Protein AF-0000000074753119 (afdb_homodimer)

Structure (mmCIF, N/CA/C/O backbone):
data_AF-0000000074753119-model_v1
#
loop_
_entity.id
_entity.type
_entity.pdbx_description
1 polymer 'Transmembrane protein 144'
#
loop_
_atom_site.group_PDB
_atom_site.id
_atom_site.type_symbol
_atom_site.label_atom_id
_atom_site.label_alt_id
_atom_site.label_comp_id
_atom_site.label_asym_id
_atom_site.label_entity_id
_atom_site.label_seq_id
_atom_site.pdbx_PDB_ins_code
_atom_site.Cartn_x
_atom_site.Cartn_y
_atom_site.Cartn_z
_atom_site.occupancy
_atom_site.B_iso_or_equiv
_atom_site.auth_seq_id
_atom_site.auth_comp_id
_atom_site.auth_asym_id
_atom_site.auth_atom_id
_atom_site.pdbx_PDB_model_num
ATOM 1 N N . MET A 1 1 ? -23.841 14.533 24.065 1 46.19 1 MET A N 1
ATOM 2 C CA . MET A 1 1 ? -23.022 13.324 24.035 1 46.19 1 MET A CA 1
ATOM 3 C C . MET A 1 1 ? -22.21 13.248 22.747 1 46.19 1 MET A C 1
ATOM 5 O O . MET A 1 1 ? -21.013 12.957 22.778 1 46.19 1 MET A O 1
ATOM 9 N N . VAL A 1 2 ? -22.883 13.63 21.496 1 58.19 2 VAL A N 1
ATOM 10 C CA . VAL A 1 2 ? -22.236 13.528 20.192 1 58.19 2 VAL A CA 1
ATOM 11 C C . VAL A 1 2 ? -21.105 14.55 20.095 1 58.19 2 VAL A C 1
ATOM 13 O O . VAL A 1 2 ? -20.005 14.226 19.641 1 58.19 2 VAL A O 1
ATOM 16 N N . ALA A 1 3 ? -21.206 15.591 20.883 1 72.63 3 ALA A N 1
ATOM 17 C CA . ALA A 1 3 ? -20.194 16.643 20.827 1 72.63 3 ALA A CA 1
ATOM 18 C C . ALA A 1 3 ? -18.969 16.271 21.659 1 72.63 3 ALA A C 1
ATOM 20 O O . ALA A 1 3 ? -17.835 16.545 21.261 1 72.63 3 ALA A O 1
ATOM 21 N N . PHE A 1 4 ? -19.176 15.454 22.647 1 81.57 4 PHE A N 1
ATOM 22 C CA . PHE A 1 4 ? -18.067 15.069 23.512 1 81.57 4 PHE A CA 1
ATOM 23 C C . PHE A 1 4 ? -17.121 14.118 22.789 1 81.57 4 PHE A C 1
ATOM 25 O O . PHE A 1 4 ? -15.901 14.284 22.847 1 81.57 4 PHE A O 1
ATOM 32 N N . ALA A 1 5 ? -17.674 13.211 22.081 1 86.81 5 ALA A N 1
ATOM 33 C CA . ALA A 1 5 ? -16.859 12.288 21.295 1 86.81 5 ALA A CA 1
ATOM 34 C C . ALA A 1 5 ? -16.059 13.033 20.23 1 86.81 5 ALA A C 1
ATOM 36 O O . ALA A 1 5 ? -14.91 12.683 19.95 1 86.81 5 ALA A O 1
ATOM 37 N N . GLY A 1 6 ? -16.62 14.04 19.709 1 91.47 6 GLY A N 1
ATOM 38 C CA . GLY A 1 6 ? -15.944 14.854 18.711 1 91.47 6 GLY A CA 1
ATOM 39 C C . GLY A 1 6 ? -14.741 15.596 19.262 1 91.47 6 GLY A C 1
ATOM 40 O O . GLY A 1 6 ? -13.671 15.594 18.649 1 91.47 6 GLY A O 1
ATOM 41 N N . PHE A 1 7 ? -14.904 16.086 20.479 1 91.01 7 PHE A N 1
ATOM 42 C CA . PHE A 1 7 ? -13.821 16.862 21.071 1 91.01 7 PHE A CA 1
ATOM 43 C C . PHE A 1 7 ? -12.704 15.948 21.561 1 91.01 7 PHE A C 1
ATOM 45 O O . PHE A 1 7 ? -11.525 16.295 21.469 1 91.01 7 PHE A O 1
ATOM 52 N N . ILE A 1 8 ? -13.062 14.825 22.063 1 94.34 8 ILE A N 1
ATOM 53 C CA . ILE A 1 8 ? -12.053 13.857 22.48 1 94.34 8 ILE A CA 1
ATOM 54 C C . ILE A 1 8 ? -11.252 13.391 21.266 1 94.34 8 ILE A C 1
ATOM 56 O O . ILE A 1 8 ? -10.027 13.267 21.333 1 94.34 8 ILE A O 1
ATOM 60 N N . SER A 1 9 ? -11.96 13.126 20.208 1 96.27 9 SER A N 1
ATOM 61 C CA . SER A 1 9 ? -11.298 12.723 18.972 1 96.27 9 SER A CA 1
ATOM 62 C C . SER A 1 9 ? -10.391 13.829 18.444 1 96.27 9 SER A C 1
ATOM 64 O O . SER A 1 9 ? -9.285 13.559 17.97 1 96.27 9 SER A O 1
ATOM 66 N N . ALA A 1 10 ? -10.885 15.03 18.576 1 95.72 10 ALA A N 1
ATOM 67 C CA . ALA A 1 10 ? -10.068 16.163 18.151 1 95.72 10 ALA A CA 1
ATOM 68 C C . ALA A 1 10 ? -8.789 16.259 18.978 1 95.72 10 ALA A C 1
ATOM 70 O O . ALA A 1 10 ? -7.714 16.537 18.441 1 95.72 10 ALA A O 1
ATOM 71 N N . ALA A 1 11 ? -8.895 16.033 20.258 1 95.91 11 ALA A N 1
ATOM 72 C CA . ALA A 1 11 ? -7.732 16.089 21.14 1 95.91 11 ALA A CA 1
ATOM 73 C C . ALA A 1 11 ? -6.695 15.041 20.748 1 95.91 11 ALA A C 1
ATOM 75 O O . ALA A 1 11 ? -5.498 15.333 20.691 1 95.91 11 ALA A O 1
ATOM 76 N N . PHE A 1 12 ? -7.131 13.861 20.444 1 97.25 12 PHE A N 1
ATOM 77 C CA . PHE A 1 12 ? -6.22 12.796 20.04 1 97.25 12 PHE A CA 1
ATOM 78 C C . PHE A 1 12 ? -5.598 13.102 18.682 1 97.25 12 PHE A C 1
ATOM 80 O O . PHE A 1 12 ? -4.408 12.86 18.47 1 97.25 12 PHE A O 1
ATOM 87 N N . ALA A 1 13 ? -6.444 13.589 17.784 1 98.02 13 ALA A N 1
ATOM 88 C CA . ALA A 1 13 ? -5.92 13.957 16.471 1 98.02 13 ALA A CA 1
ATOM 89 C C . ALA A 1 13 ? -4.823 15.011 16.594 1 98.02 13 ALA A C 1
ATOM 91 O O . ALA A 1 13 ? -3.752 14.872 16 1 98.02 13 ALA A O 1
ATOM 92 N N . VAL A 1 14 ? -5.063 16.024 17.415 1 96.8 14 VAL A N 1
ATOM 93 C CA . VAL A 1 14 ? -4.121 17.118 17.628 1 96.8 14 VAL A CA 1
ATOM 94 C C . VAL A 1 14 ? -2.825 16.575 18.226 1 96.8 14 VAL A C 1
ATOM 96 O O . VAL A 1 14 ? -1.732 16.939 17.788 1 96.8 14 VAL A O 1
ATOM 99 N N . LEU A 1 15 ? -2.936 15.728 19.152 1 97.11 15 LEU A N 1
ATOM 100 C CA . LEU A 1 15 ? -1.776 15.152 19.823 1 97.11 15 LEU A CA 1
ATOM 101 C C . LEU A 1 15 ? -0.916 14.363 18.842 1 97.11 15 LEU A C 1
ATOM 103 O O . LEU A 1 15 ? 0.304 14.54 18.798 1 97.11 15 LEU A O 1
ATOM 107 N N . PHE A 1 16 ? -1.515 13.542 18.048 1 97.81 16 PHE A N 1
ATOM 108 C CA . PHE A 1 16 ? -0.765 12.686 17.137 1 97.81 16 PHE A CA 1
ATOM 109 C C . PHE A 1 16 ? -0.246 13.485 15.947 1 97.81 16 PHE A C 1
ATOM 111 O O . PHE A 1 16 ? 0.862 13.241 15.464 1 97.81 16 PHE A O 1
ATOM 118 N N . PHE A 1 17 ? -1.037 14.426 15.435 1 96.71 17 PHE A N 1
ATOM 119 C CA . PHE A 1 17 ? -0.549 15.292 14.368 1 96.71 17 PHE A CA 1
ATOM 120 C C . PHE A 1 17 ? 0.646 16.111 14.838 1 96.71 17 PHE A C 1
ATOM 122 O O . PHE A 1 17 ? 1.617 16.283 14.099 1 96.71 17 PHE A O 1
ATOM 129 N N . GLY A 1 18 ? 0.592 16.623 16.005 1 94.72 18 GLY A N 1
ATOM 130 C CA . GLY A 1 18 ? 1.641 17.48 16.534 1 94.72 18 GLY A CA 1
ATOM 131 C C . GLY A 1 18 ? 2.901 16.721 16.907 1 94.72 18 GLY A C 1
ATOM 132 O O . GLY A 1 18 ? 3.972 17.316 17.047 1 94.72 18 GLY A O 1
ATOM 133 N N . SER A 1 19 ? 2.801 15.373 16.99 1 95.36 19 SER A N 1
ATOM 134 C CA . SER A 1 19 ? 3.925 14.578 17.476 1 95.36 19 SER A CA 1
ATOM 135 C C . SER A 1 19 ? 4.515 13.717 16.365 1 95.36 19 SER A C 1
ATOM 137 O O . SER A 1 19 ? 5.617 13.182 16.506 1 95.36 19 SER A O 1
ATOM 139 N N . ASN A 1 20 ? 3.81 13.543 15.236 1 93.23 20 ASN A N 1
ATOM 140 C CA . ASN A 1 20 ? 4.193 12.519 14.27 1 93.23 20 ASN A CA 1
ATOM 141 C C . ASN A 1 20 ? 5.552 12.82 13.643 1 93.23 20 ASN A C 1
ATOM 143 O O . ASN A 1 20 ? 6.285 11.903 13.27 1 93.23 20 ASN A O 1
ATOM 147 N N . TYR A 1 21 ? 5.992 14.102 13.571 1 89.17 21 TYR A N 1
ATOM 148 C CA . TYR A 1 21 ? 7.262 14.42 12.927 1 89.17 21 TYR A CA 1
ATOM 149 C C . TYR A 1 21 ? 8.403 14.412 13.937 1 89.17 21 TYR A C 1
ATOM 151 O O . TYR A 1 21 ? 9.575 14.472 13.558 1 89.17 21 TYR A O 1
ATOM 159 N N . THR A 1 22 ? 8.145 14.306 15.209 1 90.18 22 THR A N 1
ATOM 160 C CA . THR A 1 22 ? 9.182 14.263 16.233 1 90.18 22 THR A CA 1
ATOM 161 C C . THR A 1 22 ? 10.052 13.02 16.071 1 90.18 22 THR A C 1
ATOM 163 O O . THR A 1 22 ? 11.242 13.042 16.393 1 90.18 22 THR A O 1
ATOM 166 N N . VAL A 1 23 ? 9.506 12 15.472 1 90.9 23 VAL A N 1
ATOM 167 C CA . VAL A 1 23 ? 10.233 10.739 15.377 1 90.9 23 VAL A CA 1
ATOM 168 C C . VAL A 1 23 ? 11.182 10.778 14.181 1 90.9 23 VAL A C 1
ATOM 170 O O . VAL A 1 23 ? 12.093 9.953 14.076 1 90.9 23 VAL A O 1
ATOM 173 N N . VAL A 1 24 ? 10.915 11.691 13.334 1 91.61 24 VAL A N 1
ATOM 174 C CA . VAL A 1 24 ? 11.742 11.767 12.134 1 91.61 24 VAL A CA 1
ATOM 175 C C . VAL A 1 24 ? 12.686 12.963 12.231 1 91.61 24 VAL A C 1
ATOM 177 O O . VAL A 1 24 ? 13.569 13.135 11.387 1 91.61 24 VAL A O 1
ATOM 180 N N . ALA A 1 25 ? 12.662 13.769 13.219 1 86.31 25 ALA A N 1
ATOM 181 C CA . ALA A 1 25 ? 13.328 15.064 13.333 1 86.31 25 ALA A CA 1
ATOM 182 C C . ALA A 1 25 ? 14.845 14.907 13.281 1 86.31 25 ALA A C 1
ATOM 184 O O . ALA A 1 25 ? 15.55 15.792 12.79 1 86.31 25 ALA A O 1
ATOM 185 N N . LYS A 1 26 ? 15.4 13.862 13.655 1 86.83 26 LYS A N 1
ATOM 186 C CA . LYS A 1 26 ? 16.848 13.705 13.749 1 86.83 26 LYS A CA 1
ATOM 187 C C . LYS A 1 26 ? 17.416 13.07 12.483 1 86.83 26 LYS A C 1
ATOM 189 O O . LYS A 1 26 ? 18.633 12.932 12.344 1 86.83 26 LYS A O 1
ATOM 194 N N . TYR A 1 27 ? 16.587 12.719 11.567 1 89.91 27 TYR A N 1
ATOM 195 C CA . TYR A 1 27 ? 17.047 12.024 10.37 1 89.91 27 TYR A CA 1
ATOM 196 C C . TYR A 1 27 ? 16.98 12.935 9.151 1 89.91 27 TYR A C 1
ATOM 198 O O . TYR A 1 27 ? 16.115 13.81 9.068 1 89.91 27 TYR A O 1
ATOM 206 N N . ASP A 1 28 ? 17.89 12.707 8.262 1 86.88 28 ASP A N 1
ATOM 207 C CA . ASP A 1 28 ? 17.905 13.456 7.009 1 86.88 28 ASP A CA 1
ATOM 208 C C . ASP A 1 28 ? 16.952 12.838 5.989 1 86.88 28 ASP A C 1
ATOM 210 O O . ASP A 1 28 ? 17.159 11.707 5.542 1 86.88 28 ASP A O 1
ATOM 214 N N . ALA A 1 29 ? 15.963 13.605 5.637 1 85.89 29 ALA A N 1
ATOM 215 C CA . ALA A 1 29 ? 14.954 13.104 4.707 1 85.89 29 ALA A CA 1
ATOM 216 C C . ALA A 1 29 ? 15.343 13.404 3.262 1 85.89 29 ALA A C 1
ATOM 218 O O . ALA A 1 29 ? 14.636 13.016 2.329 1 85.89 29 ALA A O 1
ATOM 219 N N . GLY A 1 30 ? 16.452 13.982 3.064 1 85.67 30 GLY A N 1
ATOM 220 C CA . GLY A 1 30 ? 16.87 14.324 1.714 1 85.67 30 GLY A CA 1
ATOM 221 C C . GLY A 1 30 ? 15.907 15.262 1.011 1 85.67 30 GLY A C 1
ATOM 222 O O . GLY A 1 30 ? 15.577 16.328 1.535 1 85.67 30 GLY A O 1
ATOM 223 N N . ASP A 1 31 ? 15.432 14.933 -0.132 1 89.72 31 ASP A N 1
ATOM 224 C CA . ASP A 1 31 ? 14.475 15.768 -0.851 1 89.72 31 ASP A CA 1
ATOM 225 C C . ASP A 1 31 ? 13.043 15.455 -0.423 1 89.72 31 ASP A C 1
ATOM 227 O O . ASP A 1 31 ? 12.097 16.096 -0.887 1 89.72 31 ASP A O 1
ATOM 231 N N . GLY A 1 32 ? 12.85 14.492 0.36 1 92.49 32 GLY A N 1
ATOM 232 C CA . GLY A 1 32 ? 11.572 14.234 1.005 1 92.49 32 GLY A CA 1
ATOM 233 C C . GLY A 1 32 ? 10.719 13.227 0.257 1 92.49 32 GLY A C 1
ATOM 234 O O . GLY A 1 32 ? 9.672 12.803 0.752 1 92.49 32 GLY A O 1
ATOM 235 N N . MET A 1 33 ? 11.125 12.764 -0.934 1 95.49 33 MET A N 1
ATOM 236 C CA . MET A 1 33 ? 10.287 11.903 -1.764 1 95.49 33 MET A CA 1
ATOM 237 C C . MET A 1 33 ? 10.207 10.496 -1.18 1 95.49 33 MET A C 1
ATOM 239 O O . MET A 1 33 ? 9.129 9.902 -1.128 1 95.49 33 MET A O 1
ATOM 243 N N . LEU A 1 34 ? 11.403 9.968 -0.78 1 95.84 34 LEU A N 1
ATOM 244 C CA . LEU A 1 34 ? 11.375 8.655 -0.145 1 95.84 34 LEU A CA 1
ATOM 245 C C . LEU A 1 34 ? 10.623 8.708 1.181 1 95.84 34 LEU A C 1
ATOM 247 O O . LEU A 1 34 ? 9.863 7.793 1.506 1 95.84 34 LEU A O 1
ATOM 251 N N . PHE A 1 35 ? 10.882 9.759 1.951 1 95.44 35 PHE A N 1
ATOM 252 C CA . PHE A 1 35 ? 10.172 9.932 3.212 1 95.44 35 PHE A CA 1
ATOM 253 C C . PHE A 1 35 ? 8.664 9.886 2.995 1 95.44 35 PHE A C 1
ATOM 255 O O . PHE A 1 35 ? 7.945 9.211 3.736 1 95.44 35 PHE A O 1
ATOM 262 N N . GLN A 1 36 ? 8.17 10.613 2.013 1 96.89 36 GLN A N 1
ATOM 263 C CA . GLN A 1 36 ? 6.746 10.641 1.696 1 96.89 36 GLN A CA 1
ATOM 264 C C . GLN A 1 36 ? 6.219 9.239 1.406 1 96.89 36 GLN A C 1
ATOM 266 O O . GLN A 1 36 ? 5.137 8.869 1.866 1 96.89 36 GLN A O 1
ATOM 271 N N . LEU A 1 37 ? 6.923 8.476 0.647 1 97.86 37 LEU A N 1
ATOM 272 C CA . LEU A 1 37 ? 6.505 7.12 0.306 1 97.86 37 LEU A CA 1
ATOM 273 C C . LEU A 1 37 ? 6.404 6.252 1.556 1 97.86 37 LEU A C 1
ATOM 275 O O . LEU A 1 37 ? 5.398 5.57 1.764 1 97.86 37 LEU A O 1
ATOM 279 N N . VAL A 1 38 ? 7.475 6.28 2.384 1 97.69 38 VAL A N 1
ATOM 280 C CA . VAL A 1 38 ? 7.533 5.44 3.575 1 97.69 38 VAL A CA 1
ATOM 281 C C . VAL A 1 38 ? 6.445 5.864 4.56 1 97.69 38 VAL A C 1
ATOM 283 O O . VAL A 1 38 ? 5.775 5.018 5.157 1 97.69 38 VAL A O 1
ATOM 286 N N . LEU A 1 39 ? 6.269 7.175 4.685 1 97.95 39 LEU A N 1
ATOM 287 C CA . LEU A 1 39 ? 5.204 7.715 5.522 1 97.95 39 LEU A CA 1
ATOM 288 C C . LEU A 1 39 ? 3.843 7.186 5.08 1 97.95 39 LEU A C 1
ATOM 290 O O . LEU A 1 39 ? 3.033 6.772 5.912 1 97.95 39 LEU A O 1
ATOM 294 N N . CYS A 1 40 ? 3.594 7.19 3.775 1 98.62 40 CYS A N 1
ATOM 295 C CA . CYS A 1 40 ? 2.3 6.801 3.225 1 98.62 40 CYS A CA 1
ATOM 296 C C . CYS A 1 40 ? 2.077 5.299 3.365 1 98.62 40 CYS A C 1
ATOM 298 O O . CYS A 1 40 ? 0.935 4.839 3.414 1 98.62 40 CYS A O 1
ATOM 300 N N . LEU A 1 41 ? 3.184 4.503 3.463 1 98.74 41 LEU A N 1
ATOM 301 C CA . LEU A 1 41 ? 3.032 3.084 3.764 1 98.74 41 LEU A CA 1
ATOM 302 C C . LEU A 1 41 ? 2.494 2.882 5.176 1 98.74 41 LEU A C 1
ATOM 304 O O . LEU A 1 41 ? 1.658 2.005 5.408 1 98.74 41 LEU A O 1
ATOM 308 N N . GLY A 1 42 ? 3.031 3.677 6.102 1 98.77 42 GLY A N 1
ATOM 309 C CA . GLY A 1 42 ? 2.489 3.631 7.451 1 98.77 42 GLY A CA 1
ATOM 310 C C . GLY A 1 42 ? 1.025 4.022 7.519 1 98.77 42 GLY A C 1
ATOM 311 O O . GLY A 1 42 ? 0.246 3.407 8.25 1 98.77 42 GLY A O 1
ATOM 312 N N . ILE A 1 43 ? 0.709 5.047 6.749 1 98.81 43 ILE A N 1
ATOM 313 C CA . ILE A 1 43 ? -0.674 5.505 6.667 1 98.81 43 ILE A CA 1
ATOM 314 C C . ILE A 1 43 ? -1.562 4.376 6.149 1 98.81 43 ILE A C 1
ATOM 316 O O . ILE A 1 43 ? -2.634 4.118 6.7 1 98.81 43 ILE A O 1
ATOM 320 N N . TRP A 1 44 ? -1.121 3.672 5.148 1 98.82 44 TRP A N 1
ATOM 321 C CA . TRP A 1 44 ? -1.909 2.607 4.536 1 98.82 44 TRP A CA 1
ATOM 322 C C . TRP A 1 44 ? -2.137 1.464 5.52 1 98.82 44 TRP A C 1
ATOM 324 O O . TRP A 1 44 ? -3.243 0.927 5.611 1 98.82 44 TRP A O 1
ATOM 334 N N . VAL A 1 45 ? -1.111 1.054 6.296 1 98.78 45 VAL A N 1
ATOM 335 C CA . VAL A 1 45 ? -1.245 -0.022 7.273 1 98.78 45 VAL A CA 1
ATOM 336 C C . VAL A 1 45 ? -2.279 0.365 8.328 1 98.78 45 VAL A C 1
ATOM 338 O O . VAL A 1 45 ? -3.103 -0.46 8.73 1 98.78 45 VAL A O 1
ATOM 341 N N . THR A 1 46 ? -2.241 1.595 8.743 1 98.73 46 THR A N 1
ATOM 342 C CA . THR A 1 46 ? -3.224 2.079 9.706 1 98.73 46 THR A CA 1
ATOM 343 C C . THR A 1 46 ? -4.634 1.996 9.128 1 98.73 46 THR A C 1
ATOM 345 O O . THR A 1 46 ? -5.574 1.604 9.823 1 98.73 46 THR A O 1
ATOM 348 N N . GLY A 1 47 ? -4.741 2.418 7.853 1 98.58 47 GLY A N 1
ATOM 349 C CA . GLY A 1 47 ? -6.031 2.319 7.19 1 98.58 47 GLY A CA 1
ATOM 350 C C . GLY A 1 47 ? -6.562 0.9 7.126 1 98.58 47 GLY A C 1
ATOM 351 O O . GLY A 1 47 ? -7.763 0.673 7.284 1 98.58 47 GLY A O 1
ATOM 352 N N . LEU A 1 48 ? -5.693 -0.039 6.856 1 98.32 48 LEU A N 1
ATOM 353 C CA . LEU A 1 48 ? -6.086 -1.443 6.805 1 98.32 48 LEU A CA 1
ATOM 354 C C . LEU A 1 48 ? -6.603 -1.912 8.161 1 98.32 48 LEU A C 1
ATOM 356 O O . LEU A 1 48 ? -7.591 -2.647 8.232 1 98.32 48 LEU A O 1
ATOM 360 N N . VAL A 1 49 ? -5.927 -1.538 9.244 1 98.03 49 VAL A N 1
ATOM 361 C CA . VAL A 1 49 ? -6.354 -1.89 10.594 1 98.03 49 VAL A CA 1
ATOM 362 C C . VAL A 1 49 ? -7.744 -1.319 10.861 1 98.03 49 VAL A C 1
ATOM 364 O O . VAL A 1 49 ? -8.616 -2.013 11.389 1 98.03 49 VAL A O 1
ATOM 367 N N . VAL A 1 50 ? -7.966 -0.082 10.45 1 98.26 50 VAL A N 1
ATOM 368 C CA . VAL A 1 50 ? -9.262 0.559 10.644 1 98.26 50 VAL A CA 1
ATOM 369 C C . VAL A 1 50 ? -10.331 -0.182 9.844 1 98.26 50 VAL A C 1
ATOM 371 O O . VAL A 1 50 ? -11.448 -0.383 10.326 1 98.26 50 VAL A O 1
ATOM 374 N N . LEU A 1 51 ? -9.978 -0.592 8.6 1 97.98 51 LEU A N 1
ATOM 375 C CA . LEU A 1 51 ? -10.905 -1.325 7.746 1 97.98 51 LEU A CA 1
ATOM 376 C C . LEU A 1 51 ? -11.386 -2.599 8.434 1 97.98 51 LEU A C 1
ATOM 378 O O . LEU A 1 51 ? -12.585 -2.883 8.455 1 97.98 51 LEU A O 1
ATOM 382 N N . VAL A 1 52 ? -10.493 -3.371 8.997 1 96.49 52 VAL A N 1
ATOM 383 C CA . VAL A 1 52 ? -10.814 -4.647 9.628 1 96.49 52 VAL A CA 1
ATOM 384 C C . VAL A 1 52 ? -11.611 -4.405 10.907 1 96.49 52 VAL A C 1
ATOM 386 O O . VAL A 1 52 ? -12.589 -5.104 11.178 1 96.49 52 VAL A O 1
ATOM 389 N N . MET A 1 53 ? -11.28 -3.385 11.697 1 96.8 53 MET A N 1
ATOM 390 C CA . MET A 1 53 ? -11.968 -3.069 12.945 1 96.8 53 MET A CA 1
ATOM 391 C C . MET A 1 53 ? -13.406 -2.635 12.679 1 96.8 53 MET A C 1
ATOM 393 O O . MET A 1 53 ? -14.296 -2.892 13.491 1 96.8 53 MET A O 1
ATOM 397 N N . ARG A 1 54 ? -13.701 -2.035 11.513 1 96.84 54 ARG A N 1
ATOM 398 C CA . ARG A 1 54 ? -15.017 -1.494 11.19 1 96.84 54 ARG A CA 1
ATOM 399 C C . ARG A 1 54 ? -15.864 -2.52 10.445 1 96.84 54 ARG A C 1
ATOM 401 O O . ARG A 1 54 ? -16.99 -2.227 10.04 1 96.84 54 ARG A O 1
ATOM 408 N N . GLY A 1 55 ? -15.352 -3.732 10.197 1 95.34 55 GLY A N 1
ATOM 409 C CA . GLY A 1 55 ? -16.102 -4.8 9.556 1 95.34 55 GLY A CA 1
ATOM 410 C C . GLY A 1 55 ? -16.121 -4.691 8.043 1 95.34 55 GLY A C 1
ATOM 411 O O . GLY A 1 55 ? -17.115 -5.039 7.403 1 95.34 55 GLY A O 1
ATOM 412 N N . SER A 1 56 ? -15.13 -4.039 7.459 1 94.64 56 SER A N 1
ATOM 413 C CA . SER A 1 56 ? -14.912 -3.964 6.018 1 94.64 56 SER A CA 1
ATOM 414 C C . SER A 1 56 ? -16.097 -3.313 5.313 1 94.64 56 SER A C 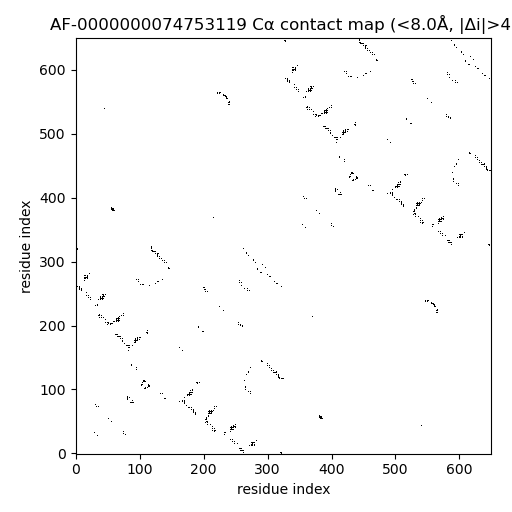1
ATOM 416 O O . SER A 1 56 ? -16.722 -3.925 4.444 1 94.64 56 SER A O 1
ATOM 418 N N . PRO A 1 57 ? -16.319 -2.084 5.622 1 95.01 57 PRO A N 1
ATOM 419 C CA . PRO A 1 57 ? -17.407 -1.367 4.954 1 95.01 57 PRO A CA 1
ATOM 420 C C . PRO A 1 57 ? -17.181 -1.217 3.451 1 95.01 57 PRO A C 1
ATOM 422 O O . PRO A 1 57 ? -16.111 -1.567 2.947 1 95.01 57 PRO A O 1
ATOM 425 N N . ALA A 1 58 ? -18.225 -0.74 2.766 1 94.13 58 ALA A N 1
ATOM 426 C CA . ALA A 1 58 ? -18.191 -0.576 1.315 1 94.13 58 ALA A CA 1
ATOM 427 C C . ALA A 1 58 ? -17.057 0.353 0.894 1 94.13 58 ALA A C 1
ATOM 429 O O . ALA A 1 58 ? -16.783 1.352 1.563 1 94.13 58 ALA A O 1
ATOM 430 N N . PHE A 1 59 ? -16.408 0.004 -0.204 1 95.87 59 PHE A N 1
ATOM 431 C CA . PHE A 1 59 ? -15.317 0.789 -0.77 1 95.87 59 PHE A CA 1
ATOM 432 C C . PHE A 1 59 ? -15.834 1.735 -1.848 1 95.87 59 PHE A C 1
ATOM 434 O O . PHE A 1 59 ? -16.467 1.3 -2.812 1 95.87 59 PHE A O 1
ATOM 441 N N . TYR A 1 60 ? -15.623 3.052 -1.694 1 95.56 60 TYR A N 1
ATOM 442 C CA . TYR A 1 60 ? -15.998 4.065 -2.674 1 95.56 60 TYR A CA 1
ATOM 443 C C . TYR A 1 60 ? -14.765 4.671 -3.332 1 95.56 60 TYR A C 1
ATOM 445 O O . TYR A 1 60 ? -14.056 5.473 -2.718 1 95.56 60 TYR A O 1
ATOM 453 N N . PRO A 1 61 ? -14.48 4.409 -4.576 1 94.82 61 PRO A N 1
ATOM 454 C CA . PRO A 1 61 ? -13.295 4.948 -5.248 1 94.82 61 PRO A CA 1
ATOM 455 C C . PRO A 1 61 ? -13.247 6.474 -5.225 1 94.82 61 PRO A C 1
ATOM 457 O O . PRO A 1 61 ? -12.163 7.061 -5.189 1 94.82 61 PRO A O 1
ATOM 460 N N . VAL A 1 62 ? -14.409 7.121 -5.165 1 95.32 62 VAL A N 1
ATOM 461 C CA . VAL A 1 62 ? -14.471 8.579 -5.147 1 95.32 62 VAL A CA 1
ATOM 462 C C . VAL A 1 62 ? -13.809 9.108 -3.876 1 95.32 62 VAL A C 1
ATOM 464 O O . VAL A 1 62 ? -13.172 10.164 -3.894 1 95.32 62 VAL A O 1
ATOM 467 N N . ALA A 1 63 ? -13.965 8.386 -2.798 1 96.71 63 ALA A N 1
ATOM 468 C CA . ALA A 1 63 ? -13.359 8.798 -1.535 1 96.71 63 ALA A CA 1
ATOM 469 C C . ALA A 1 63 ? -11.836 8.77 -1.621 1 96.71 63 ALA A C 1
ATOM 471 O O . ALA A 1 63 ? -11.152 9.462 -0.864 1 96.71 63 ALA A O 1
ATOM 472 N N . MET A 1 64 ? -11.266 7.975 -2.555 1 97.73 64 MET A N 1
ATOM 473 C CA . MET A 1 64 ? -9.821 7.927 -2.763 1 97.73 64 MET A CA 1
ATOM 474 C C . MET A 1 64 ? -9.301 9.266 -3.274 1 97.73 64 MET A C 1
ATOM 476 O O . MET A 1 64 ? -8.134 9.605 -3.064 1 97.73 64 MET A O 1
ATOM 480 N N . CYS A 1 65 ? -10.181 10.035 -3.946 1 97.81 65 CYS A N 1
ATOM 481 C CA . CYS A 1 65 ? -9.771 11.323 -4.493 1 97.81 65 CYS A CA 1
ATOM 482 C C . CYS A 1 65 ? -9.341 12.275 -3.384 1 97.81 65 CYS A C 1
ATOM 484 O O . CYS A 1 65 ? -8.436 13.089 -3.575 1 97.81 65 CYS A O 1
ATOM 486 N N . GLY A 1 66 ? -10.016 12.184 -2.258 1 98.26 66 GLY A N 1
ATOM 487 C CA . GLY A 1 66 ? -9.571 12.966 -1.116 1 98.26 66 GLY A CA 1
ATOM 488 C C . GLY A 1 66 ? -8.147 12.652 -0.696 1 98.26 66 GLY A C 1
ATOM 489 O O . GLY A 1 66 ? -7.38 13.557 -0.359 1 98.26 66 GLY A O 1
ATOM 490 N N . GLY A 1 67 ? -7.8 11.391 -0.731 1 98.57 67 GLY A N 1
ATOM 491 C CA . GLY A 1 67 ? -6.439 10.98 -0.423 1 98.57 67 GLY A CA 1
ATOM 492 C C . GLY A 1 67 ? -5.427 11.451 -1.45 1 98.57 67 GLY A C 1
ATOM 493 O O . GLY A 1 67 ? -4.324 11.873 -1.094 1 98.57 67 GLY A O 1
ATOM 494 N N . VAL A 1 68 ? -5.819 11.366 -2.724 1 98.54 68 VAL A N 1
ATOM 495 C CA . VAL A 1 68 ? -4.938 11.83 -3.791 1 98.54 68 VAL A CA 1
ATOM 496 C C . VAL A 1 68 ? -4.653 13.32 -3.614 1 98.54 68 VAL A C 1
ATOM 498 O O . VAL A 1 68 ? -3.523 13.77 -3.816 1 98.54 68 VAL A O 1
ATOM 501 N N . LEU A 1 69 ? -5.666 14.066 -3.218 1 98.39 69 LEU A N 1
ATOM 502 C CA . LEU A 1 69 ? -5.484 15.489 -2.952 1 98.39 69 LEU A CA 1
ATOM 503 C C . LEU A 1 69 ? -4.497 15.707 -1.81 1 98.39 69 LEU A C 1
ATOM 505 O O . LEU A 1 69 ? -3.553 16.489 -1.941 1 98.39 69 LEU A O 1
ATOM 509 N N . TRP A 1 70 ? -4.69 15.013 -0.761 1 98.27 70 TRP A N 1
ATOM 510 C CA . TRP A 1 70 ? -3.772 15.145 0.365 1 98.27 70 TRP A CA 1
ATOM 511 C C . TRP A 1 70 ? -2.349 14.782 -0.047 1 98.27 70 TRP A C 1
ATOM 513 O O . TRP A 1 70 ? -1.402 15.509 0.263 1 98.27 70 TRP A O 1
ATOM 523 N N . GLY A 1 71 ? -2.225 13.612 -0.739 1 97.97 71 GLY A N 1
ATOM 524 C CA . GLY A 1 71 ? -0.912 13.176 -1.187 1 97.97 71 GLY A CA 1
ATOM 525 C C . GLY A 1 71 ? -0.23 14.177 -2.1 1 97.97 71 GLY A C 1
ATOM 526 O O . GLY A 1 71 ? 0.987 14.36 -2.031 1 97.97 71 GLY A O 1
ATOM 527 N N . THR A 1 72 ? -0.987 14.819 -2.951 1 97.8 72 THR A N 1
ATOM 528 C CA . THR A 1 72 ? -0.456 15.823 -3.866 1 97.8 72 THR A CA 1
ATOM 529 C C . THR A 1 72 ? 0.05 17.041 -3.099 1 97.8 72 THR A C 1
ATOM 531 O O . THR A 1 72 ? 1.123 17.568 -3.398 1 97.8 72 THR A O 1
ATOM 534 N N . GLY A 1 73 ? -0.703 17.498 -2.144 1 97.34 73 GLY A N 1
ATOM 535 C CA . GLY A 1 73 ? -0.236 18.586 -1.301 1 97.34 73 GLY A CA 1
ATOM 536 C C . GLY A 1 73 ? 1.021 18.243 -0.525 1 97.34 73 GLY A C 1
ATOM 537 O O . GLY A 1 73 ? 1.963 19.037 -0.477 1 97.34 73 GLY A O 1
ATOM 538 N N . ASN A 1 74 ? 1.074 17.085 0.019 1 95.88 74 ASN A N 1
ATOM 539 C CA . ASN A 1 74 ? 2.196 16.675 0.857 1 95.88 74 ASN A CA 1
ATOM 540 C C . ASN A 1 74 ? 3.476 16.515 0.041 1 95.88 74 ASN A C 1
ATOM 542 O O . ASN A 1 74 ? 4.573 16.763 0.545 1 95.88 74 ASN A O 1
ATOM 546 N N . CYS A 1 75 ? 3.302 16.043 -1.183 1 94.6 75 CYS A N 1
ATOM 547 C CA . CYS A 1 75 ? 4.462 15.846 -2.045 1 94.6 75 CYS A CA 1
ATOM 548 C C . CYS A 1 75 ? 5.168 17.167 -2.322 1 94.6 75 CYS A C 1
ATOM 550 O O . CYS A 1 75 ? 6.368 17.189 -2.6 1 94.6 75 CYS A O 1
ATOM 552 N N . MET A 1 76 ? 4.478 18.309 -2.172 1 94.25 76 MET A N 1
ATOM 553 C CA . MET A 1 76 ? 5.044 19.626 -2.45 1 94.25 76 MET A CA 1
ATOM 554 C C . MET A 1 76 ? 5.655 20.233 -1.192 1 94.25 76 MET A C 1
ATOM 556 O O . MET A 1 76 ? 6.28 21.293 -1.249 1 94.25 76 MET A O 1
ATOM 560 N N . SER A 1 77 ? 5.503 19.591 -0.123 1 90.95 77 SER A N 1
ATOM 561 C CA . SER A 1 77 ? 5.876 20.182 1.158 1 90.95 77 SER A CA 1
ATOM 562 C C . SER A 1 77 ? 7.367 20.497 1.207 1 90.95 77 SER A C 1
ATOM 564 O O . SER A 1 77 ? 7.763 21.588 1.623 1 90.95 77 SER A O 1
ATOM 566 N N . ALA A 1 78 ? 8.226 19.577 0.798 1 87.07 78 ALA A N 1
ATOM 567 C CA . ALA A 1 78 ? 9.668 19.811 0.815 1 87.07 78 ALA A CA 1
ATOM 568 C C . ALA A 1 78 ? 10.046 20.968 -0.104 1 87.07 78 ALA A C 1
ATOM 570 O O . ALA A 1 78 ? 10.875 21.808 0.254 1 87.07 78 ALA A O 1
ATOM 571 N N . TYR A 1 79 ? 9.436 20.955 -1.253 1 89.36 79 TYR A N 1
ATOM 572 C CA . TYR A 1 79 ? 9.67 22.026 -2.216 1 89.36 79 TYR A CA 1
ATOM 573 C C . TYR A 1 79 ? 9.267 23.377 -1.637 1 89.36 79 TYR A C 1
ATOM 575 O O . TYR A 1 79 ? 9.993 24.363 -1.784 1 89.36 79 TYR A O 1
ATOM 583 N N . ILE A 1 80 ? 8.17 23.496 -0.996 1 92.63 80 ILE A N 1
ATOM 584 C CA . ILE A 1 80 ? 7.635 24.717 -0.403 1 92.63 80 ILE A CA 1
ATOM 585 C C . ILE A 1 80 ? 8.566 25.203 0.706 1 92.63 80 ILE A C 1
ATOM 587 O O . ILE A 1 80 ? 8.955 26.374 0.73 1 92.63 80 ILE A O 1
ATOM 591 N N . ILE A 1 81 ? 8.946 24.29 1.547 1 86.9 81 ILE A N 1
ATOM 592 C CA . ILE A 1 81 ? 9.769 24.645 2.698 1 86.9 81 ILE A CA 1
ATOM 593 C C . ILE A 1 81 ? 11.129 25.151 2.223 1 86.9 81 ILE A C 1
ATOM 595 O O . ILE A 1 81 ? 11.667 26.114 2.774 1 86.9 81 ILE A O 1
ATOM 599 N N . ARG A 1 82 ? 11.656 24.557 1.201 1 86.67 82 ARG A N 1
ATOM 600 C CA . ARG A 1 82 ? 12.956 24.953 0.669 1 86.67 82 ARG A CA 1
ATOM 601 C C . ARG A 1 82 ? 12.892 26.343 0.046 1 86.67 82 ARG A C 1
ATOM 603 O O . ARG A 1 82 ? 13.867 27.096 0.095 1 86.67 82 ARG A O 1
ATOM 610 N N . ARG A 1 83 ? 11.741 26.731 -0.442 1 90.06 83 ARG A N 1
ATOM 611 C CA . ARG A 1 83 ? 11.651 27.977 -1.197 1 90.06 83 ARG A CA 1
ATOM 612 C C . ARG A 1 83 ? 11.132 29.112 -0.32 1 90.06 83 ARG A C 1
ATOM 614 O O . ARG A 1 83 ? 11.471 30.277 -0.539 1 90.06 83 ARG A O 1
ATOM 621 N N . THR A 1 84 ? 10.33 28.828 0.576 1 90.02 84 THR A N 1
ATOM 622 C CA . THR A 1 84 ? 9.695 29.888 1.351 1 90.02 84 THR A CA 1
ATOM 623 C C . THR A 1 84 ? 10.149 29.839 2.807 1 90.02 84 THR A C 1
ATOM 625 O O . THR A 1 84 ? 9.932 30.789 3.563 1 90.02 84 THR A O 1
ATOM 628 N N . GLY A 1 85 ? 10.823 28.747 3.163 1 81.26 85 GLY A N 1
ATOM 629 C CA . GLY A 1 85 ? 11.079 28.498 4.573 1 81.26 85 GLY A CA 1
ATOM 630 C C . GLY A 1 85 ? 9.958 27.739 5.258 1 81.26 85 GLY A C 1
ATOM 631 O O . GLY A 1 85 ? 8.836 27.687 4.75 1 81.26 85 GLY A O 1
ATOM 632 N N . LEU A 1 86 ? 10.211 27.173 6.358 1 78.32 86 LEU A N 1
ATOM 633 C CA . LEU A 1 86 ? 9.282 26.32 7.092 1 78.32 86 LEU A CA 1
ATOM 634 C C . LEU A 1 86 ? 8.103 27.131 7.622 1 78.32 86 LEU A C 1
ATOM 636 O O . LEU A 1 86 ? 6.947 26.74 7.446 1 78.32 86 LEU A O 1
ATOM 640 N N . GLY A 1 87 ? 8.372 28.266 8.239 1 79.22 87 GLY A N 1
ATOM 641 C CA . GLY A 1 87 ? 7.339 29.077 8.864 1 79.22 87 GLY A CA 1
ATOM 642 C C . GLY A 1 87 ? 6.294 29.572 7.883 1 79.22 87 GLY A C 1
ATOM 643 O O . GLY A 1 87 ? 5.109 29.26 8.02 1 79.22 87 GLY A O 1
ATOM 644 N N . LEU A 1 88 ? 6.734 30.25 6.871 1 84.13 88 LEU A N 1
ATOM 645 C CA . LEU A 1 88 ? 5.818 30.822 5.89 1 84.13 88 LEU A CA 1
ATOM 646 C C . LEU A 1 88 ? 5.077 29.725 5.133 1 84.13 88 LEU A C 1
ATOM 648 O O . LEU A 1 88 ? 3.881 29.852 4.86 1 84.13 88 LEU A O 1
ATOM 652 N N . GLY A 1 89 ? 5.752 28.665 4.8 1 88.01 89 GLY A N 1
ATOM 653 C CA . GLY A 1 89 ? 5.121 27.559 4.096 1 88.01 89 GLY A CA 1
ATOM 654 C C . GLY A 1 89 ? 3.99 26.921 4.88 1 88.01 89 GLY A C 1
ATOM 655 O O . GLY A 1 89 ? 2.886 26.749 4.359 1 88.01 89 GLY A O 1
ATOM 656 N N . LEU A 1 90 ? 4.22 26.656 6.109 1 85.92 90 LEU A N 1
ATOM 657 C CA . LEU A 1 90 ? 3.245 25.994 6.969 1 85.92 90 LEU A CA 1
ATOM 658 C C . LEU A 1 90 ? 2.035 26.89 7.209 1 85.92 90 LEU A C 1
ATOM 660 O O . LEU A 1 90 ? 0.895 26.421 7.183 1 85.92 90 LEU A O 1
ATOM 664 N N . VAL A 1 91 ? 2.314 28.109 7.42 1 88.52 91 VAL A N 1
ATOM 665 C CA . VAL A 1 91 ? 1.221 29.03 7.716 1 88.52 91 VAL A CA 1
ATOM 666 C C . VAL A 1 91 ? 0.365 29.234 6.468 1 88.52 91 VAL A C 1
ATOM 668 O O . VAL A 1 91 ? -0.863 29.303 6.554 1 88.52 91 VAL A O 1
ATOM 671 N N . THR A 1 92 ? 1.046 29.357 5.288 1 93.32 92 THR A N 1
ATOM 672 C CA . THR A 1 92 ? 0.311 29.586 4.049 1 93.32 92 THR A CA 1
ATOM 673 C C . THR A 1 92 ? -0.589 28.396 3.727 1 93.32 92 THR A C 1
ATOM 675 O O . THR A 1 92 ? -1.785 28.565 3.48 1 93.32 92 THR A O 1
ATOM 678 N N . TRP A 1 93 ? -0.081 27.224 3.709 1 94.5 93 TRP A N 1
ATOM 679 C CA . TRP A 1 93 ? -0.946 26.1 3.366 1 94.5 93 TRP A CA 1
ATOM 680 C C . TRP A 1 93 ? -1.924 25.8 4.497 1 94.5 93 TRP A C 1
ATOM 682 O O . TRP A 1 93 ? -3.059 25.386 4.252 1 94.5 93 TRP A O 1
ATOM 692 N N . GLY A 1 94 ? -1.52 26.046 5.77 1 93.85 94 GLY A N 1
ATOM 693 C CA . GLY A 1 94 ? -2.43 25.851 6.887 1 93.85 94 GLY A CA 1
ATOM 694 C C . GLY A 1 94 ? -3.625 26.786 6.853 1 93.85 94 GLY A C 1
ATOM 695 O O . GLY A 1 94 ? -4.76 26.359 7.072 1 93.85 94 GLY A O 1
ATOM 696 N N . SER A 1 95 ? -3.324 28.039 6.623 1 95.49 95 SER A N 1
ATOM 697 C CA . SER A 1 95 ? -4.4 29.022 6.555 1 95.49 95 SER A CA 1
ATOM 698 C C . SER A 1 95 ? -5.321 28.753 5.37 1 95.49 95 SER A C 1
ATOM 700 O O . SER A 1 95 ? -6.541 28.891 5.482 1 95.49 95 SER A O 1
ATOM 702 N N . THR A 1 96 ? -4.709 28.409 4.251 1 97.35 96 THR A N 1
ATOM 703 C CA . THR A 1 96 ? -5.51 28.107 3.07 1 97.35 96 THR A CA 1
ATOM 704 C C . THR A 1 96 ? -6.433 26.92 3.331 1 97.35 96 THR A C 1
ATOM 706 O O . THR A 1 96 ? -7.62 26.966 3.002 1 97.35 96 THR A O 1
ATOM 709 N N . ALA A 1 97 ? -5.919 25.894 3.9 1 97.31 97 ALA A N 1
ATOM 710 C CA . ALA A 1 97 ? -6.72 24.721 4.241 1 97.31 97 ALA A CA 1
ATOM 711 C C . ALA A 1 97 ? -7.836 25.084 5.216 1 97.31 97 ALA A C 1
ATOM 713 O O . ALA A 1 97 ? -8.973 24.629 5.065 1 97.31 97 ALA A O 1
ATOM 714 N N . LEU A 1 98 ? -7.507 25.893 6.22 1 97.05 98 LEU A N 1
ATOM 715 C CA . LEU A 1 98 ? -8.46 26.335 7.232 1 97.05 98 LEU A CA 1
ATOM 716 C C . LEU A 1 98 ? -9.602 27.122 6.596 1 97.05 98 LEU A C 1
ATOM 718 O O . LEU A 1 98 ? -10.773 26.871 6.891 1 97.05 98 LEU A O 1
ATOM 722 N N . ILE A 1 99 ? -9.252 28.023 5.744 1 97.66 99 ILE A N 1
ATOM 723 C CA . ILE A 1 99 ? -10.243 28.882 5.104 1 97.66 99 ILE A CA 1
ATOM 724 C C . ILE A 1 99 ? -11.178 28.036 4.242 1 97.66 99 ILE A C 1
ATOM 726 O O . ILE A 1 99 ? -12.402 28.15 4.346 1 97.66 99 ILE A O 1
ATOM 730 N N . ILE A 1 100 ? -10.625 27.153 3.468 1 97.67 100 ILE A N 1
ATOM 731 C CA . ILE A 1 100 ? -11.418 26.325 2.566 1 97.67 100 ILE A CA 1
ATOM 732 C C . ILE A 1 100 ? -12.31 25.387 3.377 1 97.67 100 ILE A C 1
ATOM 734 O O . ILE A 1 100 ? -13.508 25.274 3.109 1 97.67 100 ILE A O 1
ATOM 738 N N . GLY A 1 101 ? -11.739 24.759 4.365 1 96.92 101 GLY A N 1
ATOM 739 C CA . GLY A 1 101 ? -12.516 23.86 5.202 1 96.92 101 GLY A CA 1
ATOM 740 C C . GLY A 1 101 ? -13.644 24.557 5.94 1 96.92 101 GLY A C 1
ATOM 741 O O . GLY A 1 101 ? -14.783 24.086 5.931 1 96.92 101 GLY A O 1
ATOM 742 N N . TRP A 1 102 ? -13.305 25.669 6.546 1 96.87 102 TRP A N 1
ATOM 743 C CA . TRP A 1 102 ? -14.29 26.411 7.326 1 96.87 102 TRP A CA 1
ATOM 744 C C . TRP A 1 102 ? -15.406 26.939 6.432 1 96.87 102 TRP A C 1
ATOM 746 O O . TRP A 1 102 ? -16.588 26.803 6.757 1 96.87 102 TRP A O 1
ATOM 756 N N . LEU A 1 103 ? -15.08 27.556 5.262 1 96.88 103 LEU A N 1
ATOM 757 C CA . LEU A 1 103 ? -16.085 28.091 4.35 1 96.88 103 LEU A CA 1
ATOM 758 C C . LEU A 1 103 ? -16.998 26.983 3.836 1 96.88 103 LEU A C 1
ATOM 760 O O . LEU A 1 103 ? -18.206 27.184 3.692 1 96.88 103 LEU A O 1
ATOM 764 N N . THR A 1 104 ? -16.41 25.853 3.559 1 96.2 104 THR A N 1
ATOM 765 C CA . THR A 1 104 ? -17.18 24.719 3.06 1 96.2 104 THR A CA 1
ATOM 766 C C . THR A 1 104 ? -18.199 24.258 4.098 1 96.2 104 THR A C 1
ATOM 768 O O . THR A 1 104 ? -19.364 24.023 3.77 1 96.2 104 THR A O 1
ATOM 771 N N . GLY A 1 105 ? -17.778 24.192 5.329 1 94.05 105 GLY A N 1
ATOM 772 C CA . GLY A 1 105 ? -18.671 23.76 6.393 1 94.05 105 GLY A CA 1
ATOM 773 C C . GLY A 1 105 ? -19.679 24.821 6.793 1 94.05 105 GLY A C 1
ATOM 774 O O . GLY A 1 105 ? -20.878 24.545 6.876 1 94.05 105 GLY A O 1
ATOM 775 N N . PHE A 1 106 ? -19.196 26.019 7.013 1 94.72 106 PHE A N 1
ATOM 776 C CA . PHE A 1 106 ? -20.018 27.104 7.535 1 94.72 106 PHE A CA 1
ATOM 777 C C . PHE A 1 106 ? -21.119 27.473 6.548 1 94.72 106 PHE A C 1
ATOM 779 O O . PHE A 1 106 ? -22.278 27.633 6.934 1 94.72 106 PHE A O 1
ATOM 786 N N . PHE A 1 107 ? -20.884 27.552 5.223 1 95.35 107 PHE A N 1
ATOM 787 C CA . PHE A 1 107 ? -21.854 27.991 4.227 1 95.35 107 PHE A CA 1
ATOM 788 C C . PHE A 1 107 ? -22.473 26.797 3.51 1 95.35 107 PHE A C 1
ATOM 790 O O . PHE A 1 107 ? -23.44 26.949 2.761 1 95.35 107 PHE A O 1
ATOM 797 N N . GLY A 1 108 ? -21.93 25.638 3.725 1 93.26 108 GLY A N 1
ATOM 798 C CA . GLY A 1 108 ? -22.425 24.476 3.003 1 93.26 108 GLY A CA 1
ATOM 799 C C . GLY A 1 108 ? -22.125 24.525 1.517 1 93.26 108 GLY A C 1
ATOM 800 O O . GLY A 1 108 ? -23.036 24.439 0.691 1 93.26 108 GLY A O 1
ATOM 801 N N . LEU A 1 109 ? -20.892 24.536 1.196 1 93.55 109 LEU A N 1
ATOM 802 C CA . LEU A 1 109 ? -20.47 24.623 -0.198 1 93.55 109 LEU A CA 1
ATOM 803 C C . LEU A 1 109 ? -20.369 23.236 -0.823 1 93.55 109 LEU A C 1
ATOM 805 O O . LEU A 1 109 ? -20.267 22.235 -0.11 1 93.55 109 LEU A O 1
ATOM 809 N N . PHE A 1 110 ? -20.498 23.06 -2.184 1 94.08 110 PHE A N 1
ATOM 810 C CA . PHE A 1 110 ? -20.288 21.851 -2.971 1 94.08 110 PHE A CA 1
ATOM 811 C C . PHE A 1 110 ? -21.345 20.803 -2.646 1 94.08 110 PHE A C 1
ATOM 813 O O . PHE A 1 110 ? -21.043 19.61 -2.577 1 94.08 110 PHE A O 1
ATOM 820 N N . GLY A 1 111 ? -22.552 21.288 -2.268 1 89.8 111 GLY A N 1
ATOM 821 C CA . GLY A 1 111 ? -23.684 20.4 -2.059 1 89.8 111 GLY A CA 1
ATOM 822 C C . GLY A 1 111 ? -23.795 19.902 -0.63 1 89.8 111 GLY A C 1
ATOM 823 O O . GLY A 1 111 ? -24.613 19.028 -0.334 1 89.8 111 GLY A O 1
ATOM 824 N N . LEU A 1 112 ? -22.984 20.386 0.262 1 91.98 112 LEU A N 1
ATOM 825 C CA . LEU A 1 112 ? -23.073 20.018 1.67 1 91.98 112 LEU A CA 1
ATOM 826 C C . LEU A 1 112 ? -24.066 20.913 2.404 1 91.98 112 LEU A C 1
ATOM 828 O O . LEU A 1 112 ? -24.301 22.052 1.996 1 91.98 112 LEU A O 1
ATOM 832 N N . PRO A 1 113 ? -24.703 20.399 3.401 1 90.57 113 PRO A N 1
ATOM 833 C CA . PRO A 1 113 ? -25.585 21.256 4.196 1 90.57 113 PRO A CA 1
ATOM 834 C C . PRO A 1 113 ? -24.82 22.298 5.009 1 90.57 113 PRO A C 1
ATOM 836 O O . PRO A 1 113 ? -23.739 22.009 5.528 1 90.57 113 PRO A O 1
ATOM 839 N N . SER A 1 114 ? -25.35 23.494 5.107 1 92.63 114 SER A N 1
ATOM 840 C CA . SER A 1 114 ? -24.749 24.555 5.909 1 92.63 114 SER A CA 1
ATOM 841 C C . SER A 1 114 ? -24.778 24.209 7.394 1 92.63 114 SER A C 1
ATOM 843 O O . SER A 1 114 ? -25.803 23.76 7.912 1 92.63 114 SER A O 1
ATOM 845 N N . GLU A 1 115 ? -23.673 24.499 8.018 1 91.52 115 GLU A N 1
ATOM 846 C CA . GLU A 1 115 ? -23.556 24.178 9.437 1 91.52 115 GLU A CA 1
ATOM 847 C C . GLU A 1 115 ? -24.067 25.323 10.306 1 91.52 115 GLU A C 1
ATOM 849 O O . GLU A 1 115 ? -24.144 25.194 11.53 1 91.52 115 GLU A O 1
ATOM 854 N N . GLN A 1 116 ? -24.416 26.362 9.751 1 89.59 116 GLN A N 1
ATOM 855 C CA . GLN A 1 116 ? -24.957 27.493 10.497 1 89.59 116 GLN A CA 1
ATOM 856 C C . GLN A 1 116 ? -26.185 27.082 11.305 1 89.59 116 GLN A C 1
ATOM 858 O O . GLN A 1 116 ? -26.42 27.606 12.396 1 89.59 116 GLN A O 1
ATOM 863 N N . ARG A 1 117 ? -26.92 26.133 10.791 1 82.58 117 ARG A N 1
ATOM 864 C CA . ARG A 1 117 ? -28.143 25.683 11.45 1 82.58 117 ARG A CA 1
ATOM 865 C C . ARG A 1 117 ? -27.825 24.914 12.727 1 82.58 117 ARG A C 1
ATOM 867 O O . ARG A 1 117 ? -28.672 24.799 13.616 1 82.58 117 ARG A O 1
ATOM 874 N N . CYS A 1 118 ? -26.611 24.457 12.735 1 83.57 118 CYS A N 1
ATOM 875 C CA . CYS A 1 118 ? -26.202 23.654 13.882 1 83.57 118 CYS A CA 1
ATOM 876 C C . CYS A 1 118 ? -25.559 24.525 14.956 1 83.57 118 CYS A C 1
ATOM 878 O O . CYS A 1 118 ? -25.175 24.028 16.016 1 83.57 118 CYS A O 1
ATOM 880 N N . LEU A 1 119 ? -25.476 25.81 14.724 1 88.12 119 LEU A N 1
ATOM 881 C CA . LEU A 1 119 ? -24.818 26.735 15.64 1 88.12 119 LEU A CA 1
ATOM 882 C C . LEU A 1 119 ? -25.84 27.615 16.351 1 88.12 119 LEU A C 1
ATOM 884 O O . LEU A 1 119 ? -26.778 28.114 15.725 1 88.12 119 LEU A O 1
ATOM 888 N N . ASP A 1 120 ? -25.776 27.76 17.677 1 87.83 120 ASP A N 1
ATOM 889 C CA . ASP A 1 120 ? -26.606 28.684 18.443 1 87.83 120 ASP A CA 1
ATOM 890 C C . ASP A 1 120 ? -26.176 30.131 18.209 1 87.83 120 ASP A C 1
ATOM 892 O O . ASP A 1 120 ? -27.018 31.025 18.104 1 87.83 120 ASP A O 1
ATOM 896 N N . GLN A 1 121 ? -24.861 30.307 18.141 1 92.07 121 GLN A N 1
ATOM 897 C CA . GLN A 1 121 ? -24.284 31.63 17.928 1 92.07 121 GLN A CA 1
ATOM 898 C C . GLN A 1 121 ? -23.274 31.613 16.784 1 92.07 121 GLN A C 1
ATOM 900 O O . GLN A 1 121 ? -22.064 31.577 17.017 1 92.07 121 GLN A O 1
ATOM 905 N N . PRO A 1 122 ? -23.747 31.757 15.581 1 91.81 122 PRO A N 1
ATOM 906 C CA . PRO A 1 122 ? -22.851 31.685 14.425 1 91.81 122 PRO A CA 1
ATOM 907 C C . PRO A 1 122 ? -21.762 32.755 14.454 1 91.81 122 PRO A C 1
ATOM 909 O O . PRO A 1 122 ? -20.657 32.53 13.956 1 91.81 122 PRO A O 1
ATOM 912 N N . TRP A 1 123 ? -22.12 33.913 15.052 1 93.97 123 TRP A N 1
ATOM 913 C CA . TRP A 1 123 ? -21.138 34.992 15.089 1 93.97 123 TRP A CA 1
ATOM 914 C C . TRP A 1 123 ? -19.943 34.612 15.957 1 93.97 123 TRP A C 1
ATOM 916 O O . TRP A 1 123 ? -18.812 35.019 15.681 1 93.97 123 TRP A O 1
ATOM 926 N N . LEU A 1 124 ? -20.102 33.884 16.985 1 94.67 124 LEU A N 1
ATOM 927 C CA . LEU A 1 124 ? -19.013 33.428 17.84 1 94.67 124 LEU A CA 1
ATOM 928 C C . LEU A 1 124 ? -18.102 32.46 17.092 1 94.67 124 LEU A 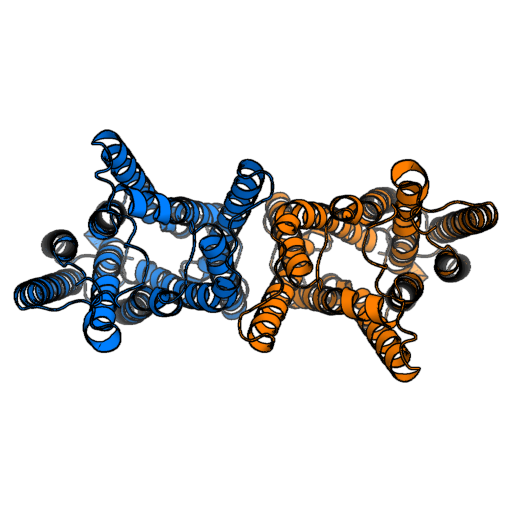C 1
ATOM 930 O O . LEU A 1 124 ? -16.892 32.434 17.324 1 94.67 124 LEU A O 1
ATOM 934 N N . ASN A 1 125 ? -18.731 31.668 16.247 1 95.45 125 ASN A N 1
ATOM 935 C CA . ASN A 1 125 ? -17.945 30.77 15.409 1 95.45 125 ASN A CA 1
ATOM 936 C C . ASN A 1 125 ? -17.054 31.543 14.44 1 95.45 125 ASN A C 1
ATOM 938 O O . ASN A 1 125 ? -15.904 31.164 14.21 1 95.45 125 ASN A O 1
ATOM 942 N N . VAL A 1 126 ? -17.525 32.64 13.912 1 96.7 126 VAL A N 1
ATOM 943 C CA . VAL A 1 126 ? -16.76 33.492 13.008 1 96.7 126 VAL A CA 1
ATOM 944 C C . VAL A 1 126 ? -15.587 34.119 13.757 1 96.7 126 VAL A C 1
ATOM 946 O O . VAL A 1 126 ? -14.476 34.201 13.227 1 96.7 126 VAL A O 1
ATOM 949 N N . VAL A 1 127 ? -15.828 34.536 14.941 1 97.34 127 VAL A N 1
ATOM 950 C CA . VAL A 1 127 ? -14.764 35.093 15.77 1 97.34 127 VAL A CA 1
ATOM 951 C C . VAL A 1 127 ? -13.708 34.024 16.043 1 97.34 127 VAL A C 1
ATOM 953 O O . VAL A 1 127 ? -12.507 34.298 15.979 1 97.34 127 VAL A O 1
ATOM 956 N N . GLY A 1 128 ? -14.208 32.826 16.404 1 96.65 128 GLY A N 1
ATOM 957 C CA . GLY A 1 128 ? -13.278 31.726 16.604 1 96.65 128 GLY A CA 1
ATOM 958 C C . GLY A 1 128 ? -12.402 31.458 15.395 1 96.65 128 GLY A C 1
ATOM 959 O O . GLY A 1 128 ? -11.198 31.234 15.531 1 96.65 128 GLY A O 1
ATOM 960 N N . PHE A 1 129 ? -13.012 31.432 14.211 1 96.87 129 PHE A N 1
ATOM 961 C CA . PHE A 1 129 ? -12.302 31.28 12.947 1 96.87 129 PHE A CA 1
ATOM 962 C C . PHE A 1 129 ? -11.242 32.363 12.788 1 96.87 129 PHE A C 1
ATOM 964 O O . PHE A 1 129 ? -10.095 32.072 12.442 1 96.87 129 PHE A O 1
ATOM 971 N N . GLY A 1 130 ? -11.575 33.609 13.02 1 97.55 130 GLY A N 1
ATOM 972 C CA . GLY A 1 130 ? -10.631 34.712 12.942 1 97.55 130 GLY A CA 1
ATOM 973 C C . GLY A 1 130 ? -9.466 34.569 13.904 1 97.55 130 GLY A C 1
ATOM 974 O O . GLY A 1 130 ? -8.32 34.846 13.545 1 97.55 130 GLY A O 1
ATOM 975 N N . LEU A 1 131 ? -9.709 34.178 15.146 1 97.71 131 LEU A N 1
ATOM 976 C CA . LEU A 1 131 ? -8.668 33.974 16.147 1 97.71 131 LEU A CA 1
ATOM 977 C C . LEU A 1 131 ? -7.726 32.85 15.731 1 97.71 131 LEU A C 1
ATOM 979 O O . LEU A 1 131 ? -6.528 32.9 16.02 1 97.71 131 LEU A O 1
ATOM 983 N N . ALA A 1 132 ? -8.312 31.843 15.077 1 96.68 132 ALA A N 1
ATOM 984 C CA . ALA A 1 132 ? -7.475 30.752 14.583 1 96.68 132 ALA A CA 1
ATOM 985 C C . ALA A 1 132 ? -6.49 31.251 13.53 1 96.68 132 ALA A C 1
ATOM 987 O O . ALA A 1 132 ? -5.312 30.888 13.552 1 96.68 132 ALA A O 1
ATOM 988 N N . ILE A 1 133 ? -6.92 32.051 12.598 1 96.3 133 ILE A N 1
ATOM 989 C CA . ILE A 1 133 ? -6.055 32.619 11.569 1 96.3 133 ILE A CA 1
ATOM 990 C C . ILE A 1 133 ? -4.972 33.475 12.221 1 96.3 133 ILE A C 1
ATOM 992 O O . ILE A 1 133 ? -3.805 33.418 11.826 1 96.3 133 ILE A O 1
ATOM 996 N N . ALA A 1 134 ? -5.333 34.232 13.181 1 95.98 134 ALA A N 1
ATOM 997 C CA . ALA A 1 134 ? -4.378 35.07 13.901 1 95.98 134 ALA A CA 1
ATOM 998 C C . ALA A 1 134 ? -3.337 34.219 14.623 1 95.98 134 ALA A C 1
ATOM 1000 O O . ALA A 1 134 ? -2.157 34.576 14.668 1 95.98 134 ALA A O 1
ATOM 1001 N N . ALA A 1 135 ? -3.815 33.167 15.231 1 95.53 135 ALA A N 1
ATOM 1002 C CA . ALA A 1 135 ? -2.899 32.249 15.904 1 95.53 135 ALA A CA 1
ATOM 1003 C C . ALA A 1 135 ? -1.881 31.673 14.925 1 95.53 135 ALA A C 1
ATOM 1005 O O . ALA A 1 135 ? -0.685 31.623 15.221 1 95.53 135 ALA A O 1
ATOM 1006 N N . LEU A 1 136 ? -2.344 31.261 13.763 1 92.97 136 LEU A N 1
ATOM 1007 C CA . LEU A 1 136 ? -1.443 30.745 12.738 1 92.97 136 LEU A CA 1
ATOM 1008 C C . LEU A 1 136 ? -0.429 31.805 12.323 1 92.97 136 LEU A C 1
ATOM 1010 O O . LEU A 1 136 ? 0.76 31.511 12.18 1 92.97 136 LEU A O 1
ATOM 1014 N N . GLY A 1 137 ? -0.888 32.981 12.129 1 91.41 137 GLY A N 1
ATOM 1015 C CA . GLY A 1 137 ? 0.004 34.081 11.796 1 91.41 137 GLY A CA 1
ATOM 1016 C C . GLY A 1 137 ? 1.073 34.321 12.845 1 91.41 137 GLY A C 1
ATOM 1017 O O . GLY A 1 137 ? 2.241 34.531 12.511 1 91.41 137 GLY A O 1
ATOM 1018 N N . THR A 1 138 ? 0.683 34.289 14.089 1 91.48 138 THR A N 1
ATOM 1019 C CA . THR A 1 138 ? 1.618 34.506 15.187 1 91.48 138 THR A CA 1
ATOM 1020 C C . THR A 1 138 ? 2.662 33.394 15.235 1 91.48 138 THR A C 1
ATOM 1022 O O . THR A 1 138 ? 3.82 33.637 15.582 1 91.48 138 THR A O 1
ATOM 1025 N N . SER A 1 139 ? 2.294 32.22 14.893 1 87.75 139 SER A N 1
ATOM 1026 C CA . SER A 1 139 ? 3.199 31.076 14.946 1 87.75 139 SER A CA 1
ATOM 1027 C C . SER A 1 139 ? 4.371 31.254 13.988 1 87.75 139 SER A C 1
ATOM 1029 O O . SER A 1 139 ? 5.458 30.721 14.222 1 87.75 139 SER A O 1
ATOM 1031 N N . THR A 1 140 ? 4.225 32.003 12.9 1 83.43 140 THR A N 1
ATOM 1032 C CA . THR A 1 140 ? 5.281 32.195 11.912 1 83.43 140 THR A CA 1
ATOM 1033 C C . THR A 1 140 ? 6.378 33.102 12.463 1 83.43 140 THR A C 1
ATOM 1035 O O . THR A 1 140 ? 7.488 33.137 11.927 1 83.43 140 THR A O 1
ATOM 1038 N N . LEU A 1 141 ? 6.033 33.869 13.426 1 85.21 141 LEU A N 1
ATOM 1039 C CA . LEU A 1 141 ? 6.98 34.826 13.987 1 85.21 141 LEU A CA 1
ATOM 1040 C C . LEU A 1 141 ? 7.906 34.149 14.992 1 85.21 141 LEU A C 1
ATOM 1042 O O . LEU A 1 141 ? 8.906 34.734 15.414 1 85.21 141 LEU A O 1
ATOM 1046 N N . ILE A 1 142 ? 7.507 32.951 15.355 1 83.6 142 ILE A N 1
ATOM 1047 C CA . ILE A 1 142 ? 8.34 32.187 16.278 1 83.6 142 ILE A CA 1
ATOM 1048 C C . ILE A 1 142 ? 9.534 31.6 15.529 1 83.6 142 ILE A C 1
ATOM 1050 O O . ILE A 1 142 ? 9.364 30.914 14.517 1 83.6 142 ILE A O 1
ATOM 1054 N N . ARG A 1 143 ? 10.764 31.856 15.897 1 77.68 143 ARG A N 1
ATOM 1055 C CA . ARG A 1 143 ? 11.979 31.44 15.205 1 77.68 143 ARG A CA 1
ATOM 1056 C C . ARG A 1 143 ? 12.694 30.333 15.972 1 77.68 143 ARG A C 1
ATOM 1058 O O . ARG A 1 143 ? 12.693 30.323 17.204 1 77.68 143 ARG A O 1
ATOM 1065 N N . LYS A 1 144 ? 13.197 29.295 15.258 1 72.14 144 LYS A N 1
ATOM 1066 C CA . LYS A 1 144 ? 14.052 28.283 15.871 1 72.14 144 LYS A CA 1
ATOM 1067 C C . LYS A 1 144 ? 15.465 28.817 16.092 1 72.14 144 LYS A C 1
ATOM 1069 O O . LYS A 1 144 ? 16 29.538 15.248 1 72.14 144 LYS A O 1
ATOM 1074 N N . THR A 1 145 ? 15.885 28.812 17.347 1 63.11 145 THR A N 1
ATOM 1075 C CA . THR A 1 145 ? 17.247 29.216 17.677 1 63.11 145 THR A CA 1
ATOM 1076 C C . THR A 1 145 ? 18.259 28.244 17.079 1 63.11 145 THR A C 1
ATOM 1078 O O . THR A 1 145 ? 18.112 27.027 17.209 1 63.11 145 THR A O 1
ATOM 1081 N N . PRO A 1 146 ? 19.118 28.708 16.038 1 54.96 146 PRO A N 1
ATOM 1082 C CA . PRO A 1 146 ? 20.133 27.801 15.496 1 54.96 146 PRO A CA 1
ATOM 1083 C C . PRO A 1 146 ? 20.864 27.016 16.583 1 54.96 146 PRO A C 1
ATOM 1085 O O . PRO A 1 146 ? 21.085 27.535 17.681 1 54.96 146 PRO A O 1
ATOM 1088 N N . ALA A 1 147 ? 20.772 25.731 16.637 1 47.76 147 ALA A N 1
ATOM 1089 C CA . ALA A 1 147 ? 21.682 24.946 17.468 1 47.76 147 ALA A CA 1
ATOM 1090 C C . ALA A 1 147 ? 23.076 25.567 17.493 1 47.76 147 ALA A C 1
ATOM 1092 O O . ALA A 1 147 ? 23.533 26.121 16.491 1 47.76 147 ALA A O 1
ATOM 1093 N N . GLN A 1 148 ? 23.788 25.938 18.709 1 35.11 148 GLN A N 1
ATOM 1094 C CA . GLN A 1 148 ? 25.224 26.194 18.717 1 35.11 148 GLN A CA 1
ATOM 1095 C C . GLN A 1 148 ? 25.942 25.334 17.681 1 35.11 148 GLN A C 1
ATOM 1097 O O . GLN A 1 148 ? 25.819 24.107 17.692 1 35.11 148 GLN A O 1
ATOM 1102 N N . LYS A 1 149 ? 26.36 25.831 16.549 1 38.97 149 LYS A N 1
ATOM 1103 C CA . LYS A 1 149 ? 27.311 25.183 15.65 1 38.97 149 LYS A CA 1
ATOM 1104 C C . LYS A 1 149 ? 28.312 24.334 16.428 1 38.97 149 LYS A C 1
ATOM 1106 O O . LYS A 1 149 ? 29.032 24.846 17.289 1 38.97 149 LYS A O 1
ATOM 1111 N N . LEU A 1 150 ? 28.179 23.03 16.706 1 34.33 150 LEU A N 1
ATOM 1112 C CA . LEU A 1 150 ? 29.523 22.489 16.873 1 34.33 150 LEU A CA 1
ATOM 1113 C C . LEU A 1 150 ? 30.484 23.098 15.858 1 34.33 150 LEU A C 1
ATOM 1115 O O . LEU A 1 150 ? 30.076 23.469 14.755 1 34.33 150 LEU A O 1
ATOM 1119 N N . PRO A 1 151 ? 31.863 23.362 16.106 1 36.45 151 PRO A N 1
ATOM 1120 C CA . PRO A 1 151 ? 32.798 23.938 15.137 1 36.45 151 PRO A CA 1
ATOM 1121 C C . PRO A 1 151 ? 32.543 23.455 13.711 1 36.45 151 PRO A C 1
ATOM 1123 O O . PRO A 1 151 ? 32.691 24.226 12.759 1 36.45 151 PRO A O 1
ATOM 1126 N N . GLY A 1 152 ? 32.819 22.145 13.384 1 35.73 152 GLY A N 1
ATOM 1127 C CA . GLY A 1 152 ? 33.066 21.574 12.07 1 35.73 152 GLY A CA 1
ATOM 1128 C C . GLY A 1 152 ? 31.809 21.443 11.23 1 35.73 152 GLY A C 1
ATOM 1129 O O . GLY A 1 152 ? 31.826 20.808 10.174 1 35.73 152 GLY A O 1
ATOM 1130 N N . GLY A 1 153 ? 30.697 21.303 11.879 1 33.65 153 GLY A N 1
ATOM 1131 C CA . GLY A 1 153 ? 29.64 20.821 11.004 1 33.65 153 GLY A CA 1
ATOM 1132 C C . GLY A 1 153 ? 29.233 21.83 9.947 1 33.65 153 GLY A C 1
ATOM 1133 O O . GLY A 1 153 ? 29.391 23.037 10.141 1 33.65 153 GLY A O 1
ATOM 1134 N N . LYS A 1 154 ? 29.132 21.386 8.693 1 36.32 154 LYS A N 1
ATOM 1135 C CA . LYS A 1 154 ? 28.83 22.057 7.432 1 36.32 154 LYS A CA 1
ATOM 1136 C C . LYS A 1 154 ? 27.666 23.032 7.593 1 36.32 154 LYS A C 1
ATOM 1138 O O . LYS A 1 154 ? 26.739 22.778 8.364 1 36.32 154 LYS A O 1
ATOM 1143 N N . GLU A 1 155 ? 27.871 24.285 7.27 1 36.06 155 GLU A N 1
ATOM 1144 C CA . GLU A 1 155 ? 27.029 25.472 7.155 1 36.06 155 GLU A CA 1
ATOM 1145 C C . GLU A 1 155 ? 25.591 25.097 6.806 1 36.06 155 GLU A C 1
ATOM 1147 O O . GLU A 1 155 ? 25.358 24.182 6.013 1 36.06 155 GLU A O 1
ATOM 1152 N N . GLU A 1 156 ? 24.649 25.106 7.736 1 39.06 156 GLU A N 1
ATOM 1153 C CA . GLU A 1 156 ? 23.245 25.062 7.337 1 39.06 156 GLU A CA 1
ATOM 1154 C C . GLU A 1 156 ? 23.045 25.676 5.955 1 39.06 156 GLU A C 1
ATOM 1156 O O . GLU A 1 156 ? 23.666 26.688 5.623 1 39.06 156 GLU A O 1
ATOM 1161 N N . PRO A 1 157 ? 22.711 24.884 4.923 1 41.05 157 PRO A N 1
ATOM 1162 C CA . PRO A 1 157 ? 22.532 25.557 3.634 1 41.05 157 PRO A CA 1
ATOM 1163 C C . PRO A 1 157 ? 22.043 26.996 3.783 1 41.05 157 PRO A C 1
ATOM 1165 O O . PRO A 1 157 ? 21.12 27.261 4.557 1 41.05 157 PRO A O 1
ATOM 1168 N N . LYS A 1 158 ? 22.893 27.961 3.718 1 37.68 158 LYS A N 1
ATOM 1169 C CA . LYS A 1 158 ? 22.568 29.376 3.564 1 37.68 158 LYS A CA 1
ATOM 1170 C C . LYS A 1 158 ? 21.135 29.56 3.073 1 37.68 158 LYS A C 1
ATOM 1172 O O . LYS A 1 158 ? 20.72 28.927 2.1 1 37.68 158 LYS A O 1
ATOM 1177 N N . GLU A 1 159 ? 20.095 29.74 3.869 1 43.72 159 GLU A N 1
ATOM 1178 C CA . GLU A 1 159 ? 18.863 30.326 3.349 1 43.72 159 GLU A CA 1
ATOM 1179 C C . GLU A 1 159 ? 19.115 31.075 2.044 1 43.72 159 GLU A C 1
ATOM 1181 O O . GLU A 1 159 ? 19.724 32.148 2.046 1 43.72 159 GLU A O 1
ATOM 1186 N N . LEU A 1 160 ? 19.649 30.455 1.057 1 43.92 160 LEU A N 1
ATOM 1187 C CA . LEU A 1 160 ? 19.847 31.131 -0.221 1 43.92 160 LEU A CA 1
ATOM 1188 C C . LEU A 1 160 ? 18.793 32.213 -0.433 1 43.92 160 LEU A C 1
ATOM 1190 O O . LEU A 1 160 ? 17.606 31.984 -0.193 1 43.92 160 LEU A O 1
ATOM 1194 N N . GLU A 1 161 ? 19.01 33.456 -0.246 1 50.64 161 GLU A N 1
ATOM 1195 C CA . GLU A 1 161 ? 18.263 34.588 -0.787 1 50.64 161 GLU A CA 1
ATOM 1196 C C . GLU A 1 161 ? 17.516 34.198 -2.059 1 50.64 161 GLU A C 1
ATOM 1198 O O . GLU A 1 161 ? 18.07 34.268 -3.157 1 50.64 161 GLU A O 1
ATOM 1203 N N . ALA A 1 162 ? 16.589 33.112 -1.948 1 58.48 162 ALA A N 1
ATOM 1204 C CA . ALA A 1 162 ? 15.776 32.824 -3.127 1 58.48 162 ALA A CA 1
ATOM 1205 C C . ALA A 1 162 ? 15.344 34.112 -3.823 1 58.48 162 ALA A C 1
ATOM 1207 O O . ALA A 1 162 ? 14.997 35.095 -3.164 1 58.48 162 ALA A O 1
ATOM 1208 N N . SER A 1 163 ? 15.677 34.277 -5.042 1 77.96 163 SER A N 1
ATOM 1209 C CA . SER A 1 163 ? 15.166 35.366 -5.868 1 77.96 163 SER A CA 1
ATOM 1210 C C . SER A 1 163 ? 13.669 35.566 -5.654 1 77.96 163 SER A C 1
ATOM 1212 O O . SER A 1 163 ? 12.981 34.668 -5.164 1 77.96 163 SER A O 1
ATOM 1214 N N . SER A 1 164 ? 13.256 36.692 -5.668 1 79.36 164 SER A N 1
ATOM 1215 C CA . SER A 1 164 ? 11.846 37.05 -5.552 1 79.36 164 SER A CA 1
ATOM 1216 C C . SER A 1 164 ? 10.963 36.082 -6.332 1 79.36 164 SER A C 1
ATOM 1218 O O . SER A 1 164 ? 9.891 35.695 -5.863 1 79.36 164 SER A O 1
ATOM 1220 N N . TRP A 1 165 ? 11.479 35.59 -7.351 1 86.31 165 TRP A N 1
ATOM 1221 C CA . TRP A 1 165 ? 10.71 34.685 -8.199 1 86.31 165 TRP A CA 1
ATOM 1222 C C . TRP A 1 165 ? 10.603 33.303 -7.563 1 86.31 165 TRP A C 1
ATOM 1224 O O . TRP A 1 165 ? 9.549 32.666 -7.622 1 86.31 165 TRP A O 1
ATOM 1234 N N . GLU A 1 166 ? 11.603 32.839 -6.927 1 87.23 166 GLU A N 1
ATOM 1235 C CA . GLU A 1 166 ? 11.605 31.538 -6.264 1 87.23 166 GLU A CA 1
ATOM 1236 C C . GLU A 1 166 ? 10.678 31.536 -5.052 1 87.23 166 GLU A C 1
ATOM 1238 O O . GLU A 1 166 ? 10.008 30.538 -4.778 1 87.23 166 GLU A O 1
ATOM 1243 N N . ARG A 1 167 ? 10.588 32.63 -4.471 1 89.05 167 ARG A N 1
ATOM 1244 C CA . ARG A 1 167 ? 9.698 32.765 -3.323 1 89.05 167 ARG A CA 1
ATOM 1245 C C . ARG A 1 167 ? 8.237 32.763 -3.759 1 89.05 167 ARG A C 1
ATOM 1247 O O . ARG A 1 167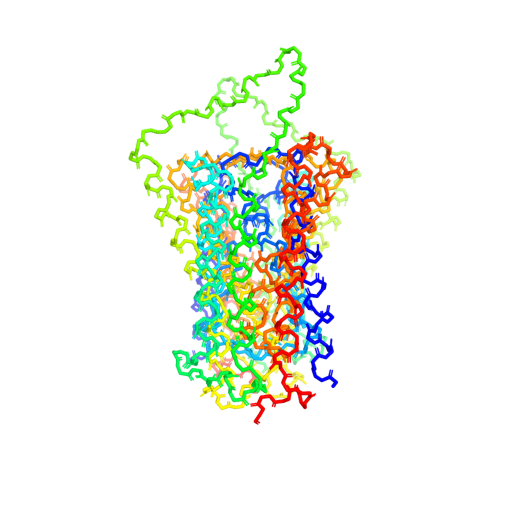 ? 7.388 32.156 -3.103 1 89.05 167 ARG A O 1
ATOM 1254 N N . THR A 1 168 ? 7.989 33.446 -4.846 1 92.87 168 THR A N 1
ATOM 1255 C CA . THR A 1 168 ? 6.629 33.486 -5.372 1 92.87 168 THR A CA 1
ATOM 1256 C C . THR A 1 168 ? 6.167 32.091 -5.783 1 92.87 168 THR A C 1
ATOM 1258 O O . THR A 1 168 ? 5.021 31.713 -5.534 1 92.87 168 THR A O 1
ATOM 1261 N N . LYS A 1 169 ? 7.038 31.33 -6.347 1 94.4 169 LYS A N 1
ATOM 1262 C CA . LYS A 1 169 ? 6.702 29.959 -6.721 1 94.4 169 LYS A CA 1
ATOM 1263 C C . LYS A 1 169 ? 6.397 29.112 -5.489 1 94.4 169 LYS A C 1
ATOM 1265 O O . LYS A 1 169 ? 5.489 28.279 -5.511 1 94.4 169 LYS A O 1
ATOM 1270 N N . GLY A 1 170 ? 7.141 29.34 -4.499 1 94.56 170 GLY A N 1
ATOM 1271 C CA . GLY A 1 170 ? 6.906 28.632 -3.251 1 94.56 170 GLY A CA 1
ATOM 1272 C C . GLY A 1 170 ? 5.567 28.963 -2.62 1 94.56 170 GLY A C 1
ATOM 1273 O O . GLY A 1 170 ? 4.875 28.075 -2.119 1 94.56 170 GLY A O 1
ATOM 1274 N N . ILE A 1 171 ? 5.237 30.172 -2.656 1 94.66 171 ILE A N 1
ATOM 1275 C CA . ILE A 1 171 ? 3.972 30.619 -2.084 1 94.66 171 ILE A CA 1
ATOM 1276 C C . ILE A 1 171 ? 2.809 30.039 -2.886 1 94.66 171 ILE A C 1
ATOM 1278 O O . ILE A 1 171 ? 1.831 29.555 -2.312 1 94.66 171 ILE A O 1
ATOM 1282 N N . LEU A 1 172 ? 2.928 30.075 -4.179 1 96.72 172 LEU A N 1
ATOM 1283 C CA . LEU A 1 172 ? 1.881 29.517 -5.026 1 96.72 172 LEU A CA 1
ATOM 1284 C C . LEU A 1 172 ? 1.726 28.02 -4.784 1 96.72 172 LEU A C 1
ATOM 1286 O O . LEU A 1 172 ? 0.606 27.502 -4.766 1 96.72 172 LEU A O 1
ATOM 1290 N N . ALA A 1 173 ? 2.836 27.371 -4.633 1 96.77 173 ALA A N 1
ATOM 1291 C CA . ALA A 1 173 ? 2.804 25.945 -4.318 1 96.77 173 ALA A CA 1
ATOM 1292 C C . ALA A 1 173 ? 2.147 25.697 -2.963 1 96.77 173 ALA A C 1
ATOM 1294 O O . ALA A 1 173 ? 1.407 24.726 -2.793 1 96.77 173 ALA A O 1
ATOM 1295 N N . SER A 1 174 ? 2.465 26.587 -2.087 1 96.36 174 SER A N 1
ATOM 1296 C CA . SER A 1 174 ? 1.889 26.456 -0.753 1 96.36 174 SER A CA 1
ATOM 1297 C C . SER A 1 174 ? 0.379 26.669 -0.779 1 96.36 174 SER A C 1
ATOM 1299 O O . SER A 1 174 ? -0.365 25.962 -0.096 1 96.36 174 SER A O 1
ATOM 1301 N N . LEU A 1 175 ? -0.073 27.613 -1.506 1 97.63 175 LEU A N 1
ATOM 1302 C CA . LEU A 1 175 ? -1.505 27.842 -1.671 1 97.63 175 LEU A CA 1
ATOM 1303 C C . LEU A 1 175 ? -2.178 26.632 -2.309 1 97.63 175 LEU A C 1
ATOM 1305 O O . LEU A 1 175 ? -3.273 26.238 -1.9 1 97.63 175 LEU A O 1
ATOM 1309 N N . SER A 1 176 ? -1.515 26.059 -3.287 1 98.1 176 SER A N 1
ATOM 1310 C CA . SER A 1 176 ? -2.034 24.87 -3.955 1 98.1 176 SER A CA 1
ATOM 1311 C C . SER A 1 176 ? -2.119 23.689 -2.995 1 98.1 176 SER A C 1
ATOM 1313 O O . SER A 1 176 ? -3.113 22.96 -2.986 1 98.1 176 SER A O 1
ATOM 1315 N N . ALA A 1 177 ? -1.072 23.543 -2.228 1 97.67 177 ALA A N 1
ATOM 1316 C CA . ALA A 1 177 ? -1.075 22.476 -1.231 1 97.67 177 ALA A CA 1
ATOM 1317 C C . ALA A 1 177 ? -2.195 22.678 -0.215 1 97.67 177 ALA A C 1
ATOM 1319 O O . ALA A 1 177 ? -2.907 21.732 0.13 1 97.67 177 ALA A O 1
ATOM 1320 N N . GLY A 1 178 ? -2.36 23.889 0.236 1 97.78 178 GLY A N 1
ATOM 1321 C CA . GLY A 1 178 ? -3.432 24.204 1.166 1 97.78 178 GLY A CA 1
ATOM 1322 C C . GLY A 1 178 ? -4.812 23.91 0.609 1 97.78 178 GLY A C 1
ATOM 1323 O O . GLY A 1 178 ? -5.692 23.438 1.332 1 97.78 178 GLY A O 1
ATOM 1324 N N . THR A 1 179 ? -4.967 24.196 -0.634 1 98.18 179 THR A N 1
ATOM 1325 C CA . THR A 1 179 ? -6.23 23.895 -1.301 1 98.18 179 THR A CA 1
ATOM 1326 C C . THR A 1 179 ? -6.487 22.391 -1.318 1 98.18 179 THR A C 1
ATOM 1328 O O . THR A 1 179 ? -7.603 21.944 -1.044 1 98.18 179 THR A O 1
ATOM 1331 N N . CYS A 1 180 ? -5.477 21.622 -1.585 1 98.35 180 CYS A N 1
ATOM 1332 C CA . CYS A 1 180 ? -5.588 20.168 -1.57 1 98.35 180 CYS A CA 1
ATOM 1333 C C . CYS A 1 180 ? -5.958 19.664 -0.18 1 98.35 180 CYS A C 1
ATOM 1335 O O . CYS A 1 180 ? -6.841 18.816 -0.037 1 98.35 180 CYS A O 1
ATOM 1337 N N . TYR A 1 181 ? -5.335 20.252 0.83 1 97.59 181 TYR A N 1
ATOM 1338 C CA . TYR A 1 181 ? -5.615 19.851 2.204 1 97.59 181 TYR A CA 1
ATOM 1339 C C . TYR A 1 181 ? -7.033 20.236 2.606 1 97.59 181 TYR A C 1
ATOM 1341 O O . TYR A 1 181 ? -7.705 19.491 3.324 1 97.59 181 TYR A O 1
ATOM 1349 N N . GLY A 1 182 ? -7.491 21.306 2.13 1 97.5 182 GLY A N 1
ATOM 1350 C CA . GLY A 1 182 ? -8.821 21.783 2.471 1 97.5 182 GLY A CA 1
ATOM 1351 C C . GLY A 1 182 ? -9.93 20.933 1.88 1 97.5 182 GLY A C 1
ATOM 1352 O O . GLY A 1 182 ? -10.993 20.782 2.486 1 97.5 182 GLY A O 1
ATOM 1353 N N . PHE A 1 183 ? -9.647 20.357 0.731 1 97.77 183 PHE A N 1
ATOM 1354 C CA . PHE A 1 183 ? -10.686 19.622 0.019 1 97.77 183 PHE A CA 1
ATOM 1355 C C . PHE A 1 183 ? -10.553 18.124 0.262 1 97.77 183 PHE A C 1
ATOM 1357 O O . PHE A 1 183 ? -11.367 17.336 -0.224 1 97.77 183 PHE A O 1
ATOM 1364 N N . ASN A 1 184 ? -9.617 17.689 1.022 1 97.35 184 ASN A N 1
ATOM 1365 C CA . ASN A 1 184 ? -9.304 16.265 1.075 1 97.35 184 ASN A CA 1
ATOM 1366 C C . ASN A 1 184 ? -10.43 15.467 1.726 1 97.35 184 ASN A C 1
ATOM 1368 O O . ASN A 1 184 ? -10.564 14.266 1.486 1 97.35 184 ASN A O 1
ATOM 1372 N N . PHE A 1 185 ? -11.343 16.085 2.521 1 97.46 185 PHE A N 1
ATOM 1373 C CA . PHE A 1 185 ? -12.437 15.377 3.176 1 97.46 185 PHE A CA 1
ATOM 1374 C C . PHE A 1 185 ? -13.712 15.466 2.346 1 97.46 185 PHE A C 1
ATOM 1376 O O . PHE A 1 185 ? -14.676 14.74 2.599 1 97.46 185 PHE A O 1
ATOM 1383 N N . LEU A 1 186 ? -13.708 16.333 1.397 1 96.84 186 LEU A N 1
ATOM 1384 C CA . LEU A 1 186 ? -14.922 16.666 0.66 1 96.84 186 LEU A CA 1
ATOM 1385 C C . LEU A 1 186 ? -15.499 15.431 -0.023 1 96.84 186 LEU A C 1
ATOM 1387 O O . LEU A 1 186 ? -16.701 15.17 0.069 1 96.84 186 LEU A O 1
ATOM 1391 N N . PRO A 1 187 ? -14.67 14.551 -0.673 1 97.02 187 PRO A N 1
ATOM 1392 C CA . PRO A 1 187 ? -15.257 13.398 -1.358 1 97.02 187 PRO A CA 1
ATOM 1393 C C . PRO A 1 187 ? -15.966 12.441 -0.402 1 97.02 187 PRO A C 1
ATOM 1395 O O . PRO A 1 187 ? -17.072 11.977 -0.694 1 97.02 187 PRO A O 1
ATOM 1398 N N . SER A 1 188 ? -15.405 12.137 0.714 1 96.56 188 SER A N 1
ATOM 1399 C CA . SER A 1 188 ? -16.019 11.237 1.685 1 96.56 188 SER A CA 1
ATOM 1400 C C . SER A 1 188 ? -17.294 11.839 2.267 1 96.56 188 SER A C 1
ATOM 1402 O O . SER A 1 188 ? -18.3 11.144 2.422 1 96.56 188 SER A O 1
ATOM 1404 N N . THR A 1 189 ? -17.247 13.132 2.56 1 95.34 189 THR A N 1
ATOM 1405 C CA . THR A 1 189 ? -18.413 13.8 3.126 1 95.34 189 THR A CA 1
ATOM 1406 C C . THR A 1 189 ? -19.53 13.908 2.092 1 95.34 189 THR A C 1
ATOM 1408 O O . THR A 1 189 ? -20.711 13.811 2.433 1 95.34 189 THR A O 1
ATOM 1411 N N . TRP A 1 190 ? -19.125 14.166 0.873 1 94.88 190 TRP A N 1
ATOM 1412 C CA . TRP A 1 190 ? -20.104 14.23 -0.207 1 94.88 190 TRP A CA 1
ATOM 1413 C C . TRP A 1 190 ? -20.845 12.904 -0.35 1 94.88 190 TRP A C 1
ATOM 1415 O O . TRP A 1 190 ? -22.065 12.884 -0.525 1 94.88 190 TRP A O 1
ATOM 1425 N N . ILE A 1 191 ? -20.207 11.76 -0.247 1 95.7 191 ILE A N 1
ATOM 1426 C CA . ILE A 1 191 ? -20.809 10.433 -0.322 1 95.7 191 ILE A CA 1
ATOM 1427 C C . ILE A 1 191 ? -21.802 10.252 0.825 1 95.7 191 ILE A C 1
ATOM 1429 O O . ILE A 1 191 ? -22.906 9.741 0.623 1 95.7 191 ILE A O 1
ATOM 1433 N N . GLN A 1 192 ? -21.436 10.663 1.968 1 94 192 GLN A N 1
ATOM 1434 C CA . GLN A 1 192 ? -22.275 10.527 3.154 1 94 192 GLN A CA 1
ATOM 1435 C C . GLN A 1 192 ? -23.616 11.231 2.963 1 94 192 GLN A C 1
ATOM 1437 O O . GLN A 1 192 ? -24.633 10.797 3.506 1 94 192 GLN A O 1
ATOM 1442 N N . HIS A 1 193 ? -23.654 12.241 2.107 1 92.11 193 HIS A N 1
ATOM 1443 C CA . HIS A 1 193 ? -24.855 13.061 2.006 1 92.11 193 HIS A CA 1
ATOM 1444 C C . HIS A 1 193 ? -25.607 12.781 0.709 1 92.11 193 HIS A C 1
ATOM 1446 O O . HIS A 1 193 ? -26.793 13.099 0.593 1 92.11 193 HIS A O 1
ATOM 1452 N N . HIS A 1 194 ? -24.969 12.171 -0.267 1 93.53 194 HIS A N 1
ATOM 1453 C CA . HIS A 1 194 ? -25.613 12.105 -1.574 1 93.53 194 HIS A CA 1
ATOM 1454 C C . HIS A 1 194 ? -25.836 10.66 -2.006 1 93.53 194 HIS A C 1
ATOM 1456 O O . HIS A 1 194 ? -26.591 10.398 -2.945 1 93.53 194 HIS A O 1
ATOM 1462 N N . VAL A 1 195 ? -25.132 9.747 -1.472 1 92.85 195 VAL A N 1
ATOM 1463 C CA . VAL A 1 195 ? -25.294 8.348 -1.852 1 92.85 195 VAL A CA 1
ATOM 1464 C C . VAL A 1 195 ? -26.229 7.65 -0.867 1 92.85 195 VAL A C 1
ATOM 1466 O O . VAL A 1 195 ? -25.998 7.677 0.344 1 92.85 195 VAL A O 1
ATOM 1469 N N . THR A 1 196 ? -27.208 6.989 -1.444 1 91.06 196 THR A N 1
ATOM 1470 C CA . THR A 1 196 ? -28.219 6.317 -0.635 1 91.06 196 THR A CA 1
ATOM 1471 C C . THR A 1 196 ? -27.622 5.11 0.084 1 91.06 196 THR A C 1
ATOM 1473 O O . THR A 1 196 ? -26.844 4.355 -0.502 1 91.06 196 THR A O 1
ATOM 1476 N N . ASP A 1 197 ? -27.797 4.943 1.339 1 90.41 197 ASP A N 1
ATOM 1477 C CA . ASP A 1 197 ? -27.42 3.788 2.148 1 90.41 197 ASP A CA 1
ATOM 1478 C C . ASP A 1 197 ? -25.933 3.822 2.493 1 90.41 197 ASP A C 1
ATOM 1480 O O . ASP A 1 197 ? -25.376 2.825 2.959 1 90.41 197 ASP A O 1
ATOM 1484 N N . SER A 1 198 ? -25.371 4.987 2.156 1 93.59 198 SER A N 1
ATOM 1485 C CA . SER A 1 198 ? -23.971 5.109 2.547 1 93.59 198 SER A CA 1
ATOM 1486 C C . SER A 1 198 ? -23.832 5.312 4.052 1 93.59 198 SER A C 1
ATOM 1488 O O . SER A 1 198 ? -24.748 5.82 4.702 1 93.59 198 SER A O 1
ATOM 1490 N N . SER A 1 199 ? -22.779 4.836 4.512 1 95.07 199 SER A N 1
ATOM 1491 C CA . SER A 1 199 ? -22.518 4.972 5.941 1 95.07 199 SER A CA 1
ATOM 1492 C C . SER A 1 199 ? -22.309 6.432 6.329 1 95.07 199 SER A C 1
ATOM 1494 O O . SER A 1 199 ? -21.69 7.195 5.584 1 95.07 199 SER A O 1
ATOM 1496 N N . LYS A 1 200 ? -22.787 6.801 7.496 1 93.26 200 LYS A N 1
ATOM 1497 C CA . LYS A 1 200 ? -22.595 8.156 8.004 1 93.26 200 LYS A CA 1
ATOM 1498 C C . LYS A 1 200 ? -21.42 8.217 8.976 1 93.26 200 LYS A C 1
ATOM 1500 O O . LYS A 1 200 ? -21.066 9.293 9.463 1 93.26 200 LYS A O 1
ATOM 1505 N N . GLU A 1 201 ? -20.758 7.095 9.2 1 94.3 201 GLU A N 1
ATOM 1506 C CA . GLU A 1 201 ? -19.602 7.027 10.089 1 94.3 201 GLU A CA 1
ATOM 1507 C C . GLU A 1 201 ? -18.318 7.398 9.353 1 94.3 201 GLU A C 1
ATOM 1509 O O . GLU A 1 201 ? -17.978 6.785 8.339 1 94.3 201 GLU A O 1
ATOM 1514 N N . GLY A 1 202 ? -17.623 8.345 9.893 1 94.5 202 GLY A N 1
ATOM 1515 C CA . GLY A 1 202 ? -16.416 8.841 9.253 1 94.5 202 GLY A CA 1
ATOM 1516 C C . GLY A 1 202 ? -15.353 7.773 9.075 1 94.5 202 GLY A C 1
ATOM 1517 O O . GLY A 1 202 ? -14.66 7.742 8.056 1 94.5 202 GLY A O 1
ATOM 1518 N N . LEU A 1 203 ? -15.249 6.87 10 1 96.92 203 LEU A N 1
ATOM 1519 C CA . LEU A 1 203 ? -14.192 5.864 10.003 1 96.92 203 LEU A CA 1
ATOM 1520 C C . LEU A 1 203 ? -14.349 4.908 8.826 1 96.92 203 LEU A C 1
ATOM 1522 O O . LEU A 1 203 ? -13.391 4.239 8.431 1 96.92 203 LEU A O 1
ATOM 1526 N N . ASP A 1 204 ? -15.556 4.802 8.227 1 97.66 204 ASP A N 1
ATOM 1527 C CA . ASP A 1 204 ? -15.83 3.868 7.14 1 97.66 204 ASP A CA 1
ATOM 1528 C C . ASP A 1 204 ? -15.171 4.328 5.841 1 97.66 204 ASP A C 1
ATOM 1530 O O . ASP A 1 204 ? -15.077 3.56 4.881 1 97.66 204 ASP A O 1
ATOM 1534 N N . TYR A 1 205 ? -14.635 5.545 5.839 1 97.69 205 TYR A N 1
ATOM 1535 C CA . TYR A 1 205 ? -14.07 6.104 4.615 1 97.69 205 TYR A CA 1
ATOM 1536 C C . TYR A 1 205 ? -12.561 6.273 4.74 1 97.69 205 TYR A C 1
ATOM 1538 O O . TYR A 1 205 ? -11.892 6.659 3.778 1 97.69 205 TYR A O 1
ATOM 1546 N N . VAL A 1 206 ? -11.998 5.956 5.889 1 98.38 206 VAL A N 1
ATOM 1547 C CA . VAL A 1 206 ? -10.583 6.167 6.18 1 98.38 206 VAL A CA 1
ATOM 1548 C C . VAL A 1 206 ? -9.73 5.324 5.235 1 98.38 206 VAL A C 1
ATOM 1550 O O . VAL A 1 206 ? -8.794 5.834 4.614 1 98.38 206 VAL A O 1
ATOM 1553 N N . PHE A 1 207 ? -10.071 4.033 5.129 1 98.6 207 PHE A N 1
ATOM 1554 C CA . PHE A 1 207 ? -9.267 3.148 4.295 1 98.6 207 PHE A CA 1
ATOM 1555 C C . PHE A 1 207 ? -9.314 3.588 2.836 1 98.6 207 PHE A C 1
ATOM 1557 O O . PHE A 1 207 ? -8.315 3.493 2.121 1 98.6 207 PHE A O 1
ATOM 1564 N N . ASN A 1 208 ? -10.485 4.06 2.327 1 98.26 208 ASN A N 1
ATOM 1565 C CA . ASN A 1 208 ? -10.596 4.571 0.965 1 98.26 208 ASN A CA 1
ATOM 1566 C C . ASN A 1 208 ? -9.634 5.731 0.721 1 98.26 208 ASN A C 1
ATOM 1568 O O . ASN A 1 208 ? -8.887 5.728 -0.259 1 98.26 208 ASN A O 1
ATOM 1572 N N . GLN A 1 209 ? -9.681 6.659 1.64 1 98.5 209 GLN A N 1
ATOM 1573 C CA . GLN A 1 209 ? -8.817 7.827 1.506 1 98.5 209 GLN A CA 1
ATOM 1574 C C . GLN A 1 209 ? -7.345 7.435 1.587 1 98.5 209 GLN A C 1
ATOM 1576 O O . GLN A 1 209 ? -6.513 7.968 0.85 1 98.5 209 GLN A O 1
ATOM 1581 N N . PHE A 1 210 ? -6.984 6.537 2.512 1 98.84 210 PHE A N 1
ATOM 1582 C CA . PHE A 1 210 ? -5.6 6.118 2.703 1 98.84 210 PHE A CA 1
ATOM 1583 C C . PHE A 1 210 ? -5.086 5.373 1.477 1 98.84 210 PHE A C 1
ATOM 1585 O O . PHE A 1 210 ? -3.9 5.454 1.148 1 98.84 210 PHE A O 1
ATOM 1592 N N . CYS A 1 211 ? -5.962 4.674 0.768 1 98.68 211 CYS A N 1
ATOM 1593 C CA . CYS A 1 211 ? -5.573 4.065 -0.499 1 98.68 211 CYS A CA 1
ATOM 1594 C C . CYS A 1 211 ? -5.22 5.129 -1.531 1 98.68 211 CYS A C 1
ATOM 1596 O O . CYS A 1 211 ? -4.276 4.96 -2.305 1 98.68 211 CYS A O 1
ATOM 1598 N N . GLY A 1 212 ? -6.021 6.197 -1.524 1 98.72 212 GLY A N 1
ATOM 1599 C CA . GLY A 1 212 ? -5.7 7.306 -2.408 1 98.72 212 GLY A CA 1
ATOM 1600 C C . GLY A 1 212 ? -4.361 7.948 -2.099 1 98.72 212 GLY A C 1
ATOM 1601 O O . GLY A 1 212 ? -3.596 8.272 -3.01 1 98.72 212 GLY A O 1
ATOM 1602 N N . ILE A 1 213 ? -4.093 8.127 -0.832 1 98.79 213 ILE A N 1
ATOM 1603 C CA . ILE A 1 213 ? -2.836 8.712 -0.377 1 98.79 213 ILE A CA 1
ATOM 1604 C C . ILE A 1 213 ? -1.667 7.843 -0.833 1 98.79 213 ILE A C 1
ATOM 1606 O O . ILE A 1 213 ? -0.699 8.346 -1.409 1 98.79 213 ILE A O 1
ATOM 1610 N N . THR A 1 214 ? -1.767 6.578 -0.59 1 98.71 214 THR A N 1
ATOM 1611 C CA . THR A 1 214 ? -0.687 5.647 -0.897 1 98.71 214 THR A CA 1
ATOM 1612 C C . THR A 1 214 ? -0.501 5.513 -2.406 1 98.71 214 THR A C 1
ATOM 1614 O O . THR A 1 214 ? 0.629 5.473 -2.897 1 98.71 214 THR A O 1
ATOM 1617 N N . PHE A 1 215 ? -1.618 5.453 -3.138 1 98.75 215 PHE A N 1
ATOM 1618 C CA . PHE A 1 215 ? -1.548 5.385 -4.593 1 98.75 215 PHE A CA 1
ATOM 1619 C C . PHE A 1 215 ? -0.819 6.598 -5.157 1 98.75 215 PHE A C 1
ATOM 1621 O O . PHE A 1 215 ? 0.093 6.456 -5.975 1 98.75 215 PHE A O 1
ATOM 1628 N N . ALA A 1 216 ? -1.196 7.795 -4.755 1 98.46 216 ALA A N 1
ATOM 1629 C CA . ALA A 1 216 ? -0.554 9.024 -5.214 1 98.46 216 ALA A CA 1
ATOM 1630 C C . ALA A 1 216 ? 0.935 9.023 -4.879 1 98.46 216 ALA A C 1
ATOM 1632 O O . ALA A 1 216 ? 1.767 9.377 -5.718 1 98.46 216 ALA A O 1
ATOM 1633 N N . SER A 1 217 ? 1.224 8.614 -3.673 1 98.39 217 SER A N 1
ATOM 1634 C CA . SER A 1 217 ? 2.616 8.614 -3.236 1 98.39 217 SER A CA 1
ATOM 1635 C C . SER A 1 217 ? 3.461 7.667 -4.081 1 98.39 217 SER A C 1
ATOM 1637 O O . SER A 1 217 ? 4.602 7.984 -4.424 1 98.39 217 SER A O 1
ATOM 1639 N N . ILE A 1 218 ? 2.962 6.468 -4.402 1 98.61 218 ILE A N 1
ATOM 1640 C CA . ILE A 1 218 ? 3.682 5.506 -5.229 1 98.61 218 ILE A CA 1
ATOM 1641 C C . ILE A 1 218 ? 3.897 6.084 -6.625 1 98.61 218 ILE A C 1
ATOM 1643 O O . ILE A 1 218 ? 5.011 6.047 -7.154 1 98.61 218 ILE A O 1
ATOM 1647 N N . VAL A 1 219 ? 2.876 6.646 -7.188 1 98.16 219 VAL A N 1
ATOM 1648 C CA . VAL A 1 219 ? 2.955 7.201 -8.536 1 98.16 219 VAL A CA 1
ATOM 1649 C C . VAL A 1 219 ? 3.967 8.344 -8.566 1 98.16 219 VAL A C 1
ATOM 1651 O O . VAL A 1 219 ? 4.829 8.396 -9.446 1 98.16 219 VAL A O 1
ATOM 1654 N N . TYR A 1 220 ? 3.883 9.257 -7.608 1 97.84 220 TYR A N 1
ATOM 1655 C CA . TYR A 1 220 ? 4.805 10.386 -7.565 1 97.84 220 TYR A CA 1
ATOM 1656 C C . TYR A 1 220 ? 6.243 9.91 -7.393 1 97.84 220 TYR A C 1
ATOM 1658 O O . TYR A 1 220 ? 7.162 10.457 -8.006 1 97.84 220 TYR A O 1
ATOM 1666 N N . PHE A 1 221 ? 6.439 8.913 -6.564 1 97.87 221 PHE A N 1
ATOM 1667 C CA . PHE A 1 221 ? 7.789 8.406 -6.349 1 97.87 221 PHE A CA 1
ATOM 1668 C C . PHE A 1 221 ? 8.326 7.741 -7.611 1 97.87 221 PHE A C 1
ATOM 1670 O O . PHE A 1 221 ? 9.504 7.885 -7.941 1 97.87 221 PHE A O 1
ATOM 1677 N N . MET A 1 222 ? 7.46 6.979 -8.305 1 97.96 222 MET A N 1
ATOM 1678 C CA . MET A 1 222 ? 7.9 6.331 -9.537 1 97.96 222 MET A CA 1
ATOM 1679 C C . MET A 1 222 ? 8.222 7.365 -10.611 1 97.96 222 MET A C 1
ATOM 1681 O O . MET A 1 222 ? 9.197 7.215 -11.35 1 97.96 222 MET A O 1
ATOM 1685 N N . VAL A 1 223 ? 7.425 8.4 -10.754 1 97.21 223 VAL A N 1
ATOM 1686 C CA . VAL A 1 223 ? 7.701 9.487 -11.688 1 97.21 223 VAL A CA 1
ATOM 1687 C C . VAL A 1 223 ? 9.014 10.17 -11.313 1 97.21 223 VAL A C 1
ATOM 1689 O O . VAL A 1 223 ? 9.816 10.509 -12.187 1 97.21 223 VAL A O 1
ATOM 1692 N N . TYR A 1 224 ? 9.229 10.383 -9.999 1 96.45 224 TYR A N 1
ATOM 1693 C CA . TYR A 1 224 ? 10.475 10.945 -9.491 1 96.45 224 TYR A CA 1
ATOM 1694 C C . TYR A 1 224 ? 11.665 10.078 -9.885 1 96.45 224 TYR A C 1
ATOM 1696 O O . TYR A 1 224 ? 12.696 10.591 -10.328 1 96.45 224 TYR A O 1
ATOM 1704 N N . CYS A 1 225 ? 11.536 8.755 -9.755 1 96.65 225 CYS A N 1
ATOM 1705 C CA . CYS A 1 225 ? 12.598 7.834 -10.142 1 96.65 225 CYS A CA 1
ATOM 1706 C C . CYS A 1 225 ? 12.904 7.949 -11.631 1 96.65 225 CYS A C 1
ATOM 1708 O O . CYS A 1 225 ? 14.068 7.935 -12.033 1 96.65 225 CYS A O 1
ATOM 1710 N N . LEU A 1 226 ? 11.868 8.037 -12.473 1 96.27 226 LEU A N 1
ATOM 1711 C CA . LEU A 1 226 ? 12.052 8.201 -13.911 1 96.27 226 LEU A CA 1
ATOM 1712 C C . LEU A 1 226 ? 12.78 9.504 -14.221 1 96.27 226 LEU A C 1
ATOM 1714 O O . LEU A 1 226 ? 13.689 9.53 -15.054 1 96.27 226 LEU A O 1
ATOM 1718 N N . TRP A 1 227 ? 12.385 10.548 -13.517 1 95.09 227 TRP A N 1
ATOM 1719 C CA . TRP A 1 227 ? 12.955 11.875 -13.729 1 95.09 227 TRP A CA 1
ATOM 1720 C C . TRP A 1 227 ? 14.425 11.907 -13.322 1 95.09 227 TRP A C 1
ATOM 1722 O O . TRP A 1 227 ? 15.233 12.597 -13.947 1 95.09 227 TRP A O 1
ATOM 1732 N N . LYS A 1 228 ? 14.829 11.157 -12.297 1 95.3 228 LYS A N 1
ATOM 1733 C CA . LYS A 1 228 ? 16.198 11.133 -11.789 1 95.3 228 LYS A CA 1
ATOM 1734 C C . LYS A 1 228 ? 17.018 10.041 -12.47 1 95.3 228 LYS A C 1
ATOM 1736 O O . LYS A 1 228 ? 18.128 9.728 -12.034 1 95.3 228 LYS A O 1
ATOM 1741 N N . GLY A 1 229 ? 16.484 9.376 -13.502 1 94.35 229 GLY A N 1
ATOM 1742 C CA . GLY A 1 229 ? 17.207 8.334 -14.213 1 94.35 229 GLY A CA 1
ATOM 1743 C C . GLY A 1 229 ? 17.426 7.085 -13.381 1 94.35 229 GLY A C 1
ATOM 1744 O O . GLY A 1 229 ? 18.511 6.501 -13.402 1 94.35 229 GLY A O 1
ATOM 1745 N N . ASN A 1 230 ? 16.403 6.794 -12.521 1 92.38 230 ASN A N 1
ATOM 1746 C CA . ASN A 1 230 ? 16.401 5.61 -11.668 1 92.38 230 ASN A CA 1
ATOM 1747 C C . ASN A 1 230 ? 17.495 5.683 -10.606 1 92.38 230 ASN A C 1
ATOM 1749 O O . ASN A 1 230 ? 18.027 4.654 -10.186 1 92.38 230 ASN A O 1
ATOM 1753 N N . LYS A 1 231 ? 17.882 6.857 -10.224 1 92.64 231 LYS A N 1
ATOM 1754 C CA . LYS A 1 231 ? 18.816 7.101 -9.129 1 92.64 231 LYS A CA 1
ATOM 1755 C C . LYS A 1 231 ? 18.225 8.069 -8.108 1 92.64 231 LYS A C 1
ATOM 1757 O O . LYS A 1 231 ? 18.759 9.159 -7.896 1 92.64 231 LYS A O 1
ATOM 1762 N N . PRO A 1 232 ? 17.224 7.58 -7.464 1 93.07 232 PRO A N 1
ATOM 1763 C CA . PRO A 1 232 ? 16.619 8.446 -6.45 1 93.07 232 PRO A CA 1
ATOM 1764 C C . PRO A 1 232 ? 17.517 8.645 -5.231 1 93.07 232 PRO A C 1
ATOM 1766 O O . PRO A 1 232 ? 18.395 7.82 -4.965 1 93.07 232 PRO A O 1
ATOM 1769 N N . GLN A 1 233 ? 17.361 9.822 -4.582 1 91.88 233 GLN A N 1
ATOM 1770 C CA . GLN A 1 233 ? 18.054 10.045 -3.317 1 91.88 233 GLN A CA 1
ATOM 1771 C C . GLN A 1 233 ? 17.441 9.207 -2.199 1 91.88 233 GLN A C 1
ATOM 1773 O O . GLN A 1 233 ? 16.255 9.344 -1.891 1 91.88 233 GLN A O 1
ATOM 1778 N N . VAL A 1 234 ? 18.238 8.31 -1.722 1 91.85 234 VAL A N 1
ATOM 1779 C CA . VAL A 1 234 ? 17.711 7.374 -0.733 1 91.85 234 VAL A CA 1
ATOM 1780 C C . VAL A 1 234 ? 18.584 7.4 0.52 1 91.85 234 VAL A C 1
ATOM 1782 O O . VAL A 1 234 ? 19.804 7.242 0.437 1 91.85 234 VAL A O 1
ATOM 1785 N N . ASN A 1 235 ? 17.998 7.793 1.617 1 92.5 235 ASN A N 1
ATOM 1786 C CA . ASN A 1 235 ? 18.584 7.598 2.939 1 92.5 235 ASN A CA 1
ATOM 1787 C C . ASN A 1 235 ? 17.938 6.425 3.671 1 92.5 235 ASN A C 1
ATOM 1789 O O . ASN A 1 235 ? 16.801 6.528 4.135 1 92.5 235 ASN A O 1
ATOM 1793 N N . PRO A 1 236 ? 18.628 5.342 3.79 1 92.79 236 PRO A N 1
ATOM 1794 C CA . PRO A 1 236 ? 18.044 4.124 4.357 1 92.79 236 PRO A CA 1
ATOM 1795 C C . PRO A 1 236 ? 17.573 4.311 5.798 1 92.79 236 PRO A C 1
ATOM 1797 O O . PRO A 1 236 ? 16.709 3.567 6.27 1 92.79 236 PRO A O 1
ATOM 1800 N N . GLU A 1 237 ? 18.013 5.292 6.474 1 94.74 237 GLU A N 1
ATOM 1801 C CA . GLU A 1 237 ? 17.686 5.473 7.885 1 94.74 237 GLU A CA 1
ATOM 1802 C C . GLU A 1 237 ? 16.29 6.066 8.056 1 94.74 237 GLU A C 1
ATOM 1804 O O . GLU A 1 237 ? 15.774 6.139 9.174 1 94.74 237 GLU A O 1
ATOM 1809 N N . ILE A 1 238 ? 15.665 6.422 7.001 1 95.38 238 ILE A N 1
ATOM 1810 C CA . ILE A 1 238 ? 14.382 7.111 7.081 1 95.38 238 ILE A CA 1
ATOM 1811 C C . ILE A 1 238 ? 13.249 6.088 7.138 1 95.38 238 ILE A C 1
ATOM 1813 O O . ILE A 1 238 ? 12.114 6.428 7.478 1 95.38 238 ILE A O 1
ATOM 1817 N N . PHE A 1 239 ? 13.47 4.791 6.877 1 96.76 239 PHE A N 1
ATOM 1818 C CA . PHE A 1 239 ? 12.417 3.795 6.712 1 96.76 239 PHE A CA 1
ATOM 1819 C C . PHE A 1 239 ? 11.646 3.601 8.012 1 96.76 239 PHE A C 1
ATOM 1821 O O . PHE A 1 239 ? 10.424 3.759 8.044 1 96.76 239 PHE A O 1
ATOM 1828 N N . LEU A 1 240 ? 12.35 3.375 9.054 1 97 240 LEU A N 1
ATOM 1829 C CA . LEU A 1 240 ? 11.667 3.045 10.3 1 97 240 LEU A CA 1
ATOM 1830 C C . LEU A 1 240 ? 10.986 4.276 10.889 1 97 240 LEU A C 1
ATOM 1832 O O . LEU A 1 240 ? 9.78 4.259 11.147 1 97 240 LEU A O 1
ATOM 1836 N N . PRO A 1 241 ? 11.689 5.399 11.066 1 96.47 241 PRO A N 1
ATOM 1837 C CA . PRO A 1 241 ? 11.021 6.575 11.628 1 96.47 241 PRO A CA 1
ATOM 1838 C C . PRO A 1 241 ? 9.925 7.123 10.717 1 96.47 241 PRO A C 1
ATOM 1840 O O . PRO A 1 241 ? 8.91 7.629 11.201 1 96.47 241 PRO A O 1
ATOM 1843 N N . GLY A 1 242 ? 10.197 7.099 9.42 1 97.23 242 GLY A N 1
ATOM 1844 C CA . GLY A 1 242 ? 9.164 7.533 8.493 1 97.23 242 GLY A CA 1
ATOM 1845 C C . GLY A 1 242 ? 7.894 6.71 8.586 1 97.23 242 GLY A C 1
ATOM 1846 O O . GLY A 1 242 ? 6.789 7.254 8.533 1 97.23 242 GLY A O 1
ATOM 1847 N N . PHE A 1 243 ? 8.062 5.417 8.729 1 98.29 243 PHE A N 1
ATOM 1848 C CA . PHE A 1 243 ? 6.921 4.519 8.856 1 98.29 243 PHE A CA 1
ATOM 1849 C C . PHE A 1 243 ? 6.147 4.805 10.137 1 98.29 243 PHE A C 1
ATOM 1851 O O . PHE A 1 243 ? 4.916 4.87 10.124 1 98.29 243 PHE A O 1
ATOM 1858 N N . VAL A 1 244 ? 6.846 4.947 11.255 1 97.96 244 VAL A N 1
ATOM 1859 C CA . VAL A 1 244 ? 6.218 5.233 12.541 1 97.96 244 VAL A CA 1
ATOM 1860 C C . VAL A 1 244 ? 5.478 6.566 12.47 1 97.96 244 VAL A C 1
ATOM 1862 O O . VAL A 1 244 ? 4.361 6.691 12.977 1 97.96 244 VAL A O 1
ATOM 1865 N N . SER A 1 245 ? 6.108 7.552 11.861 1 97.74 245 SER A N 1
ATOM 1866 C CA . SER A 1 245 ? 5.458 8.84 11.647 1 97.74 245 SER A CA 1
ATOM 1867 C C . SER A 1 245 ? 4.157 8.68 10.867 1 97.74 245 SER A C 1
ATOM 1869 O O . SER A 1 245 ? 3.15 9.311 11.194 1 97.74 245 SER A O 1
ATOM 1871 N N . GLY A 1 246 ? 4.17 7.854 9.845 1 98.5 246 GLY A N 1
ATOM 1872 C CA . GLY A 1 246 ? 2.977 7.586 9.057 1 98.5 246 GLY A CA 1
ATOM 1873 C C . GLY A 1 246 ? 1.867 6.935 9.86 1 98.5 246 GLY A C 1
ATOM 1874 O O . GLY A 1 246 ? 0.695 7.285 9.706 1 98.5 246 GLY A O 1
ATOM 1875 N N . VAL A 1 247 ? 2.239 6.005 10.665 1 98.67 247 VAL A N 1
ATOM 1876 C CA . VAL A 1 247 ? 1.256 5.337 11.512 1 98.67 247 VAL A CA 1
ATOM 1877 C C . VAL A 1 247 ? 0.608 6.352 12.451 1 98.67 247 VAL A C 1
ATOM 1879 O O . VAL A 1 247 ? -0.616 6.372 12.604 1 98.67 247 VAL A O 1
ATOM 1882 N N . MET A 1 248 ? 1.405 7.206 13.028 1 98.44 248 MET A N 1
ATOM 1883 C CA . MET A 1 248 ? 0.889 8.244 13.917 1 98.44 248 MET A CA 1
ATOM 1884 C C . MET A 1 248 ? -0.035 9.195 13.163 1 98.44 248 MET A C 1
ATOM 1886 O O . MET A 1 248 ? -1.107 9.549 13.659 1 98.44 248 MET A O 1
ATOM 1890 N N . TRP A 1 249 ? 0.381 9.579 12.025 1 98.21 249 TRP A N 1
ATOM 1891 C CA . TRP A 1 249 ? -0.45 10.441 11.192 1 98.21 249 TRP A CA 1
ATOM 1892 C C . TRP A 1 249 ? -1.778 9.766 10.865 1 98.21 249 TRP A C 1
ATOM 1894 O O . TRP A 1 249 ? -2.834 10.402 10.914 1 98.21 249 TRP A O 1
ATOM 1904 N N . GLY A 1 250 ? -1.705 8.472 10.478 1 98.74 250 GLY A N 1
ATOM 1905 C CA . GLY A 1 250 ? -2.918 7.738 10.156 1 98.74 250 GLY A CA 1
ATOM 1906 C C . GLY A 1 250 ? -3.902 7.676 11.309 1 98.74 250 GLY A C 1
ATOM 1907 O O . GLY A 1 250 ? -5.113 7.789 11.105 1 98.74 250 GLY A O 1
ATOM 1908 N N . ILE A 1 251 ? -3.384 7.463 12.476 1 98.61 251 ILE A N 1
ATOM 1909 C CA . ILE A 1 251 ? -4.228 7.456 13.666 1 98.61 251 ILE A CA 1
ATOM 1910 C C . ILE A 1 251 ? -4.87 8.829 13.853 1 98.61 251 ILE A C 1
ATOM 1912 O O . ILE A 1 251 ? -6.077 8.931 14.082 1 98.61 251 ILE A O 1
ATOM 1916 N N . ALA A 1 252 ? -4.064 9.869 13.749 1 98.51 252 ALA A N 1
ATOM 1917 C CA . ALA A 1 252 ? -4.567 11.232 13.889 1 98.51 252 ALA A CA 1
ATOM 1918 C C . ALA A 1 252 ? -5.672 11.517 12.875 1 98.51 252 ALA A C 1
ATOM 1920 O O . ALA A 1 252 ? -6.726 12.05 13.229 1 98.51 252 ALA A O 1
ATOM 1921 N N . GLN A 1 253 ? -5.412 11.152 11.645 1 98.52 253 GLN A N 1
ATOM 1922 C CA . GLN A 1 253 ? -6.363 11.404 10.567 1 98.52 253 GLN A CA 1
ATOM 1923 C C . GLN A 1 253 ? -7.665 10.64 10.792 1 98.52 253 GLN A C 1
ATOM 1925 O O . GLN A 1 253 ? -8.742 11.119 10.431 1 98.52 253 GLN A O 1
ATOM 1930 N N . SER A 1 254 ? -7.576 9.44 11.311 1 98.5 254 SER A N 1
ATOM 1931 C CA . SER A 1 254 ? -8.77 8.664 11.628 1 98.5 254 SER A CA 1
ATOM 1932 C C . SER A 1 254 ? -9.636 9.379 12.66 1 98.5 254 SER A C 1
ATOM 1934 O O . SER A 1 254 ? -10.858 9.449 12.511 1 98.5 254 SER A O 1
ATOM 1936 N N . PHE A 1 255 ? -9.003 9.937 13.668 1 98.02 255 PHE A N 1
ATOM 1937 C CA . PHE A 1 255 ? -9.736 10.699 14.672 1 98.02 255 PHE A CA 1
ATOM 1938 C C . PHE A 1 255 ? -10.269 11.999 14.082 1 98.02 255 PHE A C 1
ATOM 1940 O O . PHE A 1 255 ? -11.334 12.477 14.479 1 98.02 255 PHE A O 1
ATOM 1947 N N . TYR A 1 256 ? -9.518 12.562 13.142 1 97.63 256 TYR A N 1
ATOM 1948 C CA . TYR A 1 256 ? -9.981 13.759 12.448 1 97.63 256 TYR A CA 1
ATOM 1949 C C . TYR A 1 256 ? -11.274 13.483 11.69 1 97.63 256 TYR A C 1
ATOM 1951 O O . TYR A 1 256 ? -12.165 14.334 11.641 1 97.63 256 TYR A O 1
ATOM 1959 N N . PHE A 1 257 ? -11.428 12.299 11.119 1 97.69 257 PHE A N 1
ATOM 1960 C CA . PHE A 1 257 ? -12.66 11.903 10.447 1 97.69 257 PHE A CA 1
ATOM 1961 C C . PHE A 1 257 ? -13.831 11.898 11.423 1 97.69 257 PHE A C 1
ATOM 1963 O O . PHE A 1 257 ? -14.923 12.366 11.092 1 97.69 257 PHE A O 1
ATOM 1970 N N . ILE A 1 258 ? -13.591 11.359 12.577 1 96.12 258 ILE A N 1
ATOM 1971 C CA . ILE A 1 258 ? -14.636 11.334 13.595 1 96.12 258 ILE A CA 1
ATOM 1972 C C . ILE A 1 258 ? -15.013 12.762 13.984 1 96.12 258 ILE A C 1
ATOM 1974 O O . ILE A 1 258 ? -16.197 13.095 14.076 1 96.12 258 ILE A O 1
ATOM 1978 N N . ALA A 1 259 ? -14.011 13.587 14.187 1 95.01 259 ALA A N 1
ATOM 1979 C CA . ALA A 1 259 ? -14.249 14.973 14.584 1 95.01 259 ALA A CA 1
ATOM 1980 C C . ALA A 1 259 ? -15.041 15.721 13.516 1 95.01 259 ALA A C 1
ATOM 1982 O O . ALA A 1 259 ? -15.906 16.54 13.836 1 95.01 259 ALA A O 1
ATOM 1983 N N . ASN A 1 260 ? -14.76 15.48 12.265 1 93.94 260 ASN A N 1
ATOM 1984 C CA . ASN A 1 260 ? -15.478 16.121 11.169 1 93.94 260 ASN A CA 1
ATOM 1985 C C . ASN A 1 260 ? -16.96 15.759 11.182 1 93.94 260 ASN A C 1
ATOM 1987 O O . ASN A 1 260 ? -17.813 16.608 10.917 1 93.94 260 ASN A O 1
ATOM 1991 N N . VAL A 1 261 ? -17.201 14.513 11.432 1 91.91 261 VAL A N 1
ATOM 1992 C CA . VAL A 1 261 ? -18.583 14.048 11.409 1 91.91 261 VAL A CA 1
ATOM 1993 C C . VAL A 1 261 ? -19.326 14.572 12.635 1 91.91 261 VAL A C 1
ATOM 1995 O O . VAL A 1 261 ? -20.475 15.01 12.533 1 91.91 261 VAL A O 1
ATOM 1998 N N . GLU A 1 262 ? -18.662 14.61 13.814 1 90.81 262 GLU A N 1
ATOM 1999 C CA . GLU A 1 262 ? -19.325 14.928 15.075 1 90.81 262 GLU A CA 1
ATOM 2000 C C . GLU A 1 262 ? -19.399 16.436 15.294 1 90.81 262 GLU A C 1
ATOM 2002 O O . GLU A 1 262 ? -20.365 16.938 15.873 1 90.81 262 GLU A O 1
ATOM 2007 N N . LEU A 1 263 ? -18.363 17.171 14.87 1 90.88 263 LEU A N 1
ATOM 2008 C CA . LEU A 1 263 ? -18.29 18.594 15.181 1 90.88 263 LEU A CA 1
ATOM 2009 C C . LEU A 1 263 ? -18.572 19.436 13.941 1 90.88 263 LEU A C 1
ATOM 2011 O O . LEU A 1 263 ? -18.896 20.621 14.051 1 90.88 263 LEU A O 1
ATOM 2015 N N . GLY A 1 264 ? -18.425 18.814 12.774 1 91.4 264 GLY A N 1
ATOM 2016 C CA . GLY A 1 264 ? -18.517 19.58 11.541 1 91.4 264 GLY A CA 1
ATOM 2017 C C . GLY A 1 264 ? -17.204 20.226 11.141 1 91.4 264 GLY A C 1
ATOM 2018 O O . GLY A 1 264 ? -16.305 20.383 11.97 1 91.4 264 GLY A O 1
ATOM 2019 N N . TYR A 1 265 ? -17.114 20.674 9.899 1 94.03 265 TYR A N 1
ATOM 2020 C CA . TYR A 1 265 ? -15.917 21.29 9.338 1 94.03 265 TYR A CA 1
ATOM 2021 C C . TYR A 1 265 ? -15.602 22.606 10.038 1 94.03 265 TYR A C 1
ATOM 2023 O O . TYR A 1 265 ? -14.435 22.923 10.283 1 94.03 265 TYR A O 1
ATOM 2031 N N . SER A 1 266 ? -16.609 23.403 10.378 1 93.27 266 SER A N 1
ATOM 2032 C CA . SER A 1 266 ? -16.454 24.752 10.913 1 93.27 266 SER A CA 1
ATOM 2033 C C . SER A 1 266 ? -15.803 24.728 12.291 1 93.27 266 SER A C 1
ATOM 2035 O O . SER A 1 266 ? -15.235 25.729 12.733 1 93.27 266 SER A O 1
ATOM 2037 N N . ALA A 1 267 ? -15.897 23.65 12.943 1 93.13 267 ALA A N 1
ATOM 2038 C CA . ALA A 1 267 ? -15.243 23.512 14.242 1 93.13 267 ALA A CA 1
ATOM 2039 C C . ALA A 1 267 ? -13.945 22.719 14.121 1 93.13 267 ALA A C 1
ATOM 2041 O O . ALA A 1 267 ? -12.93 23.083 14.721 1 93.13 267 ALA A O 1
ATOM 2042 N N . ALA A 1 268 ? -13.966 21.679 13.352 1 94.44 268 ALA A N 1
ATOM 2043 C CA . ALA A 1 268 ? -12.842 20.748 13.291 1 94.44 268 ALA A CA 1
ATOM 2044 C C . ALA A 1 268 ? -11.639 21.386 12.601 1 94.44 268 ALA A C 1
ATOM 2046 O O . ALA A 1 268 ? -10.504 21.245 13.063 1 94.44 268 ALA A O 1
ATOM 2047 N N . PHE A 1 269 ? -11.81 22.088 11.517 1 95.99 269 PHE A N 1
ATOM 2048 C CA . PHE A 1 269 ? -10.695 22.619 10.743 1 95.99 269 PHE A CA 1
ATOM 2049 C C . PHE A 1 269 ? -9.9 23.629 11.562 1 95.99 269 PHE A C 1
ATOM 2051 O O . PHE A 1 269 ? -8.67 23.56 11.618 1 95.99 269 PHE A O 1
ATOM 2058 N N . PRO A 1 270 ? -10.538 24.587 12.227 1 95.01 270 PRO A N 1
ATOM 2059 C CA . PRO A 1 270 ? -9.763 25.51 13.06 1 95.01 270 PRO A CA 1
ATOM 2060 C C . PRO A 1 270 ? -8.989 24.797 14.166 1 95.01 270 PRO A C 1
ATOM 2062 O O . PRO A 1 270 ? -7.814 25.097 14.395 1 95.01 270 PRO A O 1
ATOM 2065 N N . ILE A 1 271 ? -9.607 23.882 14.807 1 93.9 271 ILE A N 1
ATOM 2066 C CA . ILE A 1 271 ? -8.964 23.156 15.897 1 93.9 271 ILE A CA 1
ATOM 2067 C C . ILE A 1 271 ? -7.746 22.403 15.367 1 93.9 271 ILE A C 1
ATOM 2069 O O . ILE A 1 271 ? -6.672 22.44 15.973 1 93.9 271 ILE A O 1
ATOM 2073 N N . MET A 1 272 ? -7.87 21.782 14.173 1 96.07 272 MET A N 1
ATOM 2074 C CA . MET A 1 272 ? -6.797 20.964 13.616 1 96.07 272 MET A CA 1
ATOM 2075 C C . MET A 1 272 ? -5.713 21.838 12.994 1 96.07 272 MET A C 1
ATOM 2077 O O . MET A 1 272 ? -4.594 21.376 12.762 1 96.07 272 MET A O 1
ATOM 2081 N N . SER A 1 273 ? -6.026 23.034 12.671 1 93.97 273 SER A N 1
ATOM 2082 C CA . SER A 1 273 ? -5.033 23.93 12.087 1 93.97 273 SER A CA 1
ATOM 2083 C C . SER A 1 273 ? -4.124 24.521 13.16 1 93.97 273 SER A C 1
ATOM 2085 O O . SER A 1 273 ? -2.949 24.793 12.904 1 93.97 273 SER A O 1
ATOM 2087 N N . ILE A 1 274 ? -4.581 24.744 14.333 1 93.69 274 ILE A N 1
ATOM 2088 C CA . ILE A 1 274 ? -3.809 25.419 15.369 1 93.69 274 ILE A CA 1
ATOM 2089 C C . ILE A 1 274 ? -3.309 24.398 16.388 1 93.69 274 ILE A C 1
ATOM 2091 O O . ILE A 1 274 ? -2.21 24.539 16.93 1 93.69 274 ILE A O 1
ATOM 2095 N N . GLY A 1 275 ? -4.044 23.357 16.676 1 93.47 275 GLY A N 1
ATOM 2096 C CA . GLY A 1 275 ? -3.782 22.405 17.743 1 93.47 275 GLY A CA 1
ATOM 2097 C C . GLY A 1 275 ? -2.445 21.703 17.602 1 93.47 275 GLY A C 1
ATOM 2098 O O . GLY A 1 275 ? -1.63 21.717 18.527 1 93.47 275 GLY A O 1
ATOM 2099 N N . PRO A 1 276 ? -2.243 21.096 16.449 1 93.48 276 PRO A N 1
ATOM 2100 C CA . PRO A 1 276 ? -0.966 20.402 16.266 1 93.48 276 PRO A CA 1
ATOM 2101 C C . PRO A 1 276 ? 0.238 21.322 16.46 1 93.48 276 PRO A C 1
ATOM 2103 O O . PRO A 1 276 ? 1.282 20.883 16.948 1 93.48 276 PRO A O 1
ATOM 2106 N N . GLY A 1 277 ? 0.11 22.577 16.039 1 90.37 277 GLY A N 1
ATOM 2107 C CA . GLY A 1 277 ? 1.173 23.542 16.269 1 90.37 277 GLY A CA 1
ATOM 2108 C C . GLY A 1 277 ? 1.482 23.751 17.739 1 90.37 277 GLY A C 1
ATOM 2109 O O . GLY A 1 277 ? 2.645 23.908 18.118 1 90.37 277 GLY A O 1
ATOM 2110 N N . VAL A 1 278 ? 0.479 23.775 18.529 1 91.92 278 VAL A N 1
ATOM 2111 C CA . VAL A 1 278 ? 0.649 23.926 19.97 1 91.92 278 VAL A CA 1
ATOM 2112 C C . VAL A 1 278 ? 1.451 22.75 20.522 1 91.92 278 VAL A C 1
ATOM 2114 O O . VAL A 1 278 ? 2.443 22.944 21.228 1 91.92 278 VAL A O 1
ATOM 2117 N N . ILE A 1 279 ? 1.083 21.571 20.157 1 92.77 279 ILE A N 1
ATOM 2118 C CA . ILE A 1 279 ? 1.77 20.37 20.619 1 92.77 279 ILE A CA 1
ATOM 2119 C C . ILE A 1 279 ? 3.201 20.357 20.087 1 92.77 279 ILE A C 1
ATOM 2121 O O . ILE A 1 279 ? 4.143 20.061 20.826 1 92.77 279 ILE A O 1
ATOM 2125 N N . GLY A 1 280 ? 3.312 20.674 18.828 1 90.32 280 GLY A N 1
ATOM 2126 C CA . GLY A 1 280 ? 4.64 20.748 18.24 1 90.32 280 GLY A CA 1
ATOM 2127 C C . GLY A 1 280 ? 5.549 21.738 18.943 1 90.32 280 GLY A C 1
ATOM 2128 O O . GLY A 1 280 ? 6.734 21.464 19.146 1 90.32 280 GLY A O 1
ATOM 2129 N N . SER A 1 281 ? 5.028 22.865 19.298 1 88.98 281 SER A N 1
ATOM 2130 C CA . SER A 1 281 ? 5.812 23.877 19.998 1 88.98 281 SER A CA 1
ATOM 2131 C C . SER A 1 281 ? 6.225 23.394 21.384 1 88.98 281 SER A C 1
ATOM 2133 O O . SER A 1 281 ? 7.305 23.738 21.871 1 88.98 281 SER A O 1
ATOM 2135 N N . MET A 1 282 ? 5.397 22.645 21.989 1 90.28 282 MET A N 1
ATOM 2136 C CA . MET A 1 282 ? 5.749 22.082 23.289 1 90.28 282 MET A CA 1
ATOM 2137 C C . MET A 1 282 ? 6.927 21.122 23.165 1 90.28 282 MET A C 1
ATOM 2139 O O . MET A 1 282 ? 7.84 21.142 23.993 1 90.28 282 MET A O 1
ATOM 2143 N N . TRP A 1 283 ? 6.935 20.31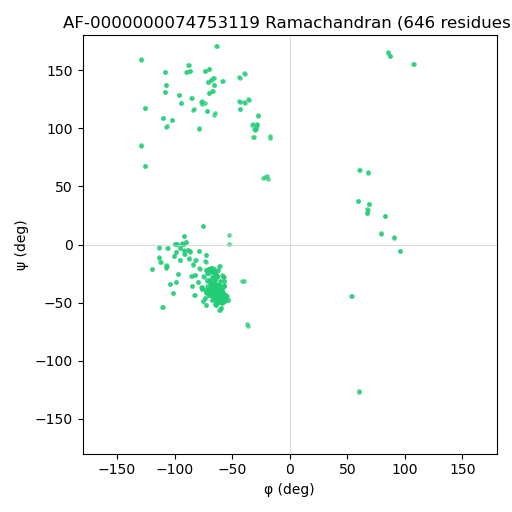8 22.16 1 89.27 283 TRP A N 1
ATOM 2144 C CA . TRP A 1 283 ? 8.075 19.445 21.901 1 89.27 283 TRP A CA 1
ATOM 2145 C C . TRP A 1 283 ? 9.344 20.26 21.674 1 89.27 283 TRP A C 1
ATOM 2147 O O . TRP A 1 283 ? 10.413 19.91 22.181 1 89.27 283 TRP A O 1
ATOM 2157 N N . SER A 1 284 ? 9.194 21.309 20.953 1 86.24 284 SER A N 1
ATOM 2158 C CA . SER A 1 284 ? 10.333 22.143 20.582 1 86.24 284 SER A CA 1
ATOM 2159 C C . SER A 1 284 ? 10.919 22.851 21.799 1 86.24 284 SER A C 1
ATOM 2161 O O . SER A 1 284 ? 12.129 23.076 21.869 1 86.24 284 SER A O 1
ATOM 2163 N N . VAL A 1 285 ? 10.148 23.237 22.699 1 87.13 285 VAL A N 1
ATOM 2164 C CA . VAL A 1 285 ? 10.589 23.987 23.871 1 87.13 285 VAL A CA 1
ATOM 2165 C C . VAL A 1 285 ? 11.126 23.025 24.928 1 87.13 285 VAL A C 1
ATOM 2167 O O . VAL A 1 285 ? 12.217 23.23 25.465 1 87.13 285 VAL A O 1
ATOM 2170 N N . PHE A 1 286 ? 10.441 21.931 25.158 1 88.99 286 PHE A N 1
ATOM 2171 C CA . PHE A 1 286 ? 10.735 21.125 26.338 1 88.99 286 PHE A CA 1
ATOM 2172 C C . PHE A 1 286 ? 11.653 19.962 25.984 1 88.99 286 PHE A C 1
ATOM 2174 O O . PHE A 1 286 ? 12.387 19.461 26.839 1 88.99 286 PHE A O 1
ATOM 2181 N N . VAL A 1 287 ? 11.615 19.556 24.773 1 86.17 287 VAL A N 1
ATOM 2182 C CA . VAL A 1 287 ? 12.377 18.361 24.428 1 86.17 287 VAL A CA 1
ATOM 2183 C C . VAL A 1 287 ? 13.558 18.741 23.537 1 86.17 287 VAL A C 1
ATOM 2185 O O . VAL A 1 287 ? 14.713 18.48 23.882 1 86.17 287 VAL A O 1
ATOM 2188 N N . PHE A 1 288 ? 13.308 19.408 22.481 1 84.46 288 PHE A N 1
ATOM 2189 C CA . PHE A 1 288 ? 14.364 19.719 21.525 1 84.46 288 PHE A CA 1
ATOM 2190 C C . PHE A 1 288 ? 15.113 20.98 21.937 1 84.46 288 PHE A C 1
ATOM 2192 O O . PHE A 1 288 ? 16.248 21.202 21.51 1 84.46 288 PHE A O 1
ATOM 2199 N N . LYS A 1 289 ? 14.442 21.952 22.715 1 85.05 289 LYS A N 1
ATOM 2200 C CA . LYS A 1 289 ? 15.019 23.191 23.23 1 85.05 289 LYS A CA 1
ATOM 2201 C C . LYS A 1 289 ? 15.537 24.069 22.094 1 85.05 289 LYS A C 1
ATOM 2203 O O . LYS A 1 289 ? 16.609 24.667 22.205 1 85.05 289 LYS A O 1
ATOM 2208 N N . ASP A 1 290 ? 14.782 24.012 21.099 1 82.55 290 ASP A N 1
ATOM 2209 C CA . ASP A 1 290 ? 15.223 24.814 19.961 1 82.55 290 ASP A CA 1
ATOM 2210 C C . ASP A 1 290 ? 14.476 26.145 19.906 1 82.55 290 ASP A C 1
ATOM 2212 O O . ASP A 1 290 ? 14.76 26.986 19.051 1 82.55 290 ASP A O 1
ATOM 2216 N N . ILE A 1 291 ? 13.507 26.457 20.665 1 84.33 291 ILE A N 1
ATOM 2217 C CA . ILE A 1 291 ? 12.833 27.742 20.818 1 84.33 291 ILE A CA 1
ATOM 2218 C C . ILE A 1 291 ? 13.237 28.383 22.144 1 84.33 291 ILE A C 1
ATOM 2220 O O . ILE A 1 291 ? 12.789 27.953 23.209 1 84.33 291 ILE A O 1
ATOM 2224 N N . GLN A 1 292 ? 14.108 29.291 21.963 1 85.21 292 GLN A N 1
ATOM 2225 C CA . GLN A 1 292 ? 14.654 29.943 23.149 1 85.21 292 GLN A CA 1
ATOM 2226 C C . GLN A 1 292 ? 14.578 31.462 23.025 1 85.21 292 GLN A C 1
ATOM 2228 O O . GLN A 1 292 ? 14.362 31.991 21.933 1 85.21 292 GLN A O 1
ATOM 2233 N N . GLY A 1 293 ? 14.639 32.151 24.255 1 86.34 293 GLY A N 1
ATOM 2234 C CA . GLY A 1 293 ? 14.642 33.606 24.266 1 86.34 293 GLY A CA 1
ATOM 2235 C C . GLY A 1 293 ? 13.33 34.202 24.739 1 86.34 293 GLY A C 1
ATOM 2236 O O . GLY A 1 293 ? 12.268 33.605 24.553 1 86.34 293 GLY A O 1
ATOM 2237 N N . ARG A 1 294 ? 13.414 35.328 25.217 1 89.5 294 ARG A N 1
ATOM 2238 C CA . ARG A 1 294 ? 12.256 36.007 25.789 1 89.5 294 ARG A CA 1
ATOM 2239 C C . ARG A 1 294 ? 11.235 36.353 24.71 1 89.5 294 ARG A C 1
ATOM 2241 O O . ARG A 1 294 ? 10.031 36.187 24.91 1 89.5 294 ARG A O 1
ATOM 2248 N N . ARG A 1 295 ? 11.631 36.817 23.608 1 90.03 295 ARG A N 1
ATOM 2249 C CA . ARG A 1 295 ? 10.734 37.188 22.519 1 90.03 295 ARG A CA 1
ATOM 2250 C C . ARG A 1 295 ? 9.936 35.983 22.032 1 90.03 295 ARG A C 1
ATOM 2252 O O . ARG A 1 295 ? 8.717 36.066 21.864 1 90.03 295 ARG A O 1
ATOM 2259 N N . ASN A 1 296 ? 10.688 34.877 21.83 1 90.89 296 ASN A N 1
ATOM 2260 C CA . ASN A 1 296 ? 10.033 33.657 21.37 1 90.89 296 ASN A CA 1
ATOM 2261 C C . ASN A 1 296 ? 9.039 33.131 22.401 1 90.89 296 ASN A C 1
ATOM 2263 O O . ASN A 1 296 ? 7.976 32.622 22.042 1 90.89 296 ASN A O 1
ATOM 2267 N N . HIS A 1 297 ? 9.336 33.292 23.64 1 91.86 297 HIS A N 1
ATOM 2268 C CA . HIS A 1 297 ? 8.432 32.813 24.68 1 91.86 297 HIS A CA 1
ATOM 2269 C C . HIS A 1 297 ? 7.169 33.665 24.748 1 91.86 297 HIS A C 1
ATOM 2271 O O . HIS A 1 297 ? 6.082 33.15 25.02 1 91.86 297 HIS A O 1
ATOM 2277 N N . VAL A 1 298 ? 7.317 34.955 24.525 1 93.35 298 VAL A N 1
ATOM 2278 C CA . VAL A 1 298 ? 6.159 35.843 24.52 1 93.35 298 VAL A CA 1
ATOM 2279 C C . VAL A 1 298 ? 5.263 35.518 23.327 1 93.35 298 VAL A C 1
ATOM 2281 O O . VAL A 1 298 ? 4.039 35.458 23.46 1 93.35 298 VAL A O 1
ATOM 2284 N N . LEU A 1 299 ? 5.875 35.324 22.231 1 92.75 299 LEU A N 1
ATOM 2285 C CA . LEU A 1 299 ? 5.125 34.983 21.027 1 92.75 299 LEU A CA 1
ATOM 2286 C C . LEU A 1 299 ? 4.417 33.642 21.19 1 92.75 299 LEU A C 1
ATOM 2288 O O . LEU A 1 299 ? 3.288 33.471 20.724 1 92.75 299 LEU A O 1
ATOM 2292 N N . LEU A 1 300 ? 5.138 32.772 21.801 1 92.88 300 LEU A N 1
ATOM 2293 C CA . LEU A 1 300 ? 4.543 31.465 22.06 1 92.88 300 LEU A CA 1
ATOM 2294 C C . LEU A 1 300 ? 3.34 31.59 22.988 1 92.88 300 LEU A C 1
ATOM 2296 O O . LEU A 1 300 ? 2.315 30.938 22.774 1 92.88 300 LEU A O 1
ATOM 2300 N N . ALA A 1 301 ? 3.492 32.366 24.016 1 94.69 301 ALA A N 1
ATOM 2301 C CA . ALA A 1 301 ? 2.38 32.595 24.935 1 94.69 301 ALA A CA 1
ATOM 2302 C C . ALA A 1 301 ? 1.187 33.212 24.211 1 94.69 301 ALA A C 1
ATOM 2304 O O . ALA A 1 301 ? 0.038 32.854 24.479 1 94.69 301 ALA A O 1
ATOM 2305 N N . LEU A 1 302 ? 1.432 34.159 23.407 1 95.64 302 LEU A N 1
ATOM 2306 C CA . LEU A 1 302 ? 0.372 34.778 22.618 1 95.64 302 LEU A CA 1
ATOM 2307 C C . LEU A 1 302 ? -0.305 33.752 21.716 1 95.64 302 LEU A C 1
ATOM 2309 O O . LEU A 1 302 ? -1.531 33.742 21.59 1 95.64 302 LEU A O 1
ATOM 2313 N N . TYR A 1 303 ? 0.528 32.932 21.056 1 94.11 303 TYR A N 1
ATOM 2314 C CA . TYR A 1 303 ? 0.015 31.852 20.22 1 94.11 303 TYR A CA 1
ATOM 2315 C C . TYR A 1 303 ? -0.92 30.947 21.012 1 94.11 303 TYR A C 1
ATOM 2317 O O . TYR A 1 303 ? -2.018 30.625 20.553 1 94.11 303 TYR A O 1
ATOM 2325 N N . PHE A 1 304 ? -0.593 30.581 22.209 1 95.77 304 PHE A N 1
ATOM 2326 C CA . PHE A 1 304 ? -1.387 29.703 23.061 1 95.77 304 PHE A CA 1
ATOM 2327 C C . PHE A 1 304 ? -2.692 30.378 23.467 1 95.77 304 PHE A C 1
ATOM 2329 O O . PHE A 1 304 ? -3.75 29.746 23.464 1 95.77 304 PHE A O 1
ATOM 2336 N N . LYS A 1 305 ? -2.599 31.613 23.829 1 96.61 305 LYS A N 1
ATOM 2337 C CA . LYS A 1 305 ? -3.79 32.353 24.237 1 96.61 305 LYS A CA 1
ATOM 2338 C C . LYS A 1 305 ? -4.791 32.46 23.09 1 96.61 305 LYS A C 1
ATOM 2340 O O . LYS A 1 305 ? -5.995 32.292 23.292 1 96.61 305 LYS A O 1
ATOM 2345 N N . LEU A 1 306 ? -4.311 32.783 21.92 1 97 306 LEU A N 1
ATOM 2346 C CA . LEU A 1 306 ? -5.177 32.883 20.749 1 97 306 LEU A CA 1
ATOM 2347 C C . LEU A 1 306 ? -5.797 31.53 20.415 1 97 306 LEU A C 1
ATOM 2349 O O . LEU A 1 306 ? -6.973 31.455 20.053 1 97 306 LEU A O 1
ATOM 2353 N N . ALA A 1 307 ? -4.965 30.479 20.496 1 95.36 307 ALA A N 1
ATOM 2354 C CA . ALA A 1 307 ? -5.445 29.127 20.224 1 95.36 307 ALA A CA 1
ATOM 2355 C C . ALA A 1 307 ? -6.566 28.74 21.184 1 95.36 307 ALA A C 1
ATOM 2357 O O . ALA A 1 307 ? -7.604 28.225 20.762 1 95.36 307 ALA A O 1
ATOM 2358 N N . ILE A 1 308 ? -6.359 28.975 22.473 1 95.43 308 ILE A N 1
ATOM 2359 C CA . ILE A 1 308 ? -7.342 28.642 23.499 1 95.43 308 ILE A CA 1
ATOM 2360 C C . ILE A 1 308 ? -8.609 29.467 23.287 1 95.43 308 ILE A C 1
ATOM 2362 O O . ILE A 1 308 ? -9.721 28.939 23.362 1 95.43 308 ILE A O 1
ATOM 2366 N N . ALA A 1 309 ? -8.45 30.732 23.061 1 97.09 309 ALA A N 1
ATOM 2367 C CA . ALA A 1 309 ? -9.59 31.609 22.81 1 97.09 309 ALA A CA 1
ATOM 2368 C C . ALA A 1 309 ? -10.388 31.137 21.597 1 97.09 309 ALA A C 1
ATOM 2370 O O . ALA A 1 309 ? -11.621 31.174 21.605 1 97.09 309 ALA A O 1
ATOM 2371 N N . SER A 1 310 ? -9.688 30.771 20.544 1 96.55 310 SER A N 1
ATOM 2372 C CA . SER A 1 310 ? -10.345 30.245 19.352 1 96.55 310 SER A CA 1
ATOM 2373 C C . SER A 1 310 ? -11.184 29.015 19.682 1 96.55 310 SER A C 1
ATOM 2375 O O . SER A 1 310 ? -12.362 28.947 19.324 1 96.55 310 SER A O 1
ATOM 2377 N N . CYS A 1 311 ? -10.654 28.049 20.405 1 92.54 311 CYS A N 1
ATOM 2378 C CA . CYS A 1 311 ? -11.341 26.811 20.757 1 92.54 311 CYS A CA 1
ATOM 2379 C C . CYS A 1 311 ? -12.568 27.093 21.615 1 92.54 311 CYS A C 1
ATOM 2381 O O . CYS A 1 311 ? -13.626 26.494 21.409 1 92.54 311 CYS A O 1
ATOM 2383 N N . ILE A 1 312 ? -12.423 27.991 22.571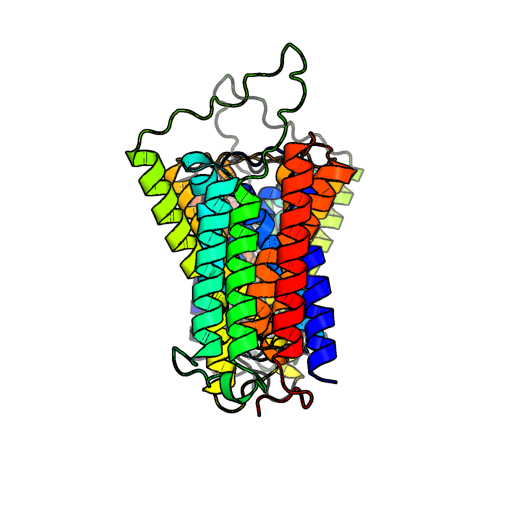 1 93.88 312 ILE A N 1
ATOM 2384 C CA . ILE A 1 312 ? -13.534 28.341 23.449 1 93.88 312 ILE A CA 1
ATOM 2385 C C . ILE A 1 312 ? -14.671 28.944 22.627 1 93.88 312 ILE A C 1
ATOM 2387 O O . ILE A 1 312 ? -15.834 28.57 22.796 1 93.88 312 ILE A O 1
ATOM 2391 N N . CYS A 1 313 ? -14.363 29.896 21.719 1 95.08 313 CYS A N 1
ATOM 2392 C CA . CYS A 1 313 ? -15.372 30.522 20.872 1 95.08 313 CYS A CA 1
ATOM 2393 C C . CYS A 1 313 ? -16.095 29.483 20.025 1 95.08 313 CYS A C 1
ATOM 2395 O O . CYS A 1 313 ? -17.319 29.529 19.887 1 95.08 313 CYS A O 1
ATOM 2397 N N . ILE A 1 314 ? -15.379 28.537 19.517 1 91.58 314 ILE A N 1
ATOM 2398 C CA . ILE A 1 314 ? -15.938 27.51 18.644 1 91.58 314 ILE A CA 1
ATOM 2399 C C . ILE A 1 314 ? -16.841 26.582 19.452 1 91.58 314 ILE A C 1
ATOM 2401 O O . ILE A 1 314 ? -17.956 26.268 19.029 1 91.58 314 ILE A O 1
ATOM 2405 N N . VAL A 1 315 ? -16.42 26.187 20.656 1 87.06 315 VAL A N 1
ATOM 2406 C CA . VAL A 1 315 ? -17.177 25.267 21.498 1 87.06 315 V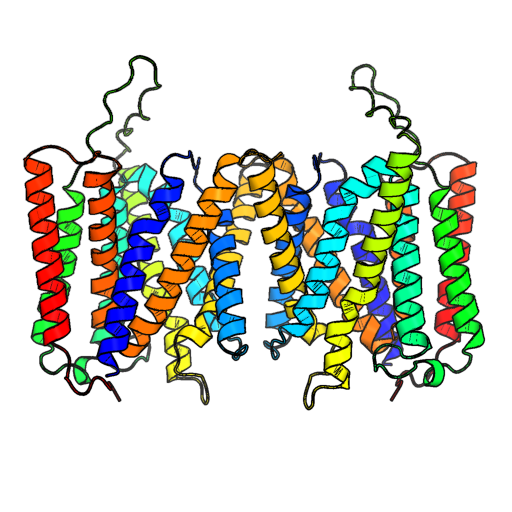AL A CA 1
ATOM 2407 C C . VAL A 1 315 ? -18.47 25.935 21.961 1 87.06 315 VAL A C 1
ATOM 2409 O O . VAL A 1 315 ? -19.538 25.319 21.935 1 87.06 315 VAL A O 1
ATOM 2412 N N . VAL A 1 316 ? -18.369 27.205 22.382 1 90.59 316 VAL A N 1
ATOM 2413 C CA . VAL A 1 316 ? -19.519 27.924 22.921 1 90.59 316 VAL A CA 1
ATOM 2414 C C . VAL A 1 316 ? -20.496 28.256 21.794 1 90.59 316 VAL A C 1
ATOM 2416 O O . VAL A 1 316 ? -21.694 28.426 22.033 1 90.59 316 VAL A O 1
ATOM 2419 N N . SER A 1 317 ? -20.026 28.336 20.582 1 91.34 317 SER A N 1
ATOM 2420 C CA . SER A 1 317 ? -20.882 28.669 19.449 1 91.34 317 SER A CA 1
ATOM 2421 C C . SER A 1 317 ? -21.839 27.527 19.124 1 91.34 317 SER A C 1
ATOM 2423 O O . SER A 1 317 ? -22.858 27.733 18.46 1 91.34 317 SER A O 1
ATOM 2425 N N . ARG A 1 318 ? -21.626 26.33 19.482 1 86.94 318 ARG A N 1
ATOM 2426 C CA . ARG A 1 318 ? -22.366 25.145 19.062 1 86.94 318 ARG A CA 1
ATOM 2427 C C . ARG A 1 318 ? -23.54 24.873 19.997 1 86.94 318 ARG A C 1
ATOM 2429 O O . ARG A 1 318 ? -23.481 25.197 21.185 1 86.94 318 ARG A O 1
ATOM 2436 N N . LYS A 1 319 ? -24.629 24.278 19.325 1 77.1 319 LYS A N 1
ATOM 2437 C CA . LYS A 1 319 ? -25.813 23.896 20.09 1 77.1 319 LYS A CA 1
ATOM 2438 C C . LYS A 1 319 ? -25.523 22.697 20.988 1 77.1 319 LYS A C 1
ATOM 2440 O O . LYS A 1 319 ? -24.719 21.832 20.637 1 77.1 319 LYS A O 1
ATOM 2445 N N . ALA A 1 320 ? -26.066 22.771 22.172 1 60.33 320 ALA A N 1
ATOM 2446 C CA . ALA A 1 320 ? -25.883 21.694 23.141 1 60.33 320 ALA A CA 1
ATOM 2447 C C . ALA A 1 320 ? -26.364 20.36 22.577 1 60.33 320 ALA A C 1
ATOM 2449 O O . ALA A 1 320 ? -25.875 19.299 22.973 1 60.33 320 ALA A O 1
ATOM 2450 N N . SER A 1 321 ? -27.465 20.413 21.751 1 54.04 321 SER A N 1
ATOM 2451 C CA . SER A 1 321 ? -28.017 19.135 21.314 1 54.04 321 SER A CA 1
ATOM 2452 C C . SER A 1 321 ? -27.142 18.494 20.241 1 54.04 321 SER A C 1
ATOM 2454 O O . SER A 1 321 ? -27.267 17.299 19.963 1 54.04 321 SER A O 1
ATOM 2456 N N . GLY A 1 322 ? -25.97 18.882 20.033 1 51.28 322 GLY A N 1
ATOM 2457 C CA . GLY A 1 322 ? -24.926 18.285 19.215 1 51.28 322 GLY A CA 1
ATOM 2458 C C . GLY A 1 322 ? -25.369 18.006 17.791 1 51.28 322 GLY A C 1
ATOM 2459 O O . GLY A 1 322 ? -24.561 17.603 16.952 1 51.28 322 GLY A O 1
ATOM 2460 N N . THR A 1 323 ? -26.688 17.398 17.448 1 50.3 323 THR A N 1
ATOM 2461 C CA . THR A 1 323 ? -27.053 16.813 16.163 1 50.3 323 THR A CA 1
ATOM 2462 C C . THR A 1 323 ? -27.4 17.901 15.152 1 50.3 323 THR A C 1
ATOM 2464 O O . THR A 1 323 ? -28.182 18.806 15.45 1 50.3 323 THR A O 1
ATOM 2467 N N . CYS A 1 324 ? -26.446 18.211 14.27 1 55.59 324 CYS A N 1
ATOM 2468 C CA . CYS A 1 324 ? -26.788 19.008 13.097 1 55.59 324 CYS A CA 1
ATOM 2469 C C . CYS A 1 324 ? -27.967 18.399 12.348 1 55.59 324 CYS A C 1
ATOM 2471 O O . CYS A 1 324 ? -28.333 18.871 11.27 1 55.59 324 CYS A O 1
ATOM 2473 N N . ASP A 1 325 ? -28.566 17.263 12.793 1 46.83 325 ASP A N 1
ATOM 2474 C CA . ASP A 1 325 ? -29.723 16.836 12.012 1 46.83 325 ASP A CA 1
ATOM 2475 C C . ASP A 1 325 ? -30.877 17.826 12.154 1 46.83 325 ASP A C 1
ATOM 2477 O O . ASP A 1 325 ? -31.117 18.357 13.24 1 46.83 325 ASP A O 1
ATOM 2481 N N . MET B 1 1 ? -17.117 -22.98 -23.678 1 46.56 1 MET B N 1
ATOM 2482 C CA . MET B 1 1 ? -16.835 -21.547 -23.671 1 46.56 1 MET B CA 1
ATOM 2483 C C . MET B 1 1 ? -16.079 -21.148 -22.408 1 46.56 1 MET B C 1
ATOM 2485 O O . MET B 1 1 ? -15.096 -20.408 -22.477 1 46.56 1 MET B O 1
ATOM 2489 N N . VAL B 1 2 ? -16.518 -21.749 -21.139 1 58.43 2 VAL B N 1
ATOM 2490 C CA . VAL B 1 2 ? -15.922 -21.391 -19.855 1 58.43 2 VAL B CA 1
ATOM 2491 C C . VAL B 1 2 ? -14.484 -21.901 -19.793 1 58.43 2 VAL B C 1
ATOM 2493 O O . VAL B 1 2 ? -13.578 -21.174 -19.379 1 58.43 2 VAL B O 1
ATOM 2496 N N . ALA B 1 3 ? -14.203 -22.919 -20.582 1 72.85 3 ALA B N 1
ATOM 2497 C CA . ALA B 1 3 ? -12.864 -23.504 -20.562 1 72.85 3 ALA B CA 1
ATOM 2498 C C . ALA B 1 3 ? -11.901 -22.701 -21.43 1 72.85 3 ALA B C 1
ATOM 2500 O O . ALA B 1 3 ? -10.737 -22.515 -21.069 1 72.85 3 ALA B O 1
ATOM 2501 N N . PHE B 1 4 ? -12.431 -22.04 -22.406 1 81.62 4 PHE B N 1
ATOM 2502 C CA . PHE B 1 4 ? -11.58 -21.268 -23.303 1 81.62 4 PHE B CA 1
ATOM 2503 C C . PHE B 1 4 ? -11.047 -20.022 -22.606 1 81.62 4 PHE B C 1
ATOM 2505 O O . PHE B 1 4 ? -9.859 -19.71 -22.703 1 81.62 4 PHE B O 1
ATOM 2512 N N . ALA B 1 5 ? -11.887 -19.384 -21.877 1 86.94 5 ALA B N 1
ATOM 2513 C CA . ALA B 1 5 ? -11.462 -18.214 -21.113 1 86.94 5 ALA B CA 1
ATOM 2514 C C . ALA B 1 5 ? -10.407 -18.59 -20.076 1 86.94 5 ALA B C 1
ATOM 2516 O O . ALA B 1 5 ? -9.471 -17.826 -19.829 1 86.94 5 ALA B O 1
ATOM 2517 N N . GLY B 1 6 ? -10.529 -19.726 -19.547 1 91.64 6 GLY B N 1
ATOM 2518 C CA . GLY B 1 6 ? -9.564 -20.215 -18.575 1 91.64 6 GLY B CA 1
ATOM 2519 C C . GLY B 1 6 ? -8.186 -20.443 -19.166 1 91.64 6 GLY B C 1
ATOM 2520 O O . GLY B 1 6 ? -7.18 -20.027 -18.587 1 91.64 6 GLY B O 1
ATOM 2521 N N . PHE B 1 7 ? -8.186 -20.976 -20.368 1 91.09 7 PHE B N 1
ATOM 2522 C CA . PHE B 1 7 ? -6.907 -21.284 -20.997 1 91.09 7 PHE B CA 1
ATOM 2523 C C . PHE B 1 7 ? -6.239 -20.016 -21.516 1 91.09 7 PHE B C 1
ATOM 2525 O O . PHE B 1 7 ? -5.015 -19.885 -21.461 1 91.09 7 PHE B O 1
ATOM 2532 N N . ILE B 1 8 ? -7.014 -19.117 -22.008 1 94.39 8 ILE B N 1
ATOM 2533 C CA . ILE B 1 8 ? -6.464 -17.84 -22.451 1 94.39 8 ILE B CA 1
ATOM 2534 C C . ILE B 1 8 ? -5.865 -17.096 -21.259 1 94.39 8 ILE B C 1
ATOM 2536 O O . ILE B 1 8 ? -4.782 -16.516 -21.363 1 94.39 8 ILE B O 1
ATOM 2540 N N . SER B 1 9 ? -6.588 -17.108 -20.179 1 96.36 9 SER B N 1
ATOM 2541 C CA . SER B 1 9 ? -6.093 -16.473 -18.962 1 96.36 9 SER B CA 1
ATOM 2542 C C . SER B 1 9 ? -4.816 -17.146 -18.469 1 96.36 9 SER B C 1
ATOM 2544 O O . SER B 1 9 ? -3.883 -16.471 -18.029 1 96.36 9 SER B O 1
ATOM 2546 N N . ALA B 1 10 ? -4.817 -18.451 -18.587 1 95.8 10 ALA B N 1
ATOM 2547 C CA . ALA B 1 10 ? -3.617 -19.183 -18.193 1 95.8 10 ALA B CA 1
ATOM 2548 C C . ALA B 1 10 ? -2.424 -18.787 -19.059 1 95.8 10 ALA B C 1
ATOM 2550 O O . ALA B 1 10 ? -1.309 -18.63 -18.556 1 95.8 10 ALA B O 1
ATOM 2551 N N . ALA B 1 11 ? -2.649 -18.629 -20.333 1 95.97 11 ALA B N 1
ATOM 2552 C CA . ALA B 1 11 ? -1.58 -18.242 -21.251 1 95.97 11 ALA B CA 1
ATOM 2553 C C . ALA B 1 11 ? -1.013 -16.873 -20.886 1 95.97 11 ALA B C 1
ATOM 2555 O O . ALA B 1 11 ? 0.206 -16.684 -20.867 1 95.97 11 ALA B O 1
ATOM 2556 N N . PHE B 1 12 ? -1.86 -15.946 -20.564 1 97.32 12 PHE B N 1
ATOM 2557 C CA . PHE B 1 12 ? -1.415 -14.61 -20.182 1 97.32 12 PHE B CA 1
ATOM 2558 C C . PHE B 1 12 ? -0.683 -14.645 -18.846 1 97.32 12 PHE B C 1
ATOM 2560 O O . PHE B 1 12 ? 0.331 -13.966 -18.67 1 97.32 12 PHE B O 1
ATOM 2567 N N . ALA B 1 13 ? -1.243 -15.416 -17.927 1 98.06 13 ALA B N 1
ATOM 2568 C CA . ALA B 1 13 ? -0.578 -15.548 -16.633 1 98.06 13 ALA B CA 1
ATOM 2569 C C . ALA B 1 13 ? 0.834 -16.102 -16.796 1 98.06 13 ALA B C 1
ATOM 2571 O O . ALA B 1 13 ? 1.789 -15.56 -16.235 1 98.06 13 ALA B O 1
ATOM 2572 N N . VAL B 1 14 ? 0.972 -17.128 -17.613 1 96.82 14 VAL B N 1
ATOM 2573 C CA . VAL B 1 14 ? 2.255 -17.779 -17.86 1 96.82 14 VAL B CA 1
ATOM 2574 C C . VAL B 1 14 ? 3.225 -16.785 -18.495 1 96.82 14 VAL B C 1
ATOM 2576 O O . VAL B 1 14 ? 4.387 -16.699 -18.093 1 96.82 14 VAL B O 1
ATOM 2579 N N . LEU B 1 15 ? 2.769 -16.05 -19.412 1 97.18 15 LEU B N 1
ATOM 2580 C CA . LEU B 1 15 ? 3.599 -15.079 -20.117 1 97.18 15 LEU B CA 1
ATOM 2581 C C . LEU B 1 15 ? 4.122 -14.014 -19.159 1 97.18 15 LEU B C 1
ATOM 2583 O O . LEU B 1 15 ? 5.318 -13.712 -19.152 1 97.18 15 LEU B O 1
ATOM 2587 N N . PHE B 1 16 ? 3.275 -13.487 -18.343 1 97.88 16 PHE B N 1
ATOM 2588 C CA . PHE B 1 16 ? 3.669 -12.403 -17.453 1 97.88 16 PHE B CA 1
ATOM 2589 C C . PHE B 1 16 ? 4.49 -12.933 -16.283 1 97.88 16 PHE B C 1
ATOM 2591 O O . PHE B 1 16 ? 5.438 -12.283 -15.838 1 97.88 16 PHE B O 1
ATOM 2598 N N . PHE B 1 17 ? 4.139 -14.095 -15.751 1 96.77 17 PHE B N 1
ATOM 2599 C CA . PHE B 1 17 ? 4.952 -14.7 -14.703 1 96.77 17 PHE B CA 1
ATOM 2600 C C . PHE B 1 17 ? 6.355 -15.004 -15.215 1 96.77 17 PHE B C 1
ATOM 2602 O O . PHE B 1 17 ? 7.341 -14.782 -14.508 1 96.77 17 PHE B O 1
ATOM 2609 N N . GLY B 1 18 ? 6.468 -15.515 -16.377 1 94.82 18 GLY B N 1
ATOM 2610 C CA . GLY B 1 18 ? 7.749 -15.909 -16.942 1 94.82 18 GLY B CA 1
ATOM 2611 C C . GLY B 1 18 ? 8.611 -14.729 -17.349 1 94.82 18 GLY B C 1
ATOM 2612 O O . GLY B 1 18 ? 9.824 -14.869 -17.518 1 94.82 18 GLY B O 1
ATOM 2613 N N . SER B 1 19 ? 7.998 -13.526 -17.431 1 95.55 19 SER B N 1
ATOM 2614 C CA . SER B 1 19 ? 8.717 -12.365 -17.946 1 95.55 19 SER B CA 1
ATOM 2615 C C . SER B 1 19 ? 8.967 -11.338 -16.848 1 95.55 19 SER B C 1
ATOM 2617 O O . SER B 1 19 ? 9.774 -10.422 -17.02 1 95.55 19 SER B O 1
ATOM 2619 N N . ASN B 1 20 ? 8.285 -11.438 -15.693 1 93.43 20 ASN B N 1
ATOM 2620 C CA . ASN B 1 20 ? 8.279 -10.34 -14.732 1 93.43 20 ASN B CA 1
ATOM 2621 C C . ASN B 1 20 ? 9.669 -10.096 -14.151 1 93.43 20 ASN B C 1
ATOM 2623 O O . ASN B 1 20 ? 10.008 -8.966 -13.794 1 93.43 20 ASN B O 1
ATOM 2627 N N . TYR B 1 21 ? 10.574 -11.106 -14.11 1 89.32 21 TYR B N 1
ATOM 2628 C CA . TYR B 1 21 ? 11.89 -10.911 -13.511 1 89.32 21 TYR B CA 1
ATOM 2629 C C . TYR B 1 21 ? 12.906 -10.471 -14.557 1 89.32 21 TYR B C 1
ATOM 2631 O O . TYR B 1 21 ? 14.023 -10.072 -14.217 1 89.32 21 TYR B O 1
ATOM 2639 N N . THR B 1 22 ? 12.585 -10.48 -15.81 1 90.35 22 THR B N 1
ATOM 2640 C CA . THR B 1 22 ? 13.493 -10.05 -16.868 1 90.35 22 THR B CA 1
ATOM 2641 C C . THR B 1 22 ? 13.825 -8.567 -16.726 1 90.35 22 THR B C 1
ATOM 2643 O O . THR B 1 22 ? 14.921 -8.134 -17.088 1 90.35 22 THR B O 1
ATOM 2646 N N . VAL B 1 23 ? 12.945 -7.835 -16.104 1 91.05 23 VAL B N 1
ATOM 2647 C CA . VAL B 1 23 ? 13.138 -6.391 -16.024 1 91.05 23 VAL B CA 1
ATOM 2648 C C . VAL B 1 23 ? 14.065 -6.057 -14.858 1 91.05 23 VAL B C 1
ATOM 2650 O O . VAL B 1 23 ? 14.593 -4.946 -14.775 1 91.05 23 VAL B O 1
ATOM 2653 N N . VAL B 1 24 ? 14.199 -6.995 -14.012 1 91.84 24 VAL B N 1
ATOM 2654 C CA . VAL B 1 24 ? 15.025 -6.743 -12.835 1 91.84 24 VAL B CA 1
ATOM 2655 C C . VAL B 1 24 ? 16.354 -7.484 -12.969 1 91.84 24 VAL B C 1
ATOM 2657 O O . VAL B 1 24 ? 17.26 -7.299 -12.153 1 91.84 24 VAL B O 1
ATOM 2660 N N . ALA B 1 25 ? 16.613 -8.247 -13.959 1 86.51 25 ALA B N 1
ATOM 2661 C CA . ALA B 1 25 ? 17.719 -9.19 -14.101 1 86.51 25 ALA B CA 1
ATOM 2662 C C . ALA B 1 25 ? 19.062 -8.465 -14.09 1 86.51 25 ALA B C 1
ATOM 2664 O O . ALA B 1 25 ? 20.064 -9.01 -13.619 1 86.51 25 ALA B O 1
ATOM 2665 N N . LYS B 1 26 ? 19.16 -7.285 -14.471 1 87.1 26 LYS B N 1
ATOM 2666 C CA . LYS B 1 26 ? 20.435 -6.585 -14.606 1 87.1 26 LYS B CA 1
ATOM 2667 C C . LYS B 1 26 ? 20.752 -5.774 -13.354 1 87.1 26 LYS B C 1
ATOM 2669 O O . LYS B 1 26 ? 21.827 -5.18 -13.248 1 87.1 26 LYS B O 1
ATOM 2674 N N . TYR B 1 27 ? 19.882 -5.768 -12.418 1 90.08 27 TYR B N 1
ATOM 2675 C CA . TYR B 1 27 ? 20.075 -4.941 -11.232 1 90.08 27 TYR B CA 1
ATOM 2676 C C . TYR B 1 27 ? 20.397 -5.8 -10.015 1 90.08 27 TYR B C 1
ATOM 2678 O O . TYR B 1 27 ? 19.936 -6.939 -9.911 1 90.08 27 TYR B O 1
ATOM 2686 N N . ASP B 1 28 ? 21.17 -5.225 -9.148 1 87.19 28 ASP B N 1
ATOM 2687 C CA . ASP B 1 28 ? 21.511 -5.899 -7.898 1 87.19 28 ASP B CA 1
ATOM 2688 C C . ASP B 1 28 ? 20.424 -5.689 -6.847 1 87.19 28 ASP B C 1
ATOM 2690 O O . ASP B 1 28 ? 20.198 -4.564 -6.397 1 87.19 28 ASP B O 1
ATOM 2694 N N . ALA B 1 29 ? 19.815 -6.77 -6.471 1 86.11 29 ALA B N 1
ATOM 2695 C CA . ALA B 1 29 ? 18.718 -6.688 -5.509 1 86.11 29 ALA B CA 1
ATOM 2696 C C . ALA B 1 29 ? 19.234 -6.807 -4.078 1 86.11 29 ALA B C 1
ATOM 2698 O O . ALA B 1 29 ? 18.459 -6.722 -3.123 1 86.11 29 ALA B O 1
ATOM 2699 N N . GLY B 1 30 ? 20.476 -6.912 -3.916 1 85.98 30 GLY B N 1
ATOM 2700 C CA . GLY B 1 30 ? 21.032 -7.06 -2.581 1 85.98 30 GLY B CA 1
ATOM 2701 C C . GLY B 1 30 ? 20.526 -8.293 -1.857 1 85.98 30 GLY B C 1
ATOM 2702 O O . GLY B 1 30 ? 20.609 -9.405 -2.382 1 85.98 30 GLY B O 1
ATOM 2703 N N . ASP B 1 31 ? 20.01 -8.17 -0.697 1 89.8 31 ASP B N 1
ATOM 2704 C CA . ASP B 1 31 ? 19.471 -9.308 0.042 1 89.8 31 ASP B CA 1
ATOM 2705 C C . ASP B 1 31 ? 18.016 -9.571 -0.34 1 89.8 31 ASP B C 1
ATOM 2707 O O . ASP B 1 31 ? 17.403 -10.521 0.15 1 89.8 31 ASP B O 1
ATOM 2711 N N . GLY B 1 32 ? 17.439 -8.761 -1.107 1 92.54 32 GLY B N 1
ATOM 2712 C CA . GLY B 1 32 ? 16.141 -9.016 -1.711 1 92.54 32 GLY B CA 1
ATOM 2713 C C . GLY B 1 32 ? 14.991 -8.408 -0.931 1 92.54 32 GLY B C 1
ATOM 2714 O O . GLY B 1 32 ? 13.847 -8.421 -1.391 1 92.54 32 GLY B O 1
ATOM 2715 N N . MET B 1 33 ? 15.232 -7.815 0.248 1 95.52 33 MET B N 1
ATOM 2716 C CA . MET B 1 33 ? 14.154 -7.334 1.107 1 95.52 33 MET B CA 1
ATOM 2717 C C . MET B 1 33 ? 13.527 -6.068 0.535 1 95.52 33 MET B C 1
ATOM 2719 O O . MET B 1 33 ? 12.302 -5.93 0.517 1 95.52 33 MET B O 1
ATOM 2723 N N . LEU B 1 34 ? 14.414 -5.127 0.106 1 95.86 34 LEU B N 1
ATOM 2724 C CA . LEU B 1 34 ? 13.869 -3.927 -0.52 1 95.86 34 LEU B CA 1
ATOM 2725 C C . LEU B 1 34 ? 13.157 -4.271 -1.825 1 95.86 34 LEU B C 1
ATOM 2727 O O . LEU B 1 34 ? 12.096 -3.719 -2.122 1 95.86 34 LEU B O 1
ATOM 2731 N N . PHE B 1 35 ? 13.775 -5.147 -2.609 1 95.52 35 PHE B N 1
ATOM 2732 C CA . PHE B 1 35 ? 13.148 -5.586 -3.85 1 95.52 35 PHE B CA 1
ATOM 2733 C C . PHE B 1 35 ? 11.744 -6.118 -3.589 1 95.52 35 PHE B C 1
ATOM 2735 O O . PHE B 1 35 ? 10.801 -5.774 -4.304 1 95.52 35 PHE B O 1
ATOM 2742 N N . GLN B 1 36 ? 11.595 -6.972 -2.594 1 96.91 36 GLN B N 1
ATOM 2743 C CA . GLN B 1 36 ? 10.3 -7.541 -2.236 1 96.91 36 GLN B CA 1
ATOM 2744 C C . GLN B 1 36 ? 9.286 -6.444 -1.92 1 96.91 36 GLN B C 1
ATOM 2746 O O . GLN B 1 36 ? 8.132 -6.517 -2.346 1 96.91 36 GLN B O 1
ATOM 2751 N N . LEU B 1 37 ? 9.67 -5.463 -1.178 1 97.89 37 LEU B N 1
ATOM 2752 C CA . LEU B 1 37 ? 8.778 -4.366 -0.817 1 97.89 37 LEU B CA 1
ATOM 2753 C C . LEU B 1 37 ? 8.315 -3.611 -2.058 1 97.89 37 LEU B C 1
ATOM 2755 O O . LEU B 1 37 ? 7.119 -3.366 -2.23 1 97.89 37 LEU B O 1
ATOM 2759 N N . VAL B 1 38 ? 9.283 -3.241 -2.916 1 97.71 38 VAL B N 1
ATOM 2760 C CA . VAL B 1 38 ? 8.979 -2.45 -4.104 1 97.71 38 VAL B CA 1
ATOM 2761 C C . VAL B 1 38 ? 8.107 -3.264 -5.058 1 97.71 38 VAL B C 1
ATOM 2763 O O . VAL B 1 38 ? 7.148 -2.742 -5.63 1 97.71 38 VAL B O 1
ATOM 2766 N N . LEU B 1 39 ? 8.443 -4.536 -5.188 1 97.98 39 LEU B N 1
ATOM 2767 C CA . LEU B 1 39 ? 7.641 -5.446 -5.998 1 97.98 39 LEU B CA 1
ATOM 2768 C C . LEU B 1 39 ? 6.196 -5.479 -5.509 1 97.98 39 LEU B C 1
ATOM 2770 O O . LEU B 1 39 ? 5.263 -5.412 -6.313 1 97.98 39 LEU B O 1
ATOM 2774 N N . CYS B 1 40 ? 6.009 -5.575 -4.201 1 98.63 40 CYS B N 1
ATOM 2775 C CA . CYS B 1 40 ? 4.683 -5.707 -3.61 1 98.63 40 CYS B CA 1
ATOM 2776 C C . CYS B 1 40 ? 3.898 -4.406 -3.735 1 98.63 40 CYS B C 1
ATOM 2778 O O . CYS B 1 40 ? 2.666 -4.419 -3.747 1 98.63 40 CYS B O 1
ATOM 2780 N N . LEU B 1 41 ? 4.612 -3.247 -3.861 1 98.74 41 LEU B N 1
ATOM 2781 C CA . LEU B 1 41 ? 3.919 -1.997 -4.15 1 98.74 41 LEU B CA 1
ATOM 2782 C 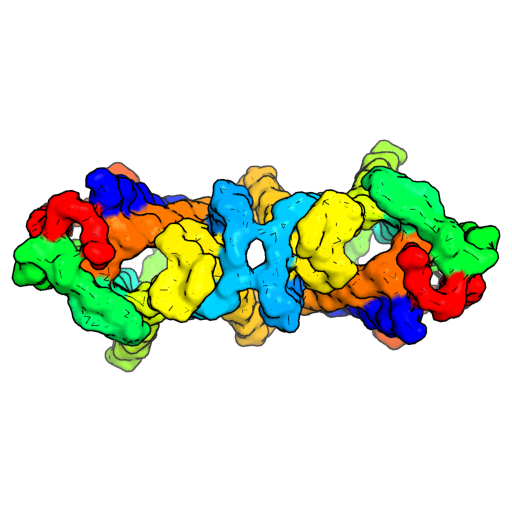C . LEU B 1 41 ? 3.301 -2.027 -5.544 1 98.74 41 LEU B C 1
ATOM 2784 O O . LEU B 1 41 ? 2.186 -1.541 -5.743 1 98.74 41 LEU B O 1
ATOM 2788 N N . GLY B 1 42 ? 4.073 -2.56 -6.49 1 98.77 42 GLY B N 1
ATOM 2789 C CA . GLY B 1 42 ? 3.515 -2.732 -7.822 1 98.77 42 GLY B CA 1
ATOM 2790 C C . GLY B 1 42 ? 2.311 -3.654 -7.85 1 98.77 42 GLY B C 1
ATOM 2791 O O . GLY B 1 42 ? 1.335 -3.389 -8.556 1 98.77 42 GLY B O 1
ATOM 2792 N N . ILE B 1 43 ? 2.434 -4.717 -7.078 1 98.81 43 ILE B N 1
ATOM 2793 C CA . ILE B 1 43 ? 1.335 -5.669 -6.958 1 98.81 43 ILE B CA 1
ATOM 2794 C C . ILE B 1 43 ? 0.098 -4.963 -6.407 1 98.81 43 ILE B C 1
ATOM 2796 O O . ILE B 1 43 ? -1.007 -5.138 -6.925 1 98.81 43 ILE B O 1
ATOM 2800 N N . TRP B 1 44 ? 0.266 -4.137 -5.41 1 98.83 44 TRP B N 1
ATOM 2801 C CA . TRP B 1 44 ? -0.851 -3.451 -4.767 1 98.83 44 TRP B CA 1
ATOM 2802 C C . TRP B 1 44 ? -1.528 -2.487 -5.735 1 98.83 44 TRP B C 1
ATOM 2804 O O . TRP B 1 44 ? -2.758 -2.415 -5.791 1 98.83 44 TRP B O 1
ATOM 2814 N N . VAL B 1 45 ? -0.763 -1.724 -6.541 1 98.78 45 VAL B N 1
ATOM 2815 C CA . VAL B 1 45 ? -1.327 -0.786 -7.506 1 98.78 45 VAL B CA 1
ATOM 2816 C C . VAL B 1 45 ? -2.167 -1.543 -8.533 1 98.78 45 VAL B C 1
ATOM 2818 O O . VAL B 1 45 ? -3.255 -1.096 -8.905 1 98.78 45 VAL B O 1
ATOM 2821 N N . THR B 1 46 ? -1.673 -2.672 -8.954 1 98.73 46 THR B N 1
ATOM 2822 C CA . THR B 1 46 ? -2.426 -3.501 -9.89 1 98.73 46 THR B CA 1
ATOM 2823 C C . THR B 1 46 ? -3.742 -3.959 -9.268 1 98.73 46 THR B C 1
ATOM 2825 O O . THR B 1 46 ? -4.782 -3.958 -9.93 1 98.73 46 THR B O 1
ATOM 2828 N N . GLY B 1 47 ? -3.641 -4.375 -7.995 1 98.59 47 GLY B N 1
ATOM 2829 C CA . GLY B 1 47 ? -4.85 -4.774 -7.292 1 98.59 47 GLY B CA 1
ATOM 2830 C C . GLY B 1 47 ? -5.88 -3.664 -7.199 1 98.59 47 GLY B C 1
ATOM 2831 O O . GLY B 1 47 ? -7.081 -3.914 -7.317 1 98.59 47 GLY B O 1
ATOM 2832 N N . LEU B 1 48 ? -5.42 -2.467 -6.947 1 98.33 48 LEU B N 1
ATOM 2833 C CA . LEU B 1 48 ? -6.317 -1.319 -6.871 1 98.33 48 LEU B CA 1
ATOM 2834 C C . LEU B 1 48 ? -7.016 -1.087 -8.206 1 98.33 48 LEU B C 1
ATOM 2836 O O . LEU B 1 48 ? -8.211 -0.784 -8.242 1 98.33 48 LEU B O 1
ATOM 2840 N N . VAL B 1 49 ? -6.286 -1.182 -9.311 1 98.03 49 VAL B N 1
ATOM 2841 C CA . VAL B 1 49 ? -6.857 -1.024 -10.645 1 98.03 49 VAL B CA 1
ATOM 2842 C C . VAL B 1 49 ? -7.931 -2.085 -10.876 1 98.03 49 VAL B C 1
ATOM 2844 O O . VAL B 1 49 ? -9.018 -1.778 -11.37 1 98.03 49 VAL B O 1
ATOM 2847 N N . VAL B 1 50 ? -7.649 -3.306 -10.474 1 98.29 50 VAL B N 1
ATOM 2848 C CA . VAL B 1 50 ? -8.607 -4.395 -10.635 1 98.29 50 VAL B CA 1
ATOM 2849 C C . VAL B 1 50 ? -9.853 -4.116 -9.798 1 98.29 50 VAL B C 1
ATOM 2851 O O . VAL B 1 50 ? -10.976 -4.359 -10.244 1 98.29 50 VAL B O 1
ATOM 2854 N N . LEU B 1 51 ? -9.647 -3.594 -8.555 1 98 51 LEU B N 1
ATOM 2855 C CA . LEU B 1 51 ? -10.758 -3.266 -7.669 1 98 51 LEU B CA 1
ATOM 2856 C C . LEU B 1 51 ? -11.709 -2.276 -8.334 1 98 51 LEU B C 1
ATOM 2858 O O . LEU B 1 51 ? -12.926 -2.473 -8.32 1 98 51 LEU B O 1
ATOM 2862 N N . VAL B 1 52 ? -11.199 -1.232 -8.915 1 96.48 52 VAL B N 1
ATOM 2863 C CA . VAL B 1 52 ? -12.002 -0.178 -9.526 1 96.48 52 VAL B CA 1
ATOM 2864 C C . VAL B 1 52 ? -12.685 -0.711 -10.784 1 96.48 52 VAL B C 1
ATOM 2866 O O . VAL B 1 52 ? -13.865 -0.44 -11.02 1 96.48 52 VAL B O 1
ATOM 2869 N N . MET B 1 53 ? -12.015 -1.528 -11.597 1 96.8 53 MET B N 1
ATOM 2870 C CA . MET B 1 53 ? -12.567 -2.087 -12.827 1 96.8 53 MET B CA 1
ATOM 2871 C C . MET B 1 53 ? -13.72 -3.038 -12.523 1 96.8 53 MET B C 1
ATOM 2873 O O . MET B 1 53 ? -14.664 -3.148 -13.308 1 96.8 53 MET B O 1
ATOM 2877 N N . ARG B 1 54 ? -13.728 -3.698 -11.35 1 96.87 54 ARG B N 1
ATOM 2878 C CA . ARG B 1 54 ? -14.728 -4.698 -10.99 1 96.87 54 ARG B CA 1
ATOM 2879 C C . ARG B 1 54 ? -15.879 -4.066 -10.214 1 96.87 54 ARG B C 1
ATOM 2881 O O . ARG B 1 54 ? -16.787 -4.766 -9.762 1 96.87 54 ARG B O 1
ATOM 2888 N N . GLY B 1 55 ? -15.858 -2.746 -9.983 1 95.4 55 GLY B N 1
ATOM 2889 C CA . GLY B 1 55 ? -16.938 -2.04 -9.313 1 95.4 55 GLY B CA 1
ATOM 2890 C C . GLY B 1 55 ? -16.865 -2.133 -7.801 1 95.4 55 GLY B C 1
ATOM 2891 O O . GLY B 1 55 ? -17.895 -2.182 -7.126 1 95.4 55 GLY B O 1
ATOM 2892 N N . SER B 1 56 ? -15.679 -2.363 -7.25 1 94.73 56 SER B N 1
ATOM 2893 C CA . SER B 1 56 ? -15.402 -2.34 -5.818 1 94.73 56 SER B CA 1
ATOM 2894 C C . SER B 1 56 ? -16.231 -3.385 -5.078 1 94.73 56 SER B C 1
ATOM 2896 O O . SER B 1 56 ? -17.011 -3.048 -4.185 1 94.73 56 SER B O 1
ATOM 2898 N N . PRO B 1 57 ? -15.986 -4.612 -5.389 1 95.06 57 PRO B N 1
ATOM 2899 C CA . PRO B 1 57 ? -16.7 -5.684 -4.692 1 95.06 57 PRO B CA 1
ATOM 2900 C C . PRO B 1 57 ? -16.384 -5.728 -3.198 1 95.06 57 PRO B C 1
ATOM 2902 O O . PRO B 1 57 ? -15.51 -4.997 -2.726 1 95.06 57 PRO B O 1
ATOM 2905 N N . ALA B 1 58 ? -17.144 -6.556 -2.479 1 94.15 58 ALA B N 1
ATOM 2906 C CA . ALA B 1 58 ? -17.003 -6.687 -1.031 1 94.15 58 ALA B CA 1
ATOM 2907 C C . ALA B 1 58 ? -15.586 -7.11 -0.655 1 94.15 58 ALA B C 1
ATOM 2909 O O . ALA B 1 58 ? -14.974 -7.931 -1.341 1 94.15 58 ALA B O 1
ATOM 2910 N N . PHE B 1 59 ? -15.085 -6.541 0.422 1 95.88 59 PHE B N 1
ATOM 2911 C CA . PHE B 1 59 ? -13.762 -6.849 0.95 1 95.88 59 PHE B CA 1
ATOM 2912 C C . PHE B 1 59 ? -13.848 -7.915 2.037 1 95.88 59 PHE B C 1
ATOM 2914 O O . PHE B 1 59 ? -14.569 -7.747 3.022 1 95.88 59 PHE B O 1
ATOM 2921 N N . TYR B 1 60 ? -13.157 -9.049 1.867 1 95.56 60 TYR B N 1
ATOM 2922 C CA . TYR B 1 60 ? -13.091 -10.124 2.85 1 95.56 60 TYR B CA 1
ATOM 2923 C C . TYR B 1 60 ? -11.701 -10.213 3.469 1 95.56 60 TYR B C 1
ATOM 2925 O O . TYR B 1 60 ? -10.761 -10.692 2.831 1 95.56 60 TYR B O 1
ATOM 2933 N N . PRO B 1 61 ? -11.509 -9.856 4.704 1 94.79 61 PRO B N 1
ATOM 2934 C CA . PRO B 1 61 ? -10.19 -9.899 5.338 1 94.79 61 PRO B CA 1
ATOM 2935 C C . PRO B 1 61 ? -9.565 -11.292 5.308 1 94.79 61 PRO B C 1
ATOM 2937 O O . PRO B 1 61 ? -8.34 -11.422 5.24 1 94.79 61 PRO B O 1
ATOM 2940 N N . VAL B 1 62 ? -10.396 -12.319 5.287 1 95.34 62 VAL B N 1
ATOM 2941 C CA . VAL B 1 62 ? -9.898 -13.69 5.263 1 95.34 62 VAL B CA 1
ATOM 2942 C C . VAL B 1 62 ? -9.123 -13.937 3.971 1 95.34 62 VAL B C 1
ATOM 2944 O O . VAL B 1 62 ? -8.131 -14.67 3.964 1 95.34 62 VAL B O 1
ATOM 2947 N N . ALA B 1 63 ? -9.578 -13.346 2.899 1 96.75 63 ALA B N 1
ATOM 2948 C CA . ALA B 1 63 ? -8.898 -13.505 1.616 1 96.75 63 ALA B CA 1
ATOM 2949 C C . ALA B 1 63 ? -7.499 -12.899 1.657 1 96.75 63 ALA B C 1
ATOM 2951 O O . ALA B 1 63 ? -6.624 -13.286 0.879 1 96.75 63 ALA B O 1
ATOM 2952 N N . MET B 1 64 ? -7.239 -11.939 2.575 1 97.76 64 MET B N 1
ATOM 2953 C CA . MET B 1 64 ? -5.917 -11.342 2.738 1 97.76 64 MET B CA 1
ATOM 2954 C C . MET B 1 64 ? -4.908 -12.377 3.225 1 97.76 64 MET B C 1
ATOM 2956 O O . MET B 1 64 ? -3.708 -12.246 2.977 1 97.76 64 MET B O 1
ATOM 2960 N N . CYS B 1 65 ? -5.411 -13.415 3.912 1 97.83 65 CYS B N 1
ATOM 2961 C CA . CYS B 1 65 ? -4.522 -14.445 4.44 1 97.83 65 CYS B CA 1
ATOM 2962 C C . CYS B 1 65 ? -3.794 -15.166 3.313 1 97.83 65 CYS B C 1
ATOM 2964 O O . CYS B 1 65 ? -2.641 -15.571 3.472 1 97.83 65 CYS B O 1
ATOM 2966 N N . GLY B 1 66 ? -4.478 -15.349 2.214 1 98.26 66 GLY B N 1
ATOM 2967 C CA . GLY B 1 66 ? -3.8 -15.908 1.055 1 98.26 66 GLY B CA 1
ATOM 2968 C C . GLY B 1 66 ? -2.618 -15.075 0.596 1 98.26 66 GLY B C 1
ATOM 2969 O O . GLY B 1 66 ? -1.574 -15.619 0.228 1 98.26 66 GLY B O 1
ATOM 2970 N N . GLY B 1 67 ? -2.777 -13.779 0.628 1 98.58 67 GLY B N 1
ATOM 2971 C CA . GLY B 1 67 ? -1.687 -12.88 0.284 1 98.58 67 GLY B CA 1
ATOM 2972 C C . GLY B 1 67 ? -0.541 -12.923 1.278 1 98.58 67 GLY B C 1
ATOM 2973 O O . GLY B 1 67 ? 0.627 -12.894 0.887 1 98.58 67 GLY B O 1
ATOM 2974 N N . VAL B 1 68 ? -0.895 -12.983 2.57 1 98.54 68 VAL B N 1
ATOM 2975 C CA . VAL B 1 68 ? 0.127 -13.069 3.607 1 98.54 68 VAL B CA 1
ATOM 2976 C C . VAL B 1 68 ? 0.954 -14.338 3.414 1 98.54 68 VAL B C 1
ATOM 2978 O O . VAL B 1 68 ? 2.176 -14.321 3.58 1 98.54 68 VAL B O 1
ATOM 2981 N N . LEU B 1 69 ? 0.29 -15.416 3.038 1 98.4 69 LEU B N 1
ATOM 2982 C CA . LEU B 1 69 ? 0.994 -16.663 2.76 1 98.4 69 LEU B CA 1
ATOM 2983 C C . LEU B 1 69 ? 1.956 -16.494 1.59 1 98.4 69 LEU B C 1
ATOM 2985 O O . LEU B 1 69 ? 3.132 -16.853 1.691 1 98.4 69 LEU B O 1
ATOM 2989 N N . TRP B 1 70 ? 1.482 -15.939 0.55 1 98.27 70 TRP B N 1
ATOM 2990 C CA . TRP B 1 70 ? 2.348 -15.719 -0.605 1 98.27 70 TRP B CA 1
ATOM 2991 C C . TRP B 1 70 ? 3.535 -14.837 -0.235 1 98.27 70 TRP B C 1
ATOM 2993 O O . TRP B 1 70 ? 4.678 -15.148 -0.577 1 98.27 70 TRP B O 1
ATOM 3003 N N . GLY B 1 71 ? 3.221 -13.702 0.461 1 97.97 71 GLY B N 1
ATOM 3004 C CA . GLY B 1 71 ? 4.281 -12.793 0.869 1 97.97 71 GLY B CA 1
ATOM 3005 C C . GLY B 1 71 ? 5.321 -13.45 1.757 1 97.97 71 GLY B C 1
ATOM 3006 O O . GLY B 1 71 ? 6.512 -13.154 1.65 1 97.97 71 GLY B O 1
ATOM 3007 N N . THR B 1 72 ? 4.884 -14.33 2.627 1 97.78 72 THR B N 1
ATOM 3008 C CA . THR B 1 72 ? 5.786 -15.047 3.522 1 97.78 72 THR B CA 1
ATOM 3009 C C . THR B 1 72 ? 6.697 -15.984 2.735 1 97.78 72 THR B C 1
ATOM 3011 O O . THR B 1 72 ? 7.899 -16.055 2.999 1 97.78 72 THR B O 1
ATOM 3014 N N . GLY B 1 73 ? 6.152 -16.699 1.801 1 97.36 73 GLY B N 1
ATOM 3015 C CA . GLY B 1 73 ? 6.978 -17.531 0.94 1 97.36 73 GLY B CA 1
ATOM 3016 C C . GLY B 1 73 ? 7.984 -16.736 0.13 1 97.36 73 GLY B C 1
ATOM 3017 O O . GLY B 1 73 ? 9.157 -17.109 0.049 1 97.36 73 GLY B O 1
ATOM 3018 N N . ASN B 1 74 ? 7.576 -15.648 -0.411 1 95.93 74 ASN B N 1
ATOM 3019 C CA . ASN B 1 74 ? 8.43 -14.844 -1.279 1 95.93 74 ASN B CA 1
ATOM 3020 C C . ASN B 1 74 ? 9.573 -14.2 -0.5 1 95.93 74 ASN B C 1
ATOM 3022 O O . ASN B 1 74 ? 10.667 -14.014 -1.035 1 95.93 74 ASN B O 1
ATOM 3026 N N . CYS B 1 75 ? 9.271 -13.82 0.731 1 94.62 75 CYS B N 1
ATOM 3027 C CA . CYS B 1 75 ? 10.292 -13.186 1.558 1 94.62 75 CYS B CA 1
ATOM 3028 C C . CYS B 1 75 ? 11.456 -14.137 1.81 1 94.62 75 CYS B C 1
ATOM 3030 O O . CYS B 1 75 ? 12.581 -13.696 2.053 1 94.62 75 CYS B O 1
ATOM 3032 N N . MET B 1 76 ? 11.257 -15.452 1.681 1 94.29 76 MET B N 1
ATOM 3033 C CA . MET B 1 76 ? 12.291 -16.45 1.938 1 94.29 76 MET B CA 1
ATOM 3034 C C . MET B 1 76 ? 13.053 -16.785 0.66 1 94.29 76 MET B C 1
ATOM 3036 O O . MET B 1 76 ? 14.038 -17.525 0.696 1 94.29 76 MET B O 1
ATOM 3040 N N . SER B 1 77 ? 12.634 -16.267 -0.406 1 91.13 77 SER B N 1
ATOM 3041 C CA . SER B 1 77 ? 13.17 -16.677 -1.701 1 91.13 77 SER B CA 1
ATOM 3042 C C . SER B 1 77 ? 14.668 -16.406 -1.79 1 91.13 77 SER B C 1
ATOM 3044 O O . SER B 1 77 ? 15.436 -17.269 -2.219 1 91.13 77 SER B O 1
ATOM 3046 N N . ALA B 1 78 ? 15.124 -15.217 -1.402 1 87.18 78 ALA B N 1
ATOM 3047 C CA . ALA B 1 78 ? 16.546 -14.89 -1.458 1 87.18 78 ALA B CA 1
ATOM 3048 C C . ALA B 1 78 ? 17.358 -15.812 -0.553 1 87.18 78 ALA B C 1
ATOM 3050 O O . ALA B 1 78 ? 18.432 -16.281 -0.936 1 87.18 78 ALA B O 1
ATOM 3051 N N . TYR B 1 79 ? 16.82 -16.024 0.614 1 89.48 79 TYR B N 1
ATOM 3052 C CA . TYR B 1 79 ? 17.466 -16.92 1.566 1 89.48 79 TYR B CA 1
ATOM 3053 C C . TYR B 1 79 ? 17.592 -18.326 0.993 1 89.48 79 TYR B C 1
ATOM 3055 O O . TYR B 1 79 ? 18.641 -18.962 1.117 1 89.48 79 TYR B O 1
ATOM 3063 N N . ILE B 1 80 ? 16.603 -18.857 0.38 1 92.75 80 ILE B N 1
ATOM 3064 C CA . ILE B 1 80 ? 16.556 -20.194 -0.202 1 92.75 80 ILE B CA 1
ATOM 3065 C C . ILE B 1 80 ? 17.57 -20.297 -1.339 1 92.75 80 ILE B C 1
ATOM 3067 O O . ILE B 1 80 ? 18.376 -21.23 -1.378 1 92.75 80 ILE B O 1
ATOM 3071 N N . ILE B 1 81 ? 17.55 -19.313 -2.189 1 86.99 81 ILE B N 1
ATOM 3072 C CA . ILE B 1 81 ? 18.411 -19.337 -3.366 1 86.99 81 ILE B CA 1
ATOM 3073 C C . ILE B 1 81 ? 19.875 -19.283 -2.934 1 86.99 81 ILE B C 1
ATOM 3075 O O . ILE B 1 81 ? 20.723 -19.974 -3.505 1 86.99 81 ILE B O 1
ATOM 3079 N N . ARG B 1 82 ? 20.17 -18.523 -1.926 1 87.03 82 ARG B N 1
ATOM 3080 C CA . ARG B 1 82 ? 21.538 -18.391 -1.435 1 87.03 82 ARG B CA 1
ATOM 3081 C C . ARG B 1 82 ? 22.027 -19.696 -0.817 1 87.03 82 ARG B C 1
ATOM 3083 O O . ARG B 1 82 ? 23.214 -20.02 -0.896 1 87.03 82 ARG B O 1
ATOM 3090 N N . ARG B 1 83 ? 21.126 -20.493 -0.303 1 90.16 83 ARG B N 1
ATOM 3091 C CA . ARG B 1 83 ? 21.539 -21.676 0.444 1 90.16 83 ARG B CA 1
ATOM 3092 C C . ARG B 1 83 ? 21.465 -22.927 -0.425 1 90.16 83 ARG B C 1
ATOM 3094 O O . ARG B 1 83 ? 22.233 -23.871 -0.23 1 90.16 83 ARG B O 1
ATOM 3101 N N . THR B 1 84 ? 20.59 -22.977 -1.296 1 90.16 84 THR B N 1
ATOM 3102 C CA . THR B 1 84 ? 20.382 -24.203 -2.059 1 90.16 84 THR B CA 1
ATOM 3103 C C . THR B 1 84 ? 20.741 -23.993 -3.528 1 90.16 84 THR B C 1
ATOM 3105 O O . THR B 1 84 ? 20.878 -24.958 -4.283 1 90.16 84 THR B O 1
ATOM 3108 N N . GLY B 1 85 ? 20.944 -22.733 -3.891 1 81.53 85 GLY B N 1
ATOM 3109 C CA . GLY B 1 85 ? 21.046 -22.412 -5.306 1 81.53 85 GLY B CA 1
ATOM 3110 C C . GLY B 1 85 ? 19.702 -22.141 -5.954 1 81.53 85 GLY B C 1
ATOM 3111 O O . GLY B 1 85 ? 18.659 -22.508 -5.41 1 81.53 85 GLY B O 1
ATOM 3112 N N . LEU B 1 86 ? 19.685 -21.53 -7.053 1 78.47 86 LEU B N 1
ATOM 3113 C CA . LEU B 1 86 ? 18.481 -21.101 -7.757 1 78.47 86 LEU B CA 1
ATOM 3114 C C . LEU B 1 86 ? 17.687 -22.303 -8.257 1 78.47 86 LEU B C 1
ATOM 3116 O O . LEU B 1 86 ? 16.475 -22.384 -8.043 1 78.47 86 LEU B O 1
ATOM 3120 N N . GLY B 1 87 ? 18.347 -23.252 -8.896 1 79.31 87 GLY B N 1
ATOM 3121 C CA . GLY B 1 87 ? 17.686 -24.401 -9.494 1 79.31 87 GLY B CA 1
ATOM 3122 C C . GLY B 1 87 ? 16.935 -25.249 -8.485 1 79.31 87 GLY B C 1
ATOM 3123 O O . GLY B 1 87 ? 15.718 -25.412 -8.586 1 79.31 87 GLY B O 1
ATOM 3124 N N . LEU B 1 88 ? 17.63 -25.704 -7.488 1 84.43 88 LEU B N 1
ATOM 3125 C CA . LEU B 1 88 ? 17.029 -26.575 -6.485 1 84.43 88 LEU B CA 1
ATOM 3126 C C . LEU B 1 88 ? 15.948 -25.838 -5.701 1 84.43 88 LEU B C 1
ATOM 3128 O O . LEU B 1 88 ? 14.899 -26.408 -5.395 1 84.43 88 LEU B O 1
ATOM 3132 N N . GLY B 1 89 ? 16.173 -24.597 -5.376 1 88.23 89 GLY B N 1
ATOM 3133 C CA . GLY B 1 89 ? 15.189 -23.812 -4.649 1 88.23 89 GLY B CA 1
ATOM 3134 C C . GLY B 1 89 ? 13.879 -23.657 -5.398 1 88.23 89 GLY B C 1
ATOM 3135 O O . GLY B 1 89 ? 12.807 -23.911 -4.843 1 88.23 89 GLY B O 1
ATOM 3136 N N . LEU B 1 90 ? 13.954 -23.337 -6.63 1 85.95 90 LEU B N 1
ATOM 3137 C CA . LEU B 1 90 ? 12.776 -23.1 -7.457 1 85.95 90 LEU B CA 1
ATOM 3138 C C . LEU B 1 90 ? 11.992 -24.391 -7.669 1 85.95 90 LEU B C 1
ATOM 3140 O O . LEU B 1 90 ? 10.761 -24.391 -7.607 1 85.95 90 LEU B O 1
ATOM 3144 N N . VAL B 1 91 ? 12.707 -25.405 -7.896 1 88.58 91 VAL B N 1
ATOM 3145 C CA . VAL B 1 91 ? 12.039 -26.673 -8.168 1 88.58 91 VAL B CA 1
ATOM 3146 C C . VAL B 1 91 ? 11.364 -27.184 -6.898 1 88.58 91 VAL B C 1
ATOM 3148 O O . VAL B 1 91 ? 10.253 -27.717 -6.95 1 88.58 91 VAL B O 1
ATOM 3151 N N . THR B 1 92 ? 12.07 -27.033 -5.745 1 93.36 92 THR B N 1
ATOM 3152 C CA . THR B 1 92 ? 11.515 -27.52 -4.487 1 93.36 92 THR B CA 1
ATOM 3153 C C . THR B 1 92 ? 10.238 -26.763 -4.131 1 93.36 92 THR B C 1
ATOM 3155 O O . THR B 1 92 ? 9.206 -27.375 -3.849 1 93.36 92 THR B O 1
ATOM 3158 N N . TRP B 1 93 ? 10.261 -25.479 -4.122 1 94.55 93 TRP B N 1
ATOM 3159 C CA . TRP B 1 93 ? 9.042 -24.771 -3.747 1 94.55 93 TRP B CA 1
ATOM 3160 C C . TRP B 1 93 ? 7.992 -24.872 -4.848 1 94.55 93 TRP B C 1
ATOM 3162 O O . TRP B 1 93 ? 6.792 -24.92 -4.568 1 94.55 93 TRP B O 1
ATOM 3172 N N . GLY B 1 94 ? 8.429 -24.967 -6.127 1 93.85 94 GLY B N 1
ATOM 3173 C CA . GLY B 1 94 ? 7.481 -25.143 -7.216 1 93.85 94 GLY B CA 1
ATOM 3174 C C . GLY B 1 94 ? 6.736 -26.463 -7.152 1 93.85 94 GLY B C 1
ATOM 3175 O O . GLY B 1 94 ? 5.517 -26.503 -7.332 1 93.85 94 GLY B O 1
ATOM 3176 N N . SER B 1 95 ? 7.501 -27.498 -6.944 1 95.54 95 SER B N 1
ATOM 3177 C CA . SER B 1 95 ? 6.886 -28.818 -6.85 1 95.54 95 SER B CA 1
ATOM 3178 C C . SER B 1 95 ? 5.966 -28.915 -5.638 1 95.54 95 SER B C 1
ATOM 3180 O O . SER B 1 95 ? 4.89 -29.512 -5.714 1 95.54 95 SER B O 1
ATOM 3182 N N . THR B 1 96 ? 6.433 -28.362 -4.531 1 97.39 96 THR B N 1
ATOM 3183 C CA . THR B 1 96 ? 5.613 -28.382 -3.325 1 97.39 96 THR B CA 1
ATOM 3184 C C . THR B 1 96 ? 4.299 -27.639 -3.553 1 97.39 96 THR B C 1
ATOM 3186 O O . THR B 1 96 ? 3.229 -28.134 -3.189 1 97.39 96 THR B O 1
ATOM 3189 N N . ALA B 1 97 ? 4.356 -26.492 -4.129 1 97.36 97 ALA B N 1
ATOM 3190 C CA . ALA B 1 97 ? 3.158 -25.718 -4.44 1 97.36 97 ALA B CA 1
ATOM 3191 C C . ALA B 1 97 ? 2.238 -26.486 -5.385 1 97.36 97 ALA B C 1
ATOM 3193 O O . ALA B 1 97 ? 1.019 -26.499 -5.199 1 97.36 97 ALA B O 1
ATOM 3194 N N . LEU B 1 98 ? 2.821 -27.115 -6.401 1 97.11 98 LEU B N 1
ATOM 3195 C CA . LEU B 1 98 ? 2.081 -27.894 -7.387 1 97.11 98 LEU B CA 1
ATOM 3196 C C . LEU B 1 98 ? 1.346 -29.054 -6.724 1 97.11 98 LEU B C 1
ATOM 3198 O O . LEU B 1 98 ? 0.16 -29.272 -6.982 1 97.11 98 LEU B O 1
ATOM 3202 N N . ILE B 1 99 ? 2.043 -29.748 -5.889 1 97.72 99 ILE B N 1
ATOM 3203 C CA . ILE B 1 99 ? 1.474 -30.916 -5.225 1 97.72 99 ILE B CA 1
ATOM 3204 C C . ILE B 1 99 ? 0.312 -30.487 -4.333 1 97.72 99 ILE B C 1
ATOM 3206 O O . ILE B 1 99 ? -0.778 -31.061 -4.403 1 97.72 99 ILE B O 1
ATOM 3210 N N . ILE B 1 100 ? 0.513 -29.457 -3.565 1 97.72 100 ILE B N 1
ATOM 3211 C CA . ILE B 1 100 ? -0.51 -28.99 -2.636 1 97.72 100 ILE B CA 1
ATOM 3212 C C . ILE B 1 100 ? -1.715 -28.468 -3.415 1 97.72 100 ILE B C 1
ATOM 3214 O O . ILE B 1 100 ? -2.857 -28.821 -3.113 1 97.72 100 ILE B O 1
ATOM 3218 N N . GLY B 1 101 ? -1.459 -27.675 -4.419 1 96.96 101 GLY B N 1
ATOM 3219 C CA . GLY B 1 101 ? -2.545 -27.147 -5.229 1 96.96 101 GLY B CA 1
ATOM 3220 C C . GLY B 1 101 ? -3.342 -28.226 -5.937 1 96.96 101 GLY B C 1
ATOM 3221 O O . GLY B 1 101 ? -4.574 -28.228 -5.889 1 96.96 101 GLY B O 1
ATOM 3222 N N . TRP B 1 102 ? -2.624 -29.123 -6.565 1 96.91 102 TRP B N 1
ATOM 3223 C CA . TRP B 1 102 ? -3.275 -30.19 -7.319 1 96.91 102 TRP B CA 1
ATOM 3224 C C . TRP B 1 102 ? -4.078 -31.098 -6.394 1 96.91 102 TRP B C 1
ATOM 3226 O O . TRP B 1 102 ? -5.232 -31.426 -6.684 1 96.91 102 TRP B O 1
ATOM 3236 N N . LEU B 1 103 ? -3.505 -31.536 -5.234 1 96.89 103 LEU B N 1
ATOM 3237 C CA . LEU B 1 103 ? -4.203 -32.41 -4.297 1 96.89 103 LEU B CA 1
ATOM 3238 C C . LEU B 1 103 ? -5.452 -31.73 -3.747 1 96.89 103 LEU B C 1
ATOM 3240 O O . LEU B 1 103 ? -6.488 -32.376 -3.569 1 96.89 103 LEU B O 1
ATOM 3244 N N . THR B 1 104 ? -5.335 -30.46 -3.482 1 96.21 104 THR B N 1
ATOM 3245 C CA . THR B 1 104 ? -6.463 -29.703 -2.95 1 96.21 104 THR B CA 1
ATOM 3246 C C . THR B 1 104 ? -7.613 -29.671 -3.952 1 96.21 104 THR B C 1
ATOM 3248 O O . THR B 1 104 ? -8.769 -29.896 -3.585 1 96.21 104 THR B O 1
ATOM 3251 N N . GLY B 1 105 ? -7.292 -29.454 -5.192 1 94.06 105 GLY B N 1
ATOM 3252 C CA . GLY B 1 105 ? -8.315 -29.403 -6.225 1 94.06 105 GLY B CA 1
ATOM 3253 C C . GLY B 1 105 ? -8.853 -30.77 -6.601 1 94.06 105 GLY B C 1
ATOM 3254 O O . GLY B 1 105 ? -10.068 -30.976 -6.639 1 94.06 105 GLY B O 1
ATOM 3255 N N . PHE B 1 106 ? -7.952 -31.69 -6.847 1 94.73 106 PHE B N 1
ATOM 3256 C CA . PHE B 1 106 ? -8.314 -33.009 -7.351 1 94.73 106 PHE B CA 1
ATOM 3257 C C . PHE B 1 106 ? -9.16 -33.764 -6.333 1 94.73 106 PHE B C 1
ATOM 3259 O O . PHE B 1 106 ? -10.184 -34.354 -6.685 1 94.73 106 PHE B O 1
ATOM 3266 N N . PHE B 1 107 ? -8.87 -33.74 -5.016 1 95.39 107 PHE B N 1
ATOM 3267 C CA . PHE B 1 107 ? -9.567 -34.512 -3.994 1 95.39 107 PHE B CA 1
ATOM 3268 C C . PHE B 1 107 ? -10.572 -33.641 -3.25 1 95.39 107 PHE B C 1
ATOM 3270 O O . PHE B 1 107 ? -11.381 -34.147 -2.47 1 95.39 107 PHE B O 1
ATOM 3277 N N . GLY B 1 108 ? -10.521 -32.361 -3.472 1 93.24 108 GLY B N 1
ATOM 3278 C CA . GLY B 1 108 ? -11.403 -31.473 -2.732 1 93.24 108 GLY B CA 1
ATOM 3279 C C . GLY B 1 108 ? -11.063 -31.388 -1.256 1 93.24 108 GLY B C 1
ATOM 3280 O O . GLY B 1 108 ? -11.916 -31.638 -0.401 1 93.24 108 GLY B O 1
ATOM 3281 N N . LEU B 1 109 ? -9.903 -30.937 -0.969 1 93.56 109 LEU B N 1
ATOM 3282 C CA . LEU B 1 109 ? -9.44 -30.847 0.411 1 93.56 109 LEU B CA 1
ATOM 3283 C C . LEU B 1 109 ? -9.862 -29.524 1.041 1 93.56 109 LEU B C 1
ATOM 3285 O O . LEU B 1 109 ? -10.17 -28.564 0.331 1 93.56 109 LEU B O 1
ATOM 3289 N N . PHE B 1 110 ? -10.019 -29.406 2.401 1 94.09 110 PHE B N 1
ATOM 3290 C CA . PHE B 1 110 ? -10.269 -28.205 3.191 1 94.09 110 PHE B CA 1
ATOM 3291 C C . PHE B 1 110 ? -11.66 -27.651 2.906 1 94.09 110 PHE B C 1
ATOM 3293 O O . PHE B 1 110 ? -11.847 -26.434 2.84 1 94.09 110 PHE B O 1
ATOM 3300 N N . GLY B 1 111 ? -12.592 -28.561 2.563 1 89.83 111 GLY B N 1
ATOM 3301 C CA . GLY B 1 111 ? -13.985 -28.181 2.39 1 89.83 111 GLY B CA 1
ATOM 3302 C C . GLY B 1 111 ? -14.32 -27.771 0.969 1 89.83 111 GLY B C 1
ATOM 3303 O O . GLY B 1 111 ? -15.419 -27.281 0.701 1 89.83 111 GLY B O 1
ATOM 3304 N N . LEU B 1 112 ? -13.409 -27.914 0.052 1 91.99 112 LEU B N 1
ATOM 3305 C CA . LEU B 1 112 ? -13.671 -27.615 -1.351 1 91.99 112 LEU B CA 1
ATOM 3306 C C . LEU B 1 112 ? -14.267 -28.825 -2.062 1 91.99 112 LEU B C 1
ATOM 3308 O O . LEU B 1 112 ? -14.033 -29.966 -1.657 1 91.99 112 LEU B O 1
ATOM 3312 N N . PRO B 1 113 ? -15.08 -28.594 -3.033 1 90.47 113 PRO B N 1
ATOM 3313 C CA . PRO B 1 113 ? -15.59 -29.727 -3.808 1 90.47 113 PRO B CA 1
ATOM 3314 C C . PRO B 1 113 ? -14.508 -30.401 -4.649 1 90.47 113 PRO B C 1
ATOM 3316 O O . PRO B 1 113 ? -13.635 -29.723 -5.197 1 90.47 113 PRO B O 1
ATOM 3319 N N . SER B 1 114 ? -14.536 -31.715 -4.74 1 92.6 114 SER B N 1
ATOM 3320 C CA . SER B 1 114 ? -13.599 -32.47 -5.565 1 92.6 114 SER B CA 1
ATOM 3321 C C . SER B 1 114 ? -13.802 -32.17 -7.047 1 92.6 114 SER B C 1
ATOM 3323 O O . SER B 1 114 ? -14.935 -32.155 -7.533 1 92.6 114 SER B O 1
ATOM 3325 N N . GLU B 1 115 ? -12.697 -32.012 -7.706 1 91.52 115 GLU B N 1
ATOM 3326 C CA . GLU B 1 115 ? -12.754 -31.678 -9.125 1 91.52 115 GLU B CA 1
ATOM 3327 C C . GLU B 1 115 ? -12.816 -32.936 -9.986 1 91.52 115 GLU B C 1
ATOM 3329 O O . GLU B 1 115 ? -12.968 -32.853 -11.207 1 91.52 115 GLU B O 1
ATOM 3334 N N . GLN B 1 116 ? -12.722 -34.023 -9.428 1 89.53 116 GLN B N 1
ATOM 3335 C CA . GLN B 1 116 ? -12.811 -35.28 -10.164 1 89.53 116 GLN B CA 1
ATOM 3336 C C . GLN B 1 116 ? -14.125 -35.376 -10.933 1 89.53 116 GLN B C 1
ATOM 3338 O O . GLN B 1 116 ? -14.173 -35.957 -12.019 1 89.53 116 GLN B O 1
ATOM 3343 N N . ARG B 1 117 ? -15.151 -34.773 -10.398 1 82.56 117 ARG B N 1
ATOM 3344 C CA . ARG B 1 117 ? -16.471 -34.83 -11.017 1 82.56 117 ARG B CA 1
ATOM 3345 C C . ARG B 1 117 ? -16.51 -34.005 -12.299 1 82.56 117 ARG B C 1
ATOM 3347 O O . ARG B 1 117 ? -17.362 -34.229 -13.162 1 82.56 117 ARG B O 1
ATOM 3354 N N . CYS B 1 118 ? -15.569 -33.125 -12.339 1 83.53 118 CYS B N 1
ATOM 3355 C CA . CYS B 1 118 ? -15.532 -32.236 -13.494 1 83.53 118 CYS B CA 1
ATOM 3356 C C . CYS B 1 118 ? -14.634 -32.8 -14.589 1 83.53 118 CYS B C 1
ATOM 3358 O O . CYS B 1 118 ? -14.493 -32.197 -15.654 1 83.53 118 CYS B O 1
ATOM 3360 N N . LEU B 1 119 ? -14.057 -33.951 -14.366 1 88.19 119 LEU B N 1
ATOM 3361 C CA . LEU B 1 119 ? -13.121 -34.562 -15.303 1 88.19 119 LEU B CA 1
ATOM 3362 C C . LEU B 1 119 ? -13.749 -35.77 -15.99 1 88.19 119 LEU B C 1
ATOM 3364 O O . LEU B 1 119 ? -14.409 -36.585 -15.341 1 88.19 119 LEU B O 1
ATOM 3368 N N . ASP B 1 120 ? -13.676 -35.886 -17.311 1 87.86 120 ASP B N 1
ATOM 3369 C CA . ASP B 1 120 ? -14.112 -37.061 -18.058 1 87.86 120 ASP B CA 1
ATOM 3370 C C . ASP B 1 120 ? -13.156 -38.233 -17.846 1 87.86 120 ASP B C 1
ATOM 3372 O O . ASP B 1 120 ? -13.591 -39.38 -17.72 1 87.86 120 ASP B O 1
ATOM 3376 N N . GLN B 1 121 ? -11.872 -37.89 -17.822 1 91.96 121 GLN B N 1
ATOM 3377 C CA . GLN B 1 121 ? -10.828 -38.891 -17.633 1 91.96 121 GLN B CA 1
ATOM 3378 C C . GLN B 1 121 ? -9.869 -38.482 -16.518 1 91.96 121 GLN B C 1
ATOM 3380 O O . GLN B 1 121 ? -8.772 -37.988 -16.786 1 91.96 121 GLN B O 1
ATOM 3385 N N . PRO B 1 122 ? -10.216 -38.799 -15.307 1 91.73 122 PRO B N 1
ATOM 3386 C CA . PRO B 1 122 ? -9.383 -38.383 -14.176 1 91.73 122 PRO B CA 1
ATOM 3387 C C . PRO B 1 122 ? -7.969 -38.954 -14.242 1 91.73 122 PRO B C 1
ATOM 3389 O O . PRO B 1 122 ? -7.02 -38.318 -13.776 1 91.73 122 PRO B O 1
ATOM 3392 N N . TRP B 1 123 ? -7.869 -40.149 -14.829 1 93.91 123 TRP B N 1
ATOM 3393 C CA . TRP B 1 123 ? -6.55 -40.768 -14.899 1 93.91 123 TRP B CA 1
ATOM 3394 C C . TRP B 1 123 ? -5.619 -39.965 -15.801 1 93.91 123 TRP B C 1
ATOM 3396 O O . TRP B 1 123 ? -4.41 -39.909 -15.563 1 93.91 123 TRP B O 1
ATOM 3406 N N . LEU B 1 124 ? -6.073 -39.368 -16.824 1 94.67 124 LEU B N 1
ATOM 3407 C CA . LEU B 1 124 ? -5.268 -38.533 -17.709 1 94.67 124 LEU B CA 1
ATOM 3408 C C . LEU B 1 124 ? -4.776 -37.286 -16.982 1 94.67 124 LEU B C 1
ATOM 3410 O O . LEU B 1 124 ? -3.675 -36.801 -17.249 1 94.67 124 LEU B O 1
ATOM 3414 N N . ASN B 1 125 ? -5.642 -36.787 -16.117 1 95.4 125 ASN B N 1
ATOM 3415 C CA . ASN B 1 125 ? -5.233 -35.651 -15.298 1 95.4 125 ASN B CA 1
ATOM 3416 C C . ASN B 1 125 ? -4.086 -36.019 -14.362 1 95.4 125 ASN B C 1
ATOM 3418 O O . ASN B 1 125 ? -3.161 -35.228 -14.166 1 95.4 125 ASN B O 1
ATOM 3422 N N . VAL B 1 126 ? -4.081 -37.204 -13.826 1 96.68 126 VAL B N 1
ATOM 3423 C CA . VAL B 1 126 ? -3.021 -37.694 -12.95 1 96.68 126 VAL B CA 1
ATOM 3424 C C . VAL B 1 126 ? -1.72 -37.829 -13.739 1 96.68 126 VAL B C 1
ATOM 3426 O O . VAL B 1 126 ? -0.647 -37.476 -13.244 1 96.68 126 VAL B O 1
ATOM 3429 N N . VAL B 1 127 ? -1.816 -38.322 -14.917 1 97.36 127 VAL B N 1
ATOM 3430 C CA . VAL B 1 127 ? -0.646 -38.435 -15.781 1 97.36 127 VAL B CA 1
ATOM 3431 C C . VAL B 1 127 ? -0.088 -37.046 -16.08 1 97.36 127 VAL B C 1
ATOM 3433 O O . VAL B 1 127 ? 1.128 -36.839 -16.054 1 97.36 127 VAL B O 1
ATOM 3436 N N . GLY B 1 128 ? -1.021 -36.133 -16.418 1 96.6 128 GLY B N 1
ATOM 3437 C CA . GLY B 1 128 ? -0.587 -34.763 -16.64 1 96.6 128 GLY B CA 1
ATOM 3438 C C . GLY B 1 128 ? 0.155 -34.173 -15.456 1 96.6 128 GLY B C 1
ATOM 3439 O O . GLY B 1 128 ? 1.178 -33.506 -15.627 1 96.6 128 GLY B O 1
ATOM 3440 N N . PHE B 1 129 ? -0.379 -34.378 -14.257 1 96.83 129 PHE B N 1
ATOM 3441 C CA . PHE B 1 129 ? 0.257 -33.957 -13.014 1 96.83 129 PHE B CA 1
ATOM 3442 C C . PHE B 1 129 ? 1.654 -34.553 -12.892 1 96.83 129 PHE B C 1
ATOM 3444 O O . PHE B 1 129 ? 2.613 -33.843 -12.583 1 96.83 129 PHE B O 1
ATOM 3451 N N . GLY B 1 130 ? 1.812 -35.825 -13.117 1 97.55 130 GLY B N 1
ATOM 3452 C CA . GLY B 1 130 ? 3.108 -36.483 -13.073 1 97.55 130 GLY B CA 1
ATOM 3453 C C . GLY B 1 130 ? 4.101 -35.913 -14.067 1 97.55 130 GLY B C 1
ATOM 3454 O O . GLY B 1 130 ? 5.277 -35.729 -13.743 1 97.55 130 GLY B O 1
ATOM 3455 N N . LEU B 1 131 ? 3.692 -35.659 -15.305 1 97.72 131 LEU B N 1
ATOM 3456 C CA . LEU B 1 131 ? 4.546 -35.08 -16.336 1 97.72 131 LEU B CA 1
ATOM 3457 C C . LEU B 1 131 ? 5.001 -33.679 -15.941 1 97.72 131 LEU B C 1
ATOM 3459 O O . LEU B 1 131 ? 6.118 -33.269 -16.268 1 97.72 131 LEU B O 1
ATOM 3463 N N . ALA B 1 132 ? 4.09 -32.964 -15.257 1 96.67 132 ALA B N 1
ATOM 3464 C CA . ALA B 1 132 ? 4.462 -31.634 -14.78 1 96.67 132 ALA B CA 1
ATOM 3465 C C . ALA B 1 132 ? 5.595 -31.714 -13.761 1 96.67 132 ALA B C 1
ATOM 3467 O O . ALA B 1 132 ? 6.544 -30.929 -13.816 1 96.67 132 ALA B O 1
ATOM 3468 N N . ILE B 1 133 ? 5.531 -32.615 -12.825 1 96.25 133 ILE B N 1
ATOM 3469 C CA . ILE B 1 133 ? 6.577 -32.806 -11.827 1 96.25 133 ILE B CA 1
ATOM 3470 C C . ILE B 1 133 ? 7.885 -33.187 -12.517 1 96.25 133 ILE B C 1
ATOM 3472 O O . ILE B 1 133 ? 8.953 -32.687 -12.156 1 96.25 133 ILE B O 1
ATOM 3476 N N . ALA B 1 134 ? 7.814 -34.032 -13.473 1 95.96 134 ALA B N 1
ATOM 3477 C CA . ALA B 1 134 ? 8.995 -34.445 -14.226 1 95.96 134 ALA B CA 1
ATOM 3478 C C . ALA B 1 134 ? 9.61 -33.265 -14.973 1 95.96 134 ALA B C 1
ATOM 3480 O O . ALA B 1 134 ? 10.835 -33.144 -15.053 1 95.96 134 ALA B O 1
ATOM 3481 N N . ALA B 1 135 ? 8.744 -32.478 -15.562 1 95.51 135 ALA B N 1
ATOM 3482 C CA . ALA B 1 135 ? 9.219 -31.284 -16.256 1 95.51 135 ALA B CA 1
ATOM 3483 C C . ALA B 1 135 ? 9.97 -30.357 -15.304 1 95.51 135 ALA B C 1
ATOM 3485 O O . ALA B 1 135 ? 11.047 -29.858 -15.635 1 95.51 135 ALA B O 1
ATOM 3486 N N . LEU B 1 136 ? 9.423 -30.149 -14.13 1 92.96 136 LEU B N 1
ATOM 3487 C CA . LEU B 1 136 ? 10.09 -29.324 -13.129 1 92.96 136 LEU B CA 1
ATOM 3488 C C . LEU B 1 136 ? 11.444 -29.916 -12.753 1 92.96 136 LEU B C 1
ATOM 3490 O O . LEU B 1 136 ? 12.435 -29.19 -12.643 1 92.96 136 LEU B O 1
ATOM 3494 N N . GLY B 1 137 ? 11.473 -31.176 -12.552 1 91.38 137 GLY B N 1
ATOM 3495 C CA . GLY B 1 137 ? 12.726 -31.851 -12.254 1 91.38 137 GLY B CA 1
ATOM 3496 C C . GLY B 1 137 ? 13.774 -31.668 -13.335 1 91.38 137 GLY B C 1
ATOM 3497 O O . GLY B 1 137 ? 14.943 -31.413 -13.037 1 91.38 137 GLY B O 1
ATOM 3498 N N . THR B 1 138 ? 13.371 -31.791 -14.563 1 91.42 138 THR B N 1
ATOM 3499 C CA . THR B 1 138 ? 14.285 -31.636 -15.689 1 91.42 138 THR B CA 1
ATOM 3500 C C . THR B 1 138 ? 14.822 -30.209 -15.757 1 91.42 138 THR B C 1
ATOM 3502 O O . THR B 1 138 ? 15.973 -29.991 -16.141 1 91.42 138 THR B O 1
ATOM 3505 N N . SER B 1 139 ? 14.033 -29.266 -15.397 1 87.63 139 SER B N 1
ATOM 3506 C CA . SER B 1 139 ? 14.429 -27.863 -15.466 1 87.63 139 SER B CA 1
ATOM 3507 C C . SER B 1 139 ? 15.609 -27.576 -14.544 1 87.63 139 SER B C 1
ATOM 3509 O O . SER B 1 139 ? 16.397 -26.663 -14.802 1 87.63 139 SER B O 1
ATOM 3511 N N . THR B 1 140 ? 15.802 -28.315 -13.464 1 83.33 140 THR B N 1
ATOM 3512 C CA . THR B 1 140 ? 16.881 -28.084 -12.51 1 83.33 140 THR B CA 1
ATOM 3513 C C . THR B 1 140 ? 18.224 -28.504 -13.1 1 83.33 140 THR B C 1
ATOM 3515 O O . THR B 1 140 ? 19.279 -28.108 -12.6 1 83.33 140 THR B O 1
ATOM 3518 N N . LEU B 1 141 ? 18.171 -29.343 -14.061 1 85.28 141 LEU B N 1
ATOM 3519 C CA . LEU B 1 141 ? 19.396 -29.866 -14.656 1 85.28 141 LEU B CA 1
ATOM 3520 C C . LEU B 1 141 ? 19.961 -28.889 -15.682 1 85.28 141 LEU B C 1
ATOM 3522 O O . LEU B 1 141 ? 21.098 -29.045 -16.133 1 85.28 141 LEU B O 1
ATOM 3526 N N . ILE B 1 142 ? 19.121 -27.954 -16.025 1 83.29 142 ILE B N 1
ATOM 3527 C CA . ILE B 1 142 ? 19.57 -26.931 -16.964 1 83.29 142 ILE B CA 1
ATOM 3528 C C . ILE B 1 142 ? 20.469 -25.929 -16.244 1 83.29 142 ILE B C 1
ATOM 3530 O O . ILE B 1 142 ? 20.084 -25.366 -15.217 1 83.29 142 ILE B O 1
ATOM 3534 N N . ARG B 1 143 ? 21.703 -25.69 -16.657 1 77.57 143 ARG B N 1
ATOM 3535 C CA . ARG B 1 143 ? 22.686 -24.837 -15.997 1 77.57 143 ARG B CA 1
ATOM 3536 C C . ARG B 1 143 ? 22.901 -23.544 -16.776 1 77.57 143 ARG B C 1
ATOM 3538 O O . ARG B 1 143 ? 22.863 -23.542 -18.008 1 77.57 143 ARG B O 1
ATOM 3545 N N . LYS B 1 144 ? 22.972 -22.405 -16.064 1 71.94 144 LYS B N 1
ATOM 3546 C CA . LYS B 1 144 ? 23.361 -21.147 -16.695 1 71.94 144 LYS B CA 1
ATOM 3547 C C . LYS B 1 144 ? 24.857 -21.119 -16.991 1 71.94 144 LYS B C 1
ATOM 3549 O O . LYS B 1 144 ? 25.664 -21.585 -16.183 1 71.94 144 LYS B O 1
ATOM 3554 N N . THR B 1 145 ? 25.178 -20.941 -18.256 1 63.83 145 THR B N 1
ATOM 3555 C CA . THR B 1 145 ? 26.575 -20.806 -18.654 1 63.83 145 THR B CA 1
ATOM 3556 C C . THR B 1 145 ? 27.178 -19.523 -18.087 1 63.83 145 THR B C 1
ATOM 3558 O O . THR B 1 145 ? 26.58 -18.451 -18.194 1 63.83 145 THR B O 1
ATOM 3561 N N . PRO B 1 146 ? 28.187 -19.617 -17.077 1 55.52 146 PRO B N 1
ATOM 3562 C CA . PRO B 1 146 ? 28.81 -18.393 -16.567 1 55.52 146 PRO B CA 1
ATOM 3563 C C . PRO B 1 146 ? 29.163 -17.404 -17.675 1 55.52 146 PRO B C 1
ATOM 3565 O O . PRO B 1 146 ? 29.529 -17.814 -18.78 1 55.52 146 PRO B O 1
ATOM 3568 N N . ALA B 1 147 ? 28.606 -16.256 -17.73 1 48.22 147 ALA B N 1
ATOM 3569 C CA . ALA B 1 147 ? 29.127 -15.198 -18.592 1 48.22 147 ALA B CA 1
ATOM 3570 C C . ALA B 1 147 ? 30.652 -15.235 -18.644 1 48.22 147 ALA B C 1
ATOM 3572 O O . ALA B 1 147 ? 31.306 -15.558 -17.65 1 48.22 147 ALA B O 1
ATOM 3573 N N . GLN B 1 148 ? 31.423 -15.316 -19.873 1 35.1 148 GLN B N 1
ATOM 3574 C CA . GLN B 1 148 ? 32.848 -15.004 -19.915 1 35.1 148 GLN B CA 1
ATOM 3575 C C . GLN B 1 148 ? 33.203 -13.916 -18.906 1 35.1 148 GLN B C 1
ATOM 3577 O O . GLN B 1 148 ? 32.617 -12.832 -18.922 1 35.1 148 GLN B O 1
ATOM 3582 N N . LYS B 1 149 ? 33.784 -14.197 -17.785 1 39.24 149 LYS B N 1
ATOM 3583 C CA . LYS B 1 149 ? 34.423 -13.219 -16.909 1 39.24 149 LYS B CA 1
ATOM 3584 C C . LYS B 1 149 ? 35 -12.057 -17.713 1 39.24 149 LYS B C 1
ATOM 3586 O O . LYS B 1 149 ? 35.849 -12.258 -18.583 1 39.24 149 LYS B O 1
ATOM 3591 N N . LEU B 1 150 ? 34.365 -10.922 -17.984 1 34.61 150 LEU B N 1
ATOM 3592 C CA . LEU B 1 150 ? 35.39 -9.903 -18.183 1 34.61 150 LEU B CA 1
ATOM 3593 C C . LEU B 1 150 ? 36.523 -10.068 -17.176 1 34.61 150 LEU B C 1
ATOM 3595 O O . LEU B 1 150 ? 36.303 -10.545 -16.06 1 34.61 150 LEU B O 1
ATOM 3599 N N . PRO B 1 151 ? 37.886 -9.763 -17.427 1 36.64 151 PRO B N 1
ATOM 3600 C CA . PRO B 1 151 ? 38.981 -9.919 -16.466 1 36.64 151 PRO B CA 1
ATOM 3601 C C . PRO B 1 151 ? 38.57 -9.563 -15.04 1 36.64 151 PRO B C 1
ATOM 3603 O O . PRO B 1 151 ? 39.018 -10.205 -14.086 1 36.64 151 PRO B O 1
ATOM 3606 N N . GLY B 1 152 ? 38.293 -8.259 -14.736 1 35.78 152 GLY B N 1
ATOM 3607 C CA . GLY B 1 152 ? 38.319 -7.614 -13.433 1 35.78 152 GLY B CA 1
ATOM 3608 C C . GLY B 1 152 ? 37.125 -7.969 -12.567 1 35.78 152 GLY B C 1
ATOM 3609 O O . GLY B 1 152 ? 36.9 -7.348 -11.527 1 35.78 152 GLY B O 1
ATOM 3610 N N . GLY B 1 153 ? 36.05 -8.293 -13.178 1 34.06 153 GLY B N 1
ATOM 3611 C CA . GLY B 1 153 ? 34.907 -8.247 -12.28 1 34.06 153 GLY B CA 1
ATOM 3612 C C . GLY B 1 153 ? 34.962 -9.301 -11.19 1 34.06 153 GLY B C 1
ATOM 3613 O O . GLY B 1 153 ? 35.598 -10.343 -11.359 1 34.06 153 GLY B O 1
ATOM 3614 N N . LYS B 1 154 ? 34.722 -8.892 -9.95 1 36.49 154 LYS B N 1
ATOM 3615 C CA . LYS B 1 154 ? 34.733 -9.597 -8.671 1 36.49 154 LYS B CA 1
ATOM 3616 C C . LYS B 1 154 ? 34.046 -10.955 -8.787 1 36.49 154 LYS B C 1
ATOM 3618 O O . LYS B 1 154 ? 33.074 -11.104 -9.53 1 36.49 154 LYS B O 1
ATOM 3623 N N . GLU B 1 155 ? 34.749 -12.01 -8.464 1 36.19 155 GLU B N 1
ATOM 3624 C CA . GLU B 1 155 ? 34.445 -13.43 -8.319 1 36.19 155 GLU B CA 1
ATOM 3625 C C . GLU B 1 155 ? 32.985 -13.645 -7.929 1 36.19 155 GLU B C 1
ATOM 3627 O O . GLU B 1 155 ? 32.429 -12.879 -7.14 1 36.19 155 GLU B O 1
ATOM 3632 N N . GLU B 1 156 ? 32.109 -14.05 -8.82 1 39.44 156 GLU B N 1
ATOM 3633 C CA . GLU B 1 156 ? 30.812 -14.565 -8.39 1 39.44 156 GLU B CA 1
ATOM 3634 C C . GLU B 1 156 ? 30.898 -15.184 -6.998 1 39.44 156 GLU B C 1
ATOM 3636 O O . GLU B 1 156 ? 31.88 -15.854 -6.671 1 39.44 156 GLU B O 1
ATOM 3641 N N . PRO B 1 157 ? 30.288 -14.569 -5.981 1 41.25 157 PRO B N 1
ATOM 3642 C CA . PRO B 1 157 ? 30.424 -15.241 -4.686 1 41.25 157 PRO B CA 1
ATOM 3643 C C . PRO B 1 157 ? 30.568 -16.756 -4.82 1 41.25 157 PRO B C 1
ATOM 3645 O O . PRO B 1 157 ? 29.806 -17.39 -5.554 1 41.25 157 PRO B O 1
ATOM 3648 N N . LYS B 1 158 ? 31.742 -17.297 -4.752 1 37.89 158 LYS B N 1
ATOM 3649 C CA . LYS B 1 158 ? 32.024 -18.72 -4.583 1 37.89 158 LYS B CA 1
ATOM 3650 C C . LYS B 1 158 ? 30.795 -19.466 -4.071 1 37.89 158 LYS B C 1
ATOM 3652 O O . LYS B 1 158 ? 30.182 -19.059 -3.083 1 37.89 158 LYS B O 1
ATOM 3657 N N . GLU B 1 159 ? 29.914 -20.025 -4.84 1 43.99 159 GLU B N 1
ATOM 3658 C CA . GLU B 1 159 ? 29.023 -21.05 -4.305 1 43.99 159 GLU B CA 1
ATOM 3659 C C . GLU B 1 159 ? 29.583 -21.651 -3.019 1 43.99 159 GLU B C 1
ATOM 3661 O O . GLU B 1 159 ? 30.571 -22.386 -3.05 1 43.99 159 GLU B O 1
ATOM 3666 N N . LEU B 1 160 ? 29.805 -20.871 -2.022 1 43.88 160 LEU B N 1
ATOM 3667 C CA . LEU B 1 160 ? 30.284 -21.423 -0.759 1 43.88 160 LEU B CA 1
ATOM 3668 C C . LEU B 1 160 ? 29.747 -22.834 -0.543 1 43.88 160 LEU B C 1
ATOM 3670 O O . LEU B 1 160 ? 28.557 -23.087 -0.744 1 43.88 160 LEU B O 1
ATOM 3674 N N . GLU B 1 161 ? 30.435 -23.921 -0.795 1 49.31 161 GLU B N 1
ATOM 3675 C CA . GLU B 1 161 ? 30.197 -25.249 -0.237 1 49.31 161 GLU B CA 1
ATOM 3676 C C . GLU B 1 161 ? 29.41 -25.167 1.068 1 49.31 161 GLU B C 1
ATOM 3678 O O . GLU B 1 161 ? 29.994 -25.005 2.142 1 49.31 161 GLU B O 1
ATOM 3683 N N . ALA B 1 162 ? 28.136 -24.529 0.964 1 57.95 162 ALA B N 1
ATOM 3684 C CA . ALA B 1 162 ? 27.313 -24.568 2.17 1 57.95 162 ALA B CA 1
ATOM 3685 C C . ALA B 1 162 ? 27.425 -25.921 2.867 1 57.95 162 ALA B C 1
ATOM 3687 O O . ALA B 1 162 ? 27.408 -26.967 2.214 1 57.95 162 ALA B O 1
ATOM 3688 N N . SER B 1 163 ? 27.828 -25.926 4.099 1 78.64 163 SER B N 1
ATOM 3689 C CA . SER B 1 163 ? 27.791 -27.122 4.934 1 78.64 163 SER B CA 1
ATOM 3690 C C . SER B 1 163 ? 26.475 -27.874 4.764 1 78.64 163 SER B C 1
ATOM 3692 O O . SER B 1 163 ? 25.487 -27.308 4.294 1 78.64 163 SER B O 1
ATOM 3694 N N . SER B 1 164 ? 26.513 -29.086 4.808 1 79.96 164 SER B N 1
ATOM 3695 C CA . SER B 1 164 ? 25.344 -29.956 4.725 1 79.96 164 SER B CA 1
ATOM 3696 C C . SER B 1 164 ? 24.18 -29.395 5.535 1 79.96 164 SER B C 1
ATOM 3698 O O . SER B 1 164 ? 23.029 -29.449 5.097 1 79.96 164 SER B O 1
ATOM 3700 N N . TRP B 1 165 ? 24.473 -28.744 6.549 1 86.42 165 TRP B N 1
ATOM 3701 C CA . TRP B 1 165 ? 23.44 -28.199 7.424 1 86.42 165 TRP B CA 1
ATOM 3702 C C . TRP B 1 165 ? 22.796 -26.964 6.804 1 86.42 165 TRP B C 1
ATOM 3704 O O . TRP B 1 165 ? 21.581 -26.777 6.895 1 86.42 165 TRP B O 1
ATOM 3714 N N . GLU B 1 166 ? 23.527 -26.149 6.146 1 87.4 166 GLU B N 1
ATOM 3715 C CA . GLU B 1 166 ? 23.014 -24.948 5.494 1 87.4 166 GLU B CA 1
ATOM 3716 C C . GLU B 1 166 ? 22.121 -25.303 4.309 1 87.4 166 GLU B C 1
ATOM 3718 O O . GLU B 1 166 ? 21.112 -24.639 4.064 1 87.4 166 GLU B O 1
ATOM 3723 N N . ARG B 1 167 ? 22.437 -26.351 3.716 1 89.35 167 ARG B N 1
ATOM 3724 C CA . ARG B 1 167 ? 21.633 -26.82 2.592 1 89.35 167 ARG B CA 1
ATOM 3725 C C . ARG B 1 167 ? 20.295 -27.373 3.071 1 89.35 167 ARG B C 1
ATOM 3727 O O . ARG B 1 167 ? 19.26 -27.141 2.442 1 89.35 167 ARG B O 1
ATOM 3734 N N . THR B 1 168 ? 20.35 -28.096 4.154 1 92.99 168 THR B N 1
ATOM 3735 C CA . THR B 1 168 ? 19.124 -28.651 4.718 1 92.99 168 THR B CA 1
ATOM 3736 C C . THR B 1 168 ? 18.176 -27.537 5.153 1 92.99 168 THR B C 1
ATOM 3738 O O . THR B 1 168 ? 16.965 -27.626 4.941 1 92.99 168 THR B O 1
ATOM 3741 N N . LYS B 1 169 ? 18.701 -26.498 5.709 1 94.47 169 LYS B N 1
ATOM 3742 C CA . LYS B 1 169 ? 17.878 -25.358 6.101 1 94.47 169 LYS B CA 1
ATOM 3743 C C . LYS B 1 169 ? 17.237 -24.698 4.884 1 94.47 169 LYS B C 1
ATOM 3745 O O . LYS B 1 169 ? 16.08 -24.274 4.937 1 94.47 169 LYS B O 1
ATOM 3750 N N . GLY B 1 170 ? 17.983 -24.63 3.871 1 94.62 170 GLY B N 1
ATOM 3751 C CA . GLY B 1 170 ? 17.459 -24.071 2.635 1 94.62 170 GLY B CA 1
ATOM 3752 C C . GLY B 1 170 ? 16.331 -24.892 2.039 1 94.62 170 GLY B C 1
ATOM 3753 O O . GLY B 1 170 ? 15.338 -24.338 1.563 1 94.62 170 GLY B O 1
ATOM 3754 N N . ILE B 1 171 ? 16.492 -26.134 2.074 1 94.77 171 ILE B N 1
ATOM 3755 C CA . ILE B 1 171 ? 15.478 -27.033 1.533 1 94.77 171 ILE B CA 1
ATOM 3756 C C . ILE B 1 171 ? 14.205 -26.94 2.37 1 94.77 171 ILE B C 1
ATOM 3758 O O . ILE B 1 171 ? 13.1 -26.87 1.826 1 94.77 171 ILE B O 1
ATOM 3762 N N . LEU B 1 172 ? 14.361 -26.919 3.658 1 96.79 172 LEU B N 1
ATOM 3763 C CA . LEU B 1 172 ? 13.202 -26.801 4.537 1 96.79 172 LEU B CA 1
ATOM 3764 C C . LEU B 1 172 ? 12.48 -25.477 4.31 1 96.79 172 LEU B C 1
ATOM 3766 O O . LEU B 1 172 ? 11.248 -25.426 4.325 1 96.79 172 LEU B O 1
ATOM 3770 N N . ALA B 1 173 ? 13.253 -24.455 4.138 1 96.81 173 ALA B N 1
ATOM 3771 C CA . ALA B 1 173 ? 12.67 -23.151 3.833 1 96.81 173 ALA B CA 1
ATOM 3772 C C . ALA B 1 173 ? 11.931 -23.179 2.498 1 96.81 173 ALA B C 1
ATOM 3774 O O . ALA B 1 173 ? 10.87 -22.566 2.355 1 96.81 173 ALA B O 1
ATOM 3775 N N . SER B 1 174 ? 12.541 -23.889 1.607 1 96.42 174 SER B N 1
ATOM 3776 C CA . SER B 1 174 ? 11.921 -23.995 0.29 1 96.42 174 SER B CA 1
ATOM 3777 C C . SER B 1 174 ? 10.61 -24.771 0.356 1 96.42 174 SER B C 1
ATOM 3779 O O . SER B 1 174 ? 9.633 -24.406 -0.301 1 96.42 174 SER B O 1
ATOM 3781 N N . LEU B 1 175 ? 10.577 -25.808 1.087 1 97.64 175 LEU B N 1
ATOM 3782 C CA . LEU B 1 175 ? 9.348 -26.567 1.29 1 97.64 175 LEU B CA 1
ATOM 3783 C C . LEU B 1 175 ? 8.28 -25.706 1.956 1 97.64 175 LEU B C 1
ATOM 3785 O O . LEU B 1 175 ? 7.107 -25.764 1.582 1 97.64 175 LEU B O 1
ATOM 3789 N N . SER B 1 176 ? 8.695 -24.918 2.921 1 98.12 176 SER B N 1
ATOM 3790 C CA . SER B 1 176 ? 7.779 -24.017 3.611 1 98.12 176 SER B CA 1
ATOM 3791 C C . SER B 1 176 ? 7.22 -22.962 2.662 1 98.12 176 SER B C 1
ATOM 3793 O O . SER B 1 176 ? 6.023 -22.669 2.686 1 98.12 176 SER B O 1
ATOM 3795 N N . ALA B 1 177 ? 8.11 -22.437 1.866 1 97.72 177 ALA B N 1
ATOM 3796 C CA . ALA B 1 177 ? 7.67 -21.457 0.876 1 97.72 177 ALA B CA 1
ATOM 3797 C C . ALA B 1 177 ? 6.683 -22.077 -0.109 1 97.72 177 ALA B C 1
ATOM 3799 O O . ALA B 1 177 ? 5.654 -21.476 -0.427 1 97.72 177 ALA B O 1
ATOM 3800 N N . GLY B 1 178 ? 6.983 -23.259 -0.562 1 97.8 178 GLY B N 1
ATOM 3801 C CA . GLY B 1 178 ? 6.086 -23.966 -1.463 1 97.8 178 GLY B CA 1
ATOM 3802 C C . GLY B 1 178 ? 4.716 -24.219 -0.863 1 97.8 178 GLY B C 1
ATOM 3803 O O . GLY B 1 178 ? 3.701 -24.128 -1.557 1 97.8 178 GLY B O 1
ATOM 3804 N N . THR B 1 179 ? 4.715 -24.536 0.383 1 98.18 179 THR B N 1
ATOM 3805 C CA . THR B 1 179 ? 3.454 -24.737 1.088 1 98.18 179 THR B CA 1
ATOM 3806 C C . THR B 1 179 ? 2.643 -23.446 1.124 1 98.18 179 THR B C 1
ATOM 3808 O O . THR B 1 179 ? 1.433 -23.459 0.884 1 98.18 179 THR B O 1
ATOM 3811 N N . CYS B 1 180 ? 3.289 -22.352 1.364 1 98.37 180 CYS B N 1
ATOM 3812 C CA . CYS B 1 180 ? 2.631 -21.051 1.359 1 98.37 180 CYS B CA 1
ATOM 3813 C C . CYS B 1 180 ? 2.054 -20.736 -0.016 1 98.37 180 CYS B C 1
ATOM 3815 O O . CYS B 1 180 ? 0.909 -20.295 -0.127 1 98.37 180 CYS B O 1
ATOM 3817 N N . TYR B 1 181 ? 2.822 -21.044 -1.048 1 97.61 181 TYR B N 1
ATOM 3818 C CA . TYR B 1 181 ? 2.367 -20.789 -2.411 1 97.61 181 TYR B CA 1
ATOM 3819 C C . TYR B 1 181 ? 1.192 -21.69 -2.772 1 97.61 181 TYR B C 1
ATOM 3821 O O . TYR B 1 181 ? 0.263 -21.263 -3.46 1 97.61 181 TYR B O 1
ATOM 3829 N N . GLY B 1 182 ? 1.201 -22.851 -2.294 1 97.52 182 GLY B N 1
ATOM 3830 C CA . GLY B 1 182 ? 0.146 -23.805 -2.599 1 97.52 182 GLY B CA 1
ATOM 3831 C C . GLY B 1 182 ? -1.186 -23.443 -1.971 1 97.52 182 GLY B C 1
ATOM 3832 O O . GLY B 1 182 ? -2.243 -23.72 -2.541 1 97.52 182 GLY B O 1
ATOM 3833 N N . PHE B 1 183 ? -1.11 -22.789 -0.828 1 97.77 183 PHE B N 1
ATOM 3834 C CA . PHE B 1 183 ? -2.33 -22.503 -0.081 1 97.77 183 PHE B CA 1
ATOM 3835 C C . PHE B 1 183 ? -2.785 -21.068 -0.317 1 97.77 183 PHE B C 1
ATOM 3837 O O . PHE B 1 183 ? -3.82 -20.646 0.202 1 97.77 183 PHE B O 1
ATOM 3844 N N . ASN B 1 184 ? -2.112 -20.315 -1.103 1 97.4 184 ASN B N 1
ATOM 3845 C CA . ASN B 1 184 ? -2.367 -18.88 -1.156 1 97.4 184 ASN B CA 1
ATOM 3846 C C . ASN B 1 184 ? -3.73 -18.575 -1.768 1 97.4 184 ASN B C 1
ATOM 3848 O O . ASN B 1 184 ? -4.305 -17.514 -1.517 1 97.4 184 ASN B O 1
ATOM 3852 N N . PHE B 1 185 ? -4.362 -19.503 -2.545 1 97.46 185 PHE B N 1
ATOM 3853 C CA . PHE B 1 185 ? -5.662 -19.27 -3.163 1 97.46 185 PHE B CA 1
ATOM 3854 C C . PHE B 1 185 ? -6.782 -19.832 -2.296 1 97.46 185 PHE B C 1
ATOM 3856 O O . PHE B 1 185 ? -7.957 -19.527 -2.516 1 97.46 185 PHE B O 1
ATOM 3863 N N . LEU B 1 186 ? -6.418 -20.625 -1.347 1 96.86 186 LEU B N 1
ATOM 3864 C CA . LEU B 1 186 ? -7.392 -21.39 -0.576 1 96.86 186 LEU B CA 1
ATOM 3865 C C . LEU B 1 186 ? -8.374 -20.464 0.132 1 96.86 186 LEU B C 1
ATOM 3867 O O . LEU B 1 186 ? -9.587 -20.678 0.076 1 96.86 186 LEU B O 1
ATOM 3871 N N . PRO B 1 187 ? -7.923 -19.333 0.755 1 97.04 187 PRO B N 1
ATOM 3872 C CA . PRO B 1 187 ? -8.882 -18.486 1.467 1 97.04 187 PRO B CA 1
ATOM 3873 C C . PRO B 1 187 ? -9.932 -17.876 0.541 1 97.04 187 PRO B C 1
ATOM 3875 O O . PRO B 1 187 ? -11.12 -17.866 0.871 1 97.04 187 PRO B O 1
ATOM 3878 N N . SER B 1 188 ? -9.56 -17.39 -0.587 1 96.57 188 SER B N 1
ATOM 3879 C CA . SER B 1 188 ? -10.5 -16.797 -1.532 1 96.57 188 SER B CA 1
ATOM 3880 C C . SER B 1 188 ? -11.467 -17.842 -2.079 1 96.57 188 SER B C 1
ATOM 3882 O O . SER B 1 188 ? -12.666 -17.583 -2.198 1 96.57 188 SER B O 1
ATOM 3884 N N . THR B 1 189 ? -10.943 -19.016 -2.375 1 95.36 189 THR B N 1
ATOM 3885 C CA . THR B 1 189 ? -11.783 -20.08 -2.912 1 95.36 189 THR B CA 1
ATOM 3886 C C . THR B 1 189 ? -12.746 -20.598 -1.847 1 95.36 189 THR B C 1
ATOM 3888 O O . THR B 1 189 ? -13.884 -20.958 -2.155 1 95.36 189 THR B O 1
ATOM 3891 N N . TRP B 1 190 ? -12.238 -20.68 -0.646 1 94.9 190 TRP B N 1
ATOM 3892 C CA . TRP B 1 190 ? -13.088 -21.106 0.461 1 94.9 190 TRP B CA 1
ATOM 3893 C C . TRP B 1 190 ? -14.273 -20.162 0.632 1 94.9 190 TRP B C 1
ATOM 3895 O O . TRP B 1 190 ? -15.403 -20.607 0.847 1 94.9 190 TRP B O 1
ATOM 3905 N N . ILE B 1 191 ? -14.122 -18.869 0.516 1 95.73 191 ILE B N 1
ATOM 3906 C CA . ILE B 1 191 ? -15.183 -17.872 0.614 1 95.73 191 ILE B CA 1
ATOM 3907 C C . ILE B 1 191 ? -16.201 -18.09 -0.504 1 95.73 191 ILE B C 1
ATOM 3909 O O . ILE B 1 191 ? -17.41 -18.039 -0.269 1 95.73 191 ILE B O 1
ATOM 3913 N N . GLN B 1 192 ? -15.733 -18.33 -1.655 1 94.02 192 GLN B N 1
ATOM 3914 C CA . GLN B 1 192 ? -16.593 -18.533 -2.816 1 94.02 192 GLN B CA 1
ATOM 3915 C C . GLN B 1 192 ? -17.558 -19.693 -2.589 1 94.02 192 GLN B C 1
ATOM 3917 O O . GLN B 1 192 ? -18.682 -19.681 -3.097 1 94.02 192 GLN B O 1
ATOM 3922 N N . HIS B 1 193 ? -17.182 -20.644 -1.748 1 92.08 193 HIS B N 1
ATOM 3923 C CA . HIS B 1 193 ? -17.976 -21.86 -1.617 1 92.08 193 HIS B CA 1
ATOM 3924 C C . HIS B 1 193 ? -18.745 -21.878 -0.3 1 92.08 193 HIS B C 1
ATOM 3926 O O . HIS B 1 193 ? -19.723 -22.615 -0.156 1 92.08 193 HIS B O 1
ATOM 3932 N N . HIS B 1 194 ? -18.351 -21.066 0.664 1 93.51 194 HIS B N 1
ATOM 3933 C CA . HIS B 1 194 ? -18.936 -21.245 1.988 1 93.51 194 HIS B CA 1
ATOM 3934 C C . HIS B 1 194 ? -19.679 -19.992 2.437 1 93.51 194 HIS B C 1
ATOM 3936 O O . HIS B 1 194 ? -20.449 -20.032 3.4 1 93.51 194 HIS B O 1
ATOM 3942 N N . VAL B 1 195 ? -19.4 -18.882 1.897 1 92.88 195 VAL B N 1
ATOM 3943 C CA . VAL B 1 195 ? -20.072 -17.648 2.292 1 92.88 195 VAL B CA 1
ATOM 3944 C C . VAL B 1 195 ? -21.23 -17.362 1.339 1 92.88 195 VAL B C 1
ATOM 3946 O O . VAL B 1 195 ? -21.04 -17.3 0.122 1 92.88 195 VAL B O 1
ATOM 3949 N N . THR B 1 196 ? -22.365 -17.126 1.942 1 90.97 196 THR B N 1
ATOM 3950 C CA . THR B 1 196 ? -23.579 -16.894 1.167 1 90.97 196 THR B CA 1
ATOM 3951 C C . THR B 1 196 ? -23.511 -15.552 0.444 1 90.97 196 THR B C 1
ATOM 3953 O O . THR B 1 196 ? -23.068 -14.554 1.018 1 90.97 196 THR B O 1
ATOM 3956 N N . ASP B 1 197 ? -23.779 -15.462 -0.802 1 90.38 197 ASP B N 1
ATOM 3957 C CA . ASP B 1 197 ? -23.897 -14.252 -1.609 1 90.38 197 ASP B CA 1
ATOM 3958 C C . ASP B 1 197 ? -22.521 -13.716 -2 1 90.38 197 ASP B C 1
ATOM 3960 O O . ASP B 1 197 ? -22.402 -12.585 -2.476 1 90.38 197 ASP B O 1
ATOM 3964 N N . SER B 1 198 ? -21.55 -14.578 -1.678 1 93.58 198 SER B N 1
ATOM 3965 C CA . SER B 1 198 ? -20.222 -14.157 -2.112 1 93.58 198 SER B CA 1
ATOM 3966 C C . SER B 1 198 ? -20.06 -14.306 -3.621 1 93.58 198 SER B C 1
ATOM 3968 O O . SER B 1 198 ? -20.733 -15.129 -4.245 1 93.58 198 SER B O 1
ATOM 3970 N N . SER B 1 199 ? -19.278 -13.471 -4.114 1 95.04 199 SER B N 1
ATOM 3971 C CA . SER B 1 199 ? -19.027 -13.511 -5.551 1 95.04 199 SER B CA 1
ATOM 3972 C C . SER B 1 199 ? -18.289 -14.785 -5.948 1 95.04 199 SER B C 1
ATOM 3974 O O . SER B 1 199 ? -17.404 -15.247 -5.225 1 95.04 199 SER B O 1
ATOM 3976 N N . LYS B 1 200 ? -18.62 -15.318 -7.106 1 93.32 200 LYS B N 1
ATOM 3977 C CA . LYS B 1 200 ? -17.939 -16.501 -7.624 1 93.32 200 LYS B CA 1
ATOM 3978 C C . LYS B 1 200 ? -16.859 -16.117 -8.631 1 93.32 200 LYS B C 1
ATOM 3980 O O . LYS B 1 200 ? -16.126 -16.978 -9.122 1 93.32 200 LYS B O 1
ATOM 3985 N N . GLU B 1 201 ? -16.695 -14.829 -8.878 1 94.35 201 GLU B N 1
ATOM 3986 C CA . GLU B 1 201 ? -15.678 -14.333 -9.8 1 94.35 201 GLU B CA 1
ATOM 3987 C C . GLU B 1 201 ? -14.329 -14.178 -9.104 1 94.35 201 GLU B C 1
ATOM 3989 O O . GLU B 1 201 ? -14.221 -13.474 -8.098 1 94.35 201 GLU B O 1
ATOM 3994 N N . GLY B 1 202 ? -13.337 -14.784 -9.664 1 94.6 202 GLY B N 1
ATOM 3995 C CA . GLY B 1 202 ? -12.014 -14.776 -9.061 1 94.6 202 GLY B CA 1
ATOM 3996 C C . GLY B 1 202 ? -11.435 -13.382 -8.911 1 94.6 202 GLY B C 1
ATOM 3997 O O . GLY B 1 202 ? -10.778 -13.081 -7.912 1 94.6 202 GLY B O 1
ATOM 3998 N N . LEU B 1 203 ? -11.706 -12.517 -9.837 1 96.99 203 LEU B N 1
ATOM 3999 C CA . LEU B 1 203 ? -11.112 -11.185 -9.868 1 96.99 203 LEU B CA 1
ATOM 4000 C C . LEU B 1 203 ? -11.587 -10.351 -8.683 1 96.99 203 LEU B C 1
ATOM 4002 O O . LEU B 1 203 ? -10.947 -9.362 -8.317 1 96.99 203 LEU B O 1
ATOM 4006 N N . ASP B 1 204 ? -12.729 -10.712 -8.052 1 97.68 204 ASP B N 1
ATOM 4007 C CA . ASP B 1 204 ? -13.305 -9.947 -6.951 1 97.68 204 ASP B CA 1
ATOM 4008 C C . ASP B 1 204 ? -12.481 -10.115 -5.676 1 97.68 204 ASP B C 1
ATOM 4010 O O . ASP B 1 204 ? -12.656 -9.364 -4.714 1 97.68 204 ASP B O 1
ATOM 4014 N N . TYR B 1 205 ? -11.523 -11.033 -5.695 1 97.71 205 TYR B N 1
ATOM 4015 C CA . TYR B 1 205 ? -10.752 -11.328 -4.492 1 97.71 205 TYR B CA 1
ATOM 4016 C C . TYR B 1 205 ? -9.296 -10.908 -4.661 1 97.71 205 TYR B C 1
ATOM 4018 O O . TYR B 1 205 ? -8.503 -11.003 -3.722 1 97.71 205 TYR B O 1
ATOM 4026 N N . VAL B 1 206 ? -8.932 -10.414 -5.83 1 98.39 206 VAL B N 1
ATOM 4027 C CA . VAL B 1 206 ? -7.554 -10.073 -6.166 1 98.39 206 VAL B CA 1
ATOM 4028 C C . VAL B 1 206 ? -7.058 -8.961 -5.245 1 98.39 206 VAL B C 1
ATOM 4030 O O . VAL B 1 206 ? -5.98 -9.069 -4.655 1 98.39 206 VAL B O 1
ATOM 4033 N N . PHE B 1 207 ? -7.867 -7.885 -5.116 1 98.62 207 PHE B N 1
ATOM 4034 C CA . PHE B 1 207 ? -7.438 -6.754 -4.302 1 98.62 207 PHE B CA 1
ATOM 4035 C C . PHE B 1 207 ? -7.27 -7.168 -2.845 1 98.62 207 PHE B C 1
ATOM 4037 O O . PHE B 1 207 ? -6.36 -6.696 -2.161 1 98.62 207 PHE B O 1
ATOM 4044 N N . ASN B 1 208 ? -8.149 -8.052 -2.314 1 98.27 208 ASN B N 1
ATOM 4045 C CA . ASN B 1 208 ? -8.016 -8.554 -0.951 1 98.27 208 ASN B CA 1
ATOM 4046 C C . ASN B 1 208 ? -6.68 -9.259 -0.741 1 98.27 208 ASN B C 1
ATOM 4048 O O . ASN B 1 208 ? -5.963 -8.967 0.218 1 98.27 208 ASN B O 1
ATOM 4052 N N . GLN B 1 209 ? -6.4 -10.136 -1.659 1 98.51 209 GLN B N 1
ATOM 4053 C CA . GLN B 1 209 ? -5.152 -10.885 -1.556 1 98.51 209 GLN B CA 1
ATOM 4054 C C . GLN B 1 209 ? -3.944 -9.96 -1.679 1 98.51 209 GLN B C 1
ATOM 4056 O O . GLN B 1 209 ? -2.95 -10.132 -0.97 1 98.51 209 GLN B O 1
ATOM 4061 N N . PHE B 1 210 ? -3.979 -9.004 -2.607 1 98.84 210 PHE B N 1
ATOM 4062 C CA . PHE B 1 210 ? -2.865 -8.091 -2.838 1 98.84 210 PHE B CA 1
ATOM 4063 C C . PHE B 1 210 ? -2.637 -7.198 -1.624 1 98.84 210 PHE B C 1
ATOM 4065 O O . PHE B 1 210 ? -1.501 -6.818 -1.332 1 98.84 210 PHE B O 1
ATOM 4072 N N . CYS B 1 211 ? -3.695 -6.879 -0.884 1 98.69 211 CYS B N 1
ATOM 4073 C CA . CYS B 1 211 ? -3.53 -6.159 0.374 1 98.69 211 CYS B CA 1
ATOM 4074 C C . CYS B 1 211 ? -2.764 -7.002 1.388 1 98.69 211 CYS B C 1
ATOM 4076 O O . CYS B 1 211 ? -1.933 -6.481 2.133 1 98.69 211 CYS B O 1
ATOM 4078 N N . GLY B 1 212 ? -3.095 -8.294 1.399 1 98.73 212 GLY B N 1
ATOM 4079 C CA . GLY B 1 212 ? -2.347 -9.189 2.268 1 98.73 212 GLY B CA 1
ATOM 4080 C C . GLY B 1 212 ? -0.875 -9.275 1.913 1 98.73 212 GLY B C 1
ATOM 4081 O O . GLY B 1 212 ? -0.017 -9.279 2.798 1 98.73 212 GLY B O 1
ATOM 4082 N N . ILE B 1 213 ? -0.601 -9.345 0.639 1 98.79 213 ILE B N 1
ATOM 4083 C CA . ILE B 1 213 ? 0.769 -9.41 0.141 1 98.79 213 ILE B CA 1
ATOM 4084 C C . ILE B 1 213 ? 1.532 -8.157 0.566 1 98.79 213 ILE B C 1
ATOM 4086 O O . ILE B 1 213 ? 2.636 -8.25 1.108 1 98.79 213 ILE B O 1
ATOM 4090 N N . THR B 1 214 ? 0.945 -7.03 0.329 1 98.7 214 THR B N 1
ATOM 4091 C CA . THR B 1 214 ? 1.597 -5.756 0.611 1 98.7 214 THR B CA 1
ATOM 4092 C C . THR B 1 214 ? 1.764 -5.554 2.114 1 98.7 214 THR B C 1
ATOM 4094 O O . THR B 1 214 ? 2.808 -5.082 2.57 1 98.7 214 THR B O 1
ATOM 4097 N N . PHE B 1 215 ? 0.737 -5.917 2.878 1 98.75 215 PHE B N 1
ATOM 4098 C CA . PHE B 1 215 ? 0.82 -5.82 4.33 1 98.75 215 PHE B CA 1
ATOM 4099 C C . PHE B 1 215 ? 1.975 -6.66 4.863 1 98.75 215 PHE B C 1
ATOM 4101 O O . PHE B 1 215 ? 2.788 -6.176 5.654 1 98.75 215 PHE B O 1
ATOM 4108 N N . ALA B 1 216 ? 2.066 -7.91 4.466 1 98.45 216 ALA B N 1
ATOM 4109 C CA . ALA B 1 216 ? 3.144 -8.798 4.896 1 98.45 216 ALA B CA 1
ATOM 4110 C C . ALA B 1 216 ? 4.508 -8.229 4.515 1 98.45 216 ALA B C 1
ATOM 4112 O O . ALA B 1 216 ? 5.438 -8.236 5.325 1 98.45 216 ALA B O 1
ATOM 4113 N N . SER B 1 217 ? 4.583 -7.751 3.307 1 98.4 217 SER B N 1
ATOM 4114 C CA . SER B 1 217 ? 5.855 -7.221 2.827 1 98.4 217 SER B CA 1
ATOM 4115 C C . SER B 1 217 ? 6.302 -6.02 3.653 1 98.4 217 SER B C 1
ATOM 4117 O O . SER B 1 217 ? 7.487 -5.876 3.96 1 98.4 217 SER B O 1
ATOM 4119 N N . ILE B 1 218 ? 5.389 -5.098 3.997 1 98.6 218 ILE B N 1
ATOM 4120 C CA . ILE B 1 218 ? 5.712 -3.928 4.807 1 98.6 218 ILE B CA 1
ATOM 4121 C C . ILE B 1 218 ? 6.173 -4.373 6.193 1 98.6 218 ILE B C 1
ATOM 4123 O O . ILE B 1 218 ? 7.203 -3.91 6.69 1 98.6 218 ILE B O 1
ATOM 4127 N N . VAL B 1 219 ? 5.464 -5.279 6.783 1 98.14 219 VAL B N 1
ATOM 4128 C CA . VAL B 1 219 ? 5.789 -5.756 8.124 1 98.14 219 VAL B CA 1
ATOM 4129 C C . VAL B 1 219 ? 7.161 -6.427 8.115 1 98.14 219 VAL B C 1
ATOM 4131 O O . VAL B 1 219 ? 8.005 -6.14 8.967 1 98.14 219 VAL B O 1
ATOM 4134 N N . TYR B 1 220 ? 7.408 -7.308 7.154 1 97.85 220 TYR B N 1
ATOM 4135 C CA . TYR B 1 220 ? 8.689 -8 7.077 1 97.85 220 TYR B CA 1
ATOM 4136 C C . TYR B 1 220 ? 9.83 -7.012 6.865 1 97.85 220 TYR B C 1
ATOM 4138 O O . TYR B 1 220 ? 10.907 -7.163 7.448 1 97.85 220 TYR B O 1
ATOM 4146 N N . PHE B 1 221 ? 9.61 -6.018 6.034 1 97.88 221 PHE B N 1
ATOM 4147 C CA . PHE B 1 221 ? 10.656 -5.035 5.781 1 97.88 221 PHE B CA 1
ATOM 4148 C C . PHE B 1 221 ? 10.937 -4.208 7.031 1 97.88 221 PHE B C 1
ATOM 4150 O O . PHE B 1 221 ? 12.091 -3.889 7.324 1 97.88 221 PHE B O 1
ATOM 4157 N N . MET B 1 222 ? 9.861 -3.831 7.753 1 97.95 222 MET B N 1
ATOM 4158 C CA . MET B 1 222 ? 10.057 -3.057 8.976 1 97.95 222 MET B CA 1
ATOM 4159 C C . MET B 1 222 ? 10.782 -3.883 10.033 1 97.95 222 MET B C 1
ATOM 4161 O O . MET B 1 222 ? 11.646 -3.368 10.745 1 97.95 222 MET B O 1
ATOM 4165 N N . VAL B 1 223 ? 10.447 -5.136 10.192 1 97.17 223 VAL B N 1
ATOM 4166 C CA . VAL B 1 223 ? 11.144 -6.03 11.111 1 97.17 223 VAL B CA 1
ATOM 4167 C C . VAL B 1 223 ? 12.608 -6.161 10.694 1 97.17 223 VAL B C 1
ATOM 4169 O O . VAL B 1 223 ? 13.504 -6.158 11.542 1 97.17 223 VAL B O 1
ATOM 4172 N N . TYR B 1 224 ? 12.847 -6.293 9.378 1 96.45 224 TYR B N 1
ATOM 4173 C CA . TYR B 1 224 ? 14.199 -6.341 8.83 1 96.45 224 TYR B CA 1
ATOM 4174 C C . TYR B 1 224 ? 14.979 -5.083 9.194 1 96.45 224 TYR B C 1
ATOM 4176 O O . TYR B 1 224 ? 16.14 -5.162 9.603 1 96.45 224 TYR B O 1
ATOM 4184 N N . CYS B 1 225 ? 14.349 -3.907 9.071 1 96.62 225 CYS B N 1
ATOM 4185 C CA . CYS B 1 225 ? 14.991 -2.648 9.432 1 96.62 225 CYS B CA 1
ATOM 4186 C C . CYS B 1 225 ? 15.36 -2.628 10.91 1 96.62 225 CYS B C 1
ATOM 4188 O O . CYS B 1 225 ? 16.443 -2.168 11.278 1 96.62 225 CYS B O 1
ATOM 4190 N N . LEU B 1 226 ? 14.463 -3.098 11.778 1 96.22 226 LEU B N 1
ATOM 4191 C CA . LEU B 1 226 ? 14.737 -3.171 13.209 1 96.22 226 LEU B CA 1
ATOM 4192 C C . LEU B 1 226 ? 15.915 -4.097 13.491 1 96.22 226 LEU B C 1
ATOM 4194 O O . LEU B 1 226 ? 16.788 -3.77 14.298 1 96.22 226 LEU B O 1
ATOM 4198 N N . TRP B 1 227 ? 15.927 -5.217 12.786 1 95.05 227 TRP B N 1
ATOM 4199 C CA . TRP B 1 227 ? 16.966 -6.225 12.975 1 95.05 227 TRP B CA 1
ATOM 4200 C C . TRP B 1 227 ? 18.324 -5.698 12.523 1 95.05 227 TRP B C 1
ATOM 4202 O O . TRP B 1 227 ? 19.353 -6.025 13.118 1 95.05 227 TRP B O 1
ATOM 4212 N N . LYS B 1 228 ? 18.387 -4.855 11.5 1 95.23 228 LYS B N 1
ATOM 4213 C CA . LYS B 1 228 ? 19.627 -4.315 10.95 1 95.23 228 LYS B CA 1
ATOM 4214 C C . LYS B 1 228 ? 19.989 -2.988 11.611 1 95.23 228 LYS B C 1
ATOM 4216 O O . LYS B 1 228 ? 20.882 -2.278 11.143 1 95.23 228 LYS B O 1
ATOM 4221 N N . GLY B 1 229 ? 19.267 -2.565 12.668 1 94.26 229 GLY B N 1
ATOM 4222 C CA . GLY B 1 229 ? 19.561 -1.322 13.364 1 94.26 229 GLY B CA 1
ATOM 4223 C C . GLY B 1 229 ? 19.26 -0.089 12.533 1 94.26 229 GLY B C 1
ATOM 4224 O O . GLY B 1 229 ? 20.042 0.865 12.524 1 94.26 229 GLY B O 1
ATOM 4225 N N . ASN B 1 230 ? 18.182 -0.213 11.709 1 92.3 230 ASN B N 1
ATOM 4226 C CA . ASN B 1 230 ? 17.7 0.875 10.864 1 92.3 230 ASN B CA 1
ATOM 4227 C C . ASN B 1 230 ? 18.704 1.22 9.767 1 92.3 230 ASN B C 1
ATOM 4229 O O . ASN B 1 230 ? 18.784 2.37 9.332 1 92.3 230 ASN B O 1
ATOM 4233 N N . LYS B 1 231 ? 19.503 0.28 9.37 1 92.48 231 LYS B N 1
ATOM 4234 C CA . LYS B 1 231 ? 20.422 0.407 8.243 1 92.48 231 LYS B CA 1
ATOM 4235 C C . LYS B 1 231 ? 20.216 -0.72 7.235 1 92.48 231 LYS B C 1
ATOM 4237 O O . LYS B 1 231 ? 21.12 -1.524 7.001 1 92.48 231 LYS B O 1
ATOM 4242 N N . PRO B 1 232 ? 19.09 -0.657 6.621 1 93.05 232 PRO B N 1
ATOM 4243 C CA . PRO B 1 232 ? 18.829 -1.695 5.622 1 93.05 232 PRO B CA 1
ATOM 4244 C C . PRO B 1 232 ? 19.698 -1.545 4.374 1 93.05 232 PRO B C 1
ATOM 4246 O O . PRO B 1 232 ? 20.193 -0.451 4.091 1 93.05 232 PRO B O 1
ATOM 4249 N N . GLN B 1 233 ? 19.975 -2.701 3.716 1 91.9 233 GLN B N 1
ATOM 4250 C CA . GLN B 1 233 ? 20.66 -2.652 2.429 1 91.9 233 GLN B CA 1
ATOM 4251 C C . GLN B 1 233 ? 19.74 -2.116 1.336 1 91.9 233 GLN B C 1
ATOM 4253 O O . GLN B 1 233 ? 18.691 -2.701 1.057 1 91.9 233 GLN B O 1
ATOM 4258 N N . VAL B 1 234 ? 20.124 -0.988 0.842 1 91.89 234 VAL B N 1
ATOM 4259 C CA . VAL B 1 234 ? 19.249 -0.327 -0.121 1 91.89 234 VAL B CA 1
ATOM 4260 C C . VAL B 1 234 ? 20.025 -0.022 -1.4 1 91.89 234 VAL B C 1
ATOM 4262 O O . VAL B 1 234 ? 21.091 0.597 -1.355 1 91.89 234 VAL B O 1
ATOM 4265 N N . ASN B 1 235 ? 19.601 -0.615 -2.478 1 92.64 235 ASN B N 1
ATOM 4266 C CA . ASN B 1 235 ? 20.029 -0.218 -3.816 1 92.64 235 ASN B CA 1
ATOM 4267 C C . ASN B 1 235 ? 18.962 0.612 -4.522 1 92.64 235 ASN B C 1
ATOM 4269 O O . ASN B 1 235 ? 17.94 0.077 -4.957 1 92.64 235 ASN B O 1
ATOM 4273 N N . PRO B 1 236 ? 19.172 1.873 -4.658 1 92.9 236 PRO B N 1
ATOM 4274 C CA . PRO B 1 236 ? 18.148 2.769 -5.2 1 92.9 236 PRO B CA 1
ATOM 4275 C C . PRO B 1 236 ? 17.743 2.408 -6.627 1 92.9 236 PRO B C 1
ATOM 4277 O O . PRO B 1 236 ? 16.646 2.758 -7.069 1 92.9 236 PRO B O 1
ATOM 4280 N N . GLU B 1 237 ? 18.509 1.672 -7.324 1 94.83 237 GLU B N 1
ATOM 4281 C CA . GLU B 1 237 ? 18.235 1.37 -8.725 1 94.83 237 GLU B CA 1
ATOM 4282 C C . GLU B 1 237 ? 17.169 0.287 -8.858 1 94.83 237 GLU B C 1
ATOM 4284 O O . GLU B 1 237 ? 16.685 0.016 -9.959 1 94.83 237 GLU B O 1
ATOM 4289 N N . ILE B 1 238 ? 16.762 -0.273 -7.786 1 95.44 238 ILE B N 1
ATOM 4290 C CA . ILE B 1 238 ? 15.836 -1.399 -7.828 1 95.44 238 ILE B CA 1
ATOM 4291 C C . ILE B 1 238 ? 14.398 -0.885 -7.846 1 95.44 238 ILE B C 1
ATOM 4293 O O . ILE B 1 238 ? 13.468 -1.634 -8.155 1 95.44 238 ILE B O 1
ATOM 4297 N N . PHE B 1 239 ? 14.115 0.396 -7.579 1 96.8 239 PHE B N 1
ATOM 4298 C CA . PHE B 1 239 ? 12.768 0.916 -7.377 1 96.8 239 PHE B CA 1
ATOM 4299 C C . PHE B 1 239 ? 11.943 0.792 -8.652 1 96.8 239 PHE B C 1
ATOM 4301 O O . PHE B 1 239 ? 10.875 0.177 -8.65 1 96.8 239 PHE B O 1
ATOM 4308 N N . LEU B 1 240 ? 12.472 1.259 -9.719 1 97.04 240 LEU B N 1
ATOM 4309 C CA . LEU B 1 240 ? 11.679 1.296 -10.943 1 97.04 240 LEU B CA 1
ATOM 4310 C C . LEU B 1 240 ? 11.503 -0.105 -11.519 1 97.04 240 LEU B C 1
ATOM 4312 O O . LEU B 1 240 ? 10.375 -0.551 -11.741 1 97.04 240 LEU B O 1
ATOM 4316 N N . PRO B 1 241 ? 12.58 -0.874 -11.717 1 96.53 241 PRO B N 1
ATOM 4317 C CA . PRO B 1 241 ? 12.394 -2.219 -12.266 1 96.53 241 PRO B CA 1
ATOM 4318 C C . PRO B 1 241 ? 11.619 -3.139 -11.326 1 96.53 241 PRO B C 1
ATOM 4320 O O . PRO B 1 241 ? 10.86 -3.998 -11.783 1 96.53 241 PRO B O 1
ATOM 4323 N N . GLY B 1 242 ? 11.906 -3.012 -10.038 1 97.26 242 GLY B N 1
ATOM 4324 C CA . GLY B 1 242 ? 11.146 -3.802 -9.083 1 97.26 242 GLY B CA 1
ATOM 4325 C C . GLY B 1 242 ? 9.655 -3.526 -9.134 1 97.26 242 GLY B C 1
ATOM 4326 O O . GLY B 1 242 ? 8.844 -4.451 -9.052 1 97.26 242 GLY B O 1
ATOM 4327 N N . PHE B 1 243 ? 9.309 -2.264 -9.272 1 98.34 243 PHE B N 1
ATOM 4328 C CA . PHE B 1 243 ? 7.908 -1.87 -9.359 1 98.34 243 PHE B CA 1
ATOM 4329 C C . PHE B 1 243 ? 7.263 -2.436 -10.618 1 98.34 243 PHE B C 1
ATOM 4331 O O . PHE B 1 243 ? 6.152 -2.967 -10.568 1 98.34 243 PHE B O 1
ATOM 4338 N N . VAL B 1 244 ? 7.932 -2.308 -11.756 1 97.98 244 VAL B N 1
ATOM 4339 C CA . VAL B 1 244 ? 7.421 -2.819 -13.024 1 97.98 244 VAL B CA 1
ATOM 4340 C C . VAL B 1 244 ? 7.248 -4.334 -12.939 1 97.98 244 VAL B C 1
ATOM 4342 O O . VAL B 1 244 ? 6.249 -4.879 -13.415 1 97.98 244 VAL B O 1
ATOM 4345 N N . SER B 1 245 ? 8.223 -4.998 -12.352 1 97.79 245 SER B N 1
ATOM 4346 C CA . SER B 1 245 ? 8.119 -6.436 -12.127 1 97.79 245 SER B CA 1
ATOM 4347 C C . SER B 1 245 ? 6.879 -6.779 -11.308 1 97.79 245 SER B C 1
ATOM 4349 O O . SER B 1 245 ? 6.179 -7.749 -11.607 1 97.79 245 SER B O 1
ATOM 4351 N N . GLY B 1 246 ? 6.607 -6.006 -10.284 1 98.5 246 GLY B N 1
ATOM 4352 C CA . GLY B 1 246 ? 5.426 -6.208 -9.461 1 98.5 246 GLY B CA 1
ATOM 4353 C C . GLY B 1 246 ? 4.128 -6.036 -10.227 1 98.5 246 GLY B C 1
ATOM 4354 O O . GLY B 1 246 ? 3.184 -6.806 -10.04 1 98.5 246 GLY B O 1
ATOM 4355 N N . VAL B 1 247 ? 4.096 -5.04 -11.034 1 98.68 247 VAL B N 1
ATOM 4356 C CA . VAL B 1 247 ? 2.909 -4.803 -11.85 1 98.68 247 VAL B CA 1
ATOM 4357 C C . VAL B 1 247 ? 2.67 -5.996 -12.773 1 98.68 247 VAL B C 1
ATOM 4359 O O . VAL B 1 247 ? 1.543 -6.482 -12.89 1 98.68 247 VAL B O 1
ATOM 4362 N N . MET B 1 248 ? 3.718 -6.485 -13.382 1 98.46 248 MET B N 1
ATOM 4363 C CA . MET B 1 248 ? 3.61 -7.646 -14.26 1 98.46 248 MET B CA 1
ATOM 4364 C C . MET B 1 248 ? 3.143 -8.874 -13.484 1 98.46 248 MET B C 1
ATOM 4366 O O . MET B 1 248 ? 2.273 -9.613 -13.948 1 98.46 248 MET B O 1
ATOM 4370 N N . TRP B 1 249 ? 3.706 -9.068 -12.355 1 98.24 249 TRP B N 1
ATOM 4371 C CA . TRP B 1 249 ? 3.292 -10.177 -11.502 1 98.24 249 TRP B CA 1
ATOM 4372 C C . TRP B 1 249 ? 1.818 -10.058 -11.131 1 98.24 249 TRP B C 1
ATOM 4374 O O . TRP B 1 249 ? 1.084 -11.049 -11.154 1 98.24 249 TRP B O 1
ATOM 4384 N N . GLY B 1 250 ? 1.4 -8.828 -10.742 1 98.74 250 GLY B N 1
ATOM 4385 C CA . GLY B 1 250 ? 0.009 -8.611 -10.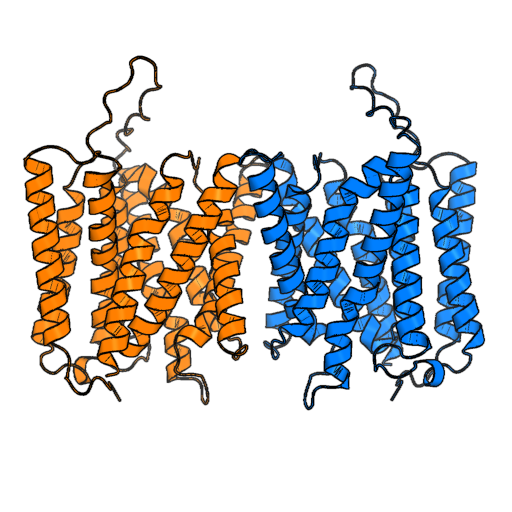38 1 98.74 250 GLY B CA 1
ATOM 4386 C C . GLY B 1 250 ? -0.957 -8.936 -11.504 1 98.74 250 GLY B C 1
ATOM 4387 O O . GLY B 1 250 ? -2.026 -9.503 -11.266 1 98.74 250 GLY B O 1
ATOM 4388 N N . ILE B 1 251 ? -0.595 -8.546 -12.684 1 98.62 251 ILE B N 1
ATOM 4389 C CA . ILE B 1 251 ? -1.412 -8.87 -13.848 1 98.62 251 ILE B CA 1
ATOM 4390 C C . ILE B 1 251 ? -1.486 -10.385 -14.022 1 98.62 251 ILE B C 1
ATOM 4392 O O . ILE B 1 251 ? -2.569 -10.942 -14.216 1 98.62 251 ILE B O 1
ATOM 4396 N N . ALA B 1 252 ? -0.342 -11.039 -13.948 1 98.53 252 ALA B N 1
ATOM 4397 C CA . ALA B 1 252 ? -0.291 -12.493 -14.08 1 98.53 252 ALA B CA 1
ATOM 4398 C C . ALA B 1 252 ? -1.174 -13.169 -13.035 1 98.53 252 ALA B C 1
ATOM 4400 O O . ALA B 1 252 ? -1.952 -14.069 -13.36 1 98.53 252 ALA B O 1
ATOM 4401 N N . GLN B 1 253 ? -1.035 -12.723 -11.812 1 98.54 253 GLN B N 1
ATOM 4402 C CA . GLN B 1 253 ? -1.788 -13.311 -10.708 1 98.54 253 GLN B CA 1
ATOM 4403 C C . GLN B 1 253 ? -3.288 -13.103 -10.893 1 98.54 253 GLN B C 1
ATOM 4405 O O . GLN B 1 253 ? -4.09 -13.955 -10.506 1 98.54 253 GLN B O 1
ATOM 4410 N N . SER B 1 254 ? -3.683 -11.966 -11.405 1 98.51 254 SER B N 1
ATOM 4411 C CA . SER B 1 254 ? -5.092 -11.708 -11.684 1 98.51 254 SER B CA 1
ATOM 4412 C C . SER B 1 254 ? -5.647 -12.708 -12.693 1 98.51 254 SER B C 1
ATOM 4414 O O . SER B 1 254 ? -6.744 -13.241 -12.508 1 98.51 254 SER B O 1
ATOM 4416 N N . PHE B 1 255 ? -4.875 -12.985 -13.727 1 98.06 255 PHE B N 1
ATOM 4417 C CA . PHE B 1 255 ? -5.29 -13.977 -14.712 1 98.06 255 PHE B CA 1
ATOM 4418 C C . PHE B 1 255 ? -5.269 -15.378 -14.112 1 98.06 255 PHE B C 1
ATOM 4420 O O . PHE B 1 255 ? -6.08 -16.229 -14.482 1 98.06 255 PHE B O 1
ATOM 4427 N N . TYR B 1 256 ? -4.332 -15.607 -13.197 1 97.64 256 TYR B N 1
ATOM 4428 C CA . TYR B 1 256 ? -4.283 -16.885 -12.497 1 97.64 256 TYR B CA 1
ATOM 4429 C C . TYR B 1 256 ? -5.561 -17.12 -11.7 1 97.64 256 TYR B C 1
ATOM 4431 O O . TYR B 1 256 ? -6.058 -18.246 -11.63 1 97.64 256 TYR B O 1
ATOM 4439 N N . PHE B 1 257 ? -6.139 -16.085 -11.113 1 97.71 257 PHE B N 1
ATOM 4440 C CA . PHE B 1 257 ? -7.409 -16.186 -10.403 1 97.71 257 PHE B CA 1
ATOM 4441 C C . PHE B 1 257 ? -8.52 -16.637 -11.343 1 97.71 257 PHE B C 1
ATOM 4443 O O . PHE B 1 257 ? -9.336 -17.488 -10.984 1 97.71 257 PHE B O 1
ATOM 4450 N N . ILE B 1 258 ? -8.541 -16.037 -12.507 1 96.2 258 ILE B N 1
ATOM 4451 C CA . ILE B 1 258 ? -9.546 -16.42 -13.492 1 96.2 258 ILE B CA 1
ATOM 4452 C C . ILE B 1 258 ? -9.36 -17.885 -13.878 1 96.2 258 ILE B C 1
ATOM 4454 O O . ILE B 1 258 ? -10.327 -18.648 -13.932 1 96.2 258 ILE B O 1
ATOM 4458 N N . ALA B 1 259 ? -8.121 -18.274 -14.114 1 95.1 259 ALA B N 1
ATOM 4459 C CA . ALA B 1 259 ? -7.823 -19.647 -14.512 1 95.1 259 ALA B CA 1
ATOM 4460 C C . ALA B 1 259 ? -8.235 -20.636 -13.425 1 95.1 259 ALA B C 1
ATOM 4462 O O . ALA B 1 259 ? -8.736 -21.723 -13.722 1 95.1 259 ALA B O 1
ATOM 4463 N N . ASN B 1 260 ? -8.028 -20.3 -12.181 1 93.96 260 ASN B N 1
ATOM 4464 C CA . ASN B 1 260 ? -8.408 -21.162 -11.067 1 93.96 260 ASN B CA 1
ATOM 4465 C C . ASN B 1 260 ? -9.916 -21.394 -11.027 1 93.96 260 ASN B C 1
ATOM 4467 O O . ASN B 1 260 ? -10.37 -22.504 -10.744 1 93.96 260 ASN B O 1
ATOM 4471 N N . VAL B 1 261 ? -10.627 -20.339 -11.261 1 91.99 261 VAL B N 1
ATOM 4472 C CA . VAL B 1 261 ? -12.081 -20.438 -11.188 1 91.99 261 VAL B CA 1
ATOM 4473 C C . VAL B 1 261 ? -12.608 -21.213 -12.394 1 91.99 261 VAL B C 1
ATOM 4475 O O . VAL B 1 261 ? -13.495 -22.059 -12.256 1 91.99 261 VAL B O 1
ATOM 4478 N N . GLU B 1 262 ? -12.017 -20.999 -13.597 1 90.86 262 GLU B N 1
ATOM 4479 C CA . GLU B 1 262 ? -12.548 -21.555 -14.838 1 90.86 262 GLU B CA 1
ATOM 4480 C C . GLU B 1 262 ? -12.046 -22.978 -15.066 1 90.86 262 GLU B C 1
ATOM 4482 O O . GLU B 1 262 ? -12.763 -23.814 -15.619 1 90.86 262 GLU B O 1
ATOM 4487 N N . LEU B 1 263 ? -10.8 -23.26 -14.674 1 90.92 263 LEU B N 1
ATOM 4488 C CA . LEU B 1 263 ? -10.199 -24.55 -14.995 1 90.92 263 LEU B CA 1
ATOM 4489 C C . LEU B 1 263 ? -10.102 -25.429 -13.753 1 90.92 263 LEU B C 1
ATOM 4491 O O . LEU B 1 263 ? -9.952 -26.648 -13.86 1 90.92 263 LEU B O 1
ATOM 4495 N N . GLY B 1 264 ? -10.168 -24.783 -12.584 1 91.4 264 GLY B N 1
ATOM 4496 C CA . GLY B 1 264 ? -9.922 -25.518 -11.353 1 91.4 264 GLY B CA 1
ATOM 4497 C C . GLY B 1 264 ? -8.45 -25.607 -10.996 1 91.4 264 GLY B C 1
ATOM 4498 O O . GLY B 1 264 ? -7.585 -25.409 -11.851 1 91.4 264 GLY B O 1
ATOM 4499 N N . TYR B 1 265 ? -8.159 -25.986 -9.762 1 94.08 265 TYR B N 1
ATOM 4500 C CA . TYR B 1 265 ? -6.801 -26.091 -9.241 1 94.08 265 TYR B CA 1
ATOM 4501 C C . TYR B 1 265 ? -6.025 -27.19 -9.958 1 94.08 265 TYR B C 1
ATOM 4503 O O . TYR B 1 265 ? -4.836 -27.034 -10.244 1 94.08 265 TYR B O 1
ATOM 4511 N N . SER B 1 266 ? -6.654 -28.316 -10.268 1 93.37 266 SER B N 1
ATOM 4512 C CA . SER B 1 266 ? -6.008 -29.505 -10.813 1 93.37 266 SER B CA 1
ATOM 4513 C C . SER B 1 266 ? -5.458 -29.244 -12.211 1 93.37 266 SER B C 1
ATOM 4515 O O . SER B 1 266 ? -4.564 -29.954 -12.675 1 93.37 266 SER B O 1
ATOM 4517 N N . ALA B 1 267 ? -5.982 -28.292 -12.857 1 93.22 267 ALA B N 1
ATOM 4518 C CA . ALA B 1 267 ? -5.471 -27.923 -14.174 1 93.22 267 ALA B CA 1
ATOM 4519 C C . ALA B 1 267 ? -4.574 -26.692 -14.089 1 93.22 267 ALA B C 1
ATOM 4521 O O . ALA B 1 267 ? -3.518 -26.641 -14.724 1 93.22 267 ALA B O 1
ATOM 4522 N N . ALA B 1 268 ? -4.964 -25.731 -13.318 1 94.53 268 ALA B N 1
ATOM 4523 C CA . ALA B 1 268 ? -4.281 -24.44 -13.286 1 94.53 268 ALA B CA 1
ATOM 4524 C C . ALA B 1 268 ? -2.905 -24.564 -12.639 1 94.53 268 ALA B C 1
ATOM 4526 O O . ALA B 1 268 ? -1.926 -24.003 -13.136 1 94.53 268 ALA B O 1
ATOM 4527 N N . PHE B 1 269 ? -2.761 -25.277 -11.555 1 96.08 269 PHE B N 1
ATOM 4528 C CA . PHE B 1 269 ? -1.504 -25.336 -10.818 1 96.08 269 PHE B CA 1
ATOM 4529 C C . PHE B 1 269 ? -0.409 -25.972 -11.665 1 96.08 269 PHE B C 1
ATOM 4531 O O . PHE B 1 269 ? 0.699 -25.441 -11.757 1 96.08 269 PHE B O 1
ATOM 4538 N N . PRO B 1 270 ? -0.653 -27.101 -12.316 1 95.05 270 PRO B N 1
ATOM 4539 C CA . PRO B 1 270 ? 0.391 -27.663 -13.176 1 95.05 270 PRO B CA 1
ATOM 4540 C C . PRO B 1 270 ? 0.802 -26.715 -14.301 1 95.05 270 PRO B C 1
ATOM 4542 O O . PRO B 1 270 ? 1.995 -26.544 -14.564 1 95.05 270 PRO B O 1
ATOM 4545 N N . ILE B 1 271 ? -0.14 -26.11 -14.921 1 94.05 271 ILE B N 1
ATOM 4546 C CA . ILE B 1 271 ? 0.145 -25.201 -16.026 1 94.05 271 ILE B CA 1
ATOM 4547 C C . ILE B 1 271 ? 0.997 -24.036 -15.529 1 94.05 271 ILE B C 1
ATOM 4549 O O . ILE B 1 271 ? 1.985 -23.664 -16.167 1 94.05 271 ILE B O 1
ATOM 4553 N N . MET B 1 272 ? 0.677 -23.501 -14.329 1 96.1 272 MET B N 1
ATOM 4554 C CA . MET B 1 272 ? 1.374 -22.332 -13.801 1 96.1 272 MET B CA 1
ATOM 4555 C C . MET B 1 272 ? 2.729 -22.722 -13.22 1 96.1 272 MET B C 1
ATOM 4557 O O . MET B 1 272 ? 3.596 -21.868 -13.027 1 96.1 272 MET B O 1
ATOM 4561 N N . SER B 1 273 ? 2.91 -23.946 -12.887 1 94.07 273 SER B N 1
ATOM 4562 C CA . SER B 1 273 ? 4.186 -24.391 -12.337 1 94.07 273 SER B CA 1
ATOM 4563 C C . SER B 1 273 ? 5.22 -24.599 -13.438 1 94.07 273 SER B C 1
ATOM 4565 O O . SER B 1 273 ? 6.416 -24.395 -13.22 1 94.07 273 SER B O 1
ATOM 4567 N N . ILE B 1 274 ? 4.848 -24.993 -14.6 1 93.74 274 ILE B N 1
ATOM 4568 C CA . ILE B 1 274 ? 5.794 -25.326 -15.66 1 93.74 274 ILE B CA 1
ATOM 4569 C C . ILE B 1 274 ? 5.833 -24.198 -16.689 1 93.74 274 ILE B C 1
ATOM 4571 O O . ILE B 1 274 ? 6.884 -23.915 -17.269 1 93.74 274 ILE B O 1
ATOM 4575 N N . GLY B 1 275 ? 4.743 -23.519 -16.946 1 93.59 275 GLY B N 1
ATOM 4576 C CA . GLY B 1 275 ? 4.587 -22.545 -18.014 1 93.59 275 GLY B CA 1
ATOM 4577 C C . GLY B 1 275 ? 5.557 -21.384 -17.909 1 93.59 275 GLY B C 1
ATOM 4578 O O . GLY B 1 275 ? 6.287 -21.09 -18.858 1 93.59 275 GLY B O 1
ATOM 4579 N N . PRO B 1 276 ? 5.545 -20.735 -16.756 1 93.61 276 PRO B N 1
ATOM 4580 C CA . PRO B 1 276 ? 6.465 -19.605 -16.61 1 93.61 276 PRO B CA 1
ATOM 4581 C C . PRO B 1 276 ? 7.922 -19.995 -16.846 1 93.61 276 PRO B C 1
ATOM 4583 O O . PRO B 1 276 ? 8.703 -19.194 -17.367 1 93.61 276 PRO B O 1
ATOM 4586 N N . GLY B 1 277 ? 8.292 -21.194 -16.437 1 90.43 277 GLY B N 1
ATOM 4587 C CA . GLY B 1 277 ? 9.636 -21.681 -16.705 1 90.43 277 GLY B CA 1
ATOM 4588 C C . GLY B 1 277 ? 9.956 -21.765 -18.185 1 90.43 277 GLY B C 1
ATOM 4589 O O . GLY B 1 277 ? 11.078 -21.467 -18.601 1 90.43 277 GLY B O 1
ATOM 4590 N N . VAL B 1 278 ? 9.021 -22.175 -18.945 1 91.93 278 VAL B N 1
ATOM 4591 C CA . VAL B 1 278 ? 9.191 -22.257 -20.392 1 91.93 278 VAL B CA 1
ATOM 4592 C C . VAL B 1 278 ? 9.465 -20.867 -20.96 1 91.93 278 VAL B C 1
ATOM 4594 O O . VAL B 1 278 ? 10.434 -20.67 -21.697 1 91.93 278 VAL B O 1
ATOM 4597 N N . ILE B 1 279 ? 8.682 -19.918 -20.58 1 92.87 279 ILE B N 1
ATOM 4598 C CA . ILE B 1 279 ? 8.843 -18.549 -21.057 1 92.87 279 ILE B CA 1
ATOM 4599 C C . ILE B 1 279 ? 10.175 -17.985 -20.567 1 92.87 279 ILE B C 1
ATOM 4601 O O . ILE B 1 279 ? 10.907 -17.353 -21.331 1 92.87 279 ILE B O 1
ATOM 4605 N N . GLY B 1 280 ? 10.433 -18.23 -19.316 1 90.38 280 GLY B N 1
ATOM 4606 C CA . GLY B 1 280 ? 11.704 -17.784 -18.768 1 90.38 280 GLY B CA 1
ATOM 4607 C C . GLY B 1 280 ? 12.903 -18.355 -19.502 1 90.38 280 GLY B C 1
ATOM 4608 O O . GLY B 1 280 ? 13.885 -17.65 -19.74 1 90.38 280 GLY B O 1
ATOM 4609 N N . SER B 1 281 ? 12.848 -19.596 -19.842 1 89.07 281 SER B N 1
ATOM 4610 C CA . SER B 1 281 ? 13.939 -20.237 -20.57 1 89.07 281 SER B CA 1
ATOM 4611 C C . SER B 1 281 ? 14.096 -19.644 -21.966 1 89.07 281 SER B C 1
ATOM 4613 O O . SER B 1 281 ? 15.21 -19.55 -22.485 1 89.07 281 SER B O 1
ATOM 4615 N N . MET B 1 282 ? 13.022 -19.282 -22.539 1 90.32 282 MET B N 1
ATOM 4616 C CA . MET B 1 282 ? 13.093 -18.638 -23.847 1 90.32 282 MET B CA 1
ATOM 4617 C C . MET B 1 282 ? 13.817 -17.299 -23.755 1 90.32 282 MET B C 1
ATOM 4619 O O . MET B 1 282 ? 14.642 -16.974 -24.61 1 90.32 282 MET B O 1
ATOM 4623 N N . TRP B 1 283 ? 13.548 -16.539 -22.746 1 89.44 283 TRP B N 1
ATOM 4624 C CA . TRP B 1 283 ? 14.274 -15.294 -22.519 1 89.44 283 TRP B CA 1
ATOM 4625 C C . TRP B 1 283 ? 15.764 -15.558 -22.334 1 89.44 283 TRP B C 1
ATOM 4627 O O . TRP B 1 283 ? 16.601 -14.827 -22.868 1 89.44 283 TRP B O 1
ATOM 4637 N N . SER B 1 284 ? 16.057 -16.579 -21.61 1 86.34 284 SER B N 1
ATOM 4638 C CA . SER B 1 284 ? 17.439 -16.909 -21.277 1 86.34 284 SER B CA 1
ATOM 4639 C C . SER B 1 284 ? 18.216 -17.348 -22.515 1 86.34 284 SER B C 1
ATOM 4641 O O . SER B 1 284 ? 19.417 -17.095 -22.622 1 86.34 284 SER B O 1
ATOM 4643 N N . VAL B 1 285 ? 17.623 -18.006 -23.395 1 87.01 285 VAL B N 1
ATOM 4644 C CA . VAL B 1 285 ? 18.281 -18.54 -24.583 1 87.01 285 VAL B CA 1
ATOM 4645 C C . VAL B 1 285 ? 18.375 -17.455 -25.653 1 87.01 285 VAL B C 1
ATOM 4647 O O . VAL B 1 285 ? 19.444 -17.229 -26.225 1 87.01 285 VAL B O 1
ATOM 4650 N N . PHE B 1 286 ? 17.312 -16.71 -25.856 1 88.98 286 PHE B N 1
ATOM 4651 C CA . PHE B 1 286 ? 17.239 -15.862 -27.04 1 88.98 286 PHE B CA 1
ATOM 4652 C C . PHE B 1 286 ? 17.65 -14.432 -26.708 1 88.98 286 PHE B C 1
ATOM 4654 O O . PHE B 1 286 ? 18.109 -13.694 -27.582 1 88.98 286 PHE B O 1
ATOM 4661 N N . VAL B 1 287 ? 17.494 -14.061 -25.502 1 86.24 287 VAL B N 1
ATOM 4662 C CA . VAL B 1 287 ? 17.747 -12.661 -25.176 1 86.24 287 VAL B CA 1
ATOM 4663 C C . VAL B 1 287 ? 19.01 -12.549 -24.324 1 86.24 287 VAL B C 1
ATOM 4665 O O . VAL B 1 287 ? 19.962 -11.862 -24.701 1 86.24 287 VAL B O 1
ATOM 4668 N N . PHE B 1 288 ? 19.066 -13.264 -23.266 1 84.63 288 PHE B N 1
ATOM 4669 C CA . PHE B 1 288 ? 20.188 -13.134 -22.344 1 84.63 288 PHE B CA 1
ATOM 4670 C C . PHE B 1 288 ? 21.353 -14.014 -22.782 1 84.63 288 PHE B C 1
ATOM 4672 O O . PHE B 1 288 ? 22.498 -13.776 -22.392 1 84.63 288 PHE B O 1
ATOM 4679 N N . LYS B 1 289 ? 21.091 -15.187 -23.541 1 84.96 289 LYS B N 1
ATOM 4680 C CA . LYS B 1 289 ? 22.084 -16.113 -24.077 1 84.96 289 LYS B CA 1
ATOM 4681 C C . LYS B 1 289 ? 22.934 -16.714 -22.962 1 84.96 289 LYS B C 1
ATOM 4683 O O . LYS B 1 289 ? 24.15 -16.855 -23.108 1 84.96 289 LYS B O 1
ATOM 4688 N N . ASP B 1 290 ? 22.251 -16.936 -21.942 1 82.45 290 ASP B N 1
ATOM 4689 C CA . ASP B 1 290 ? 23 -17.498 -20.823 1 82.45 290 ASP B CA 1
ATOM 4690 C C . ASP B 1 290 ? 22.825 -19.013 -20.75 1 82.45 290 ASP B C 1
ATOM 4692 O O . ASP B 1 290 ? 23.432 -19.674 -19.905 1 82.45 290 ASP B O 1
ATOM 4696 N N . ILE B 1 291 ? 22.024 -19.678 -21.483 1 84.39 291 ILE B N 1
ATOM 4697 C CA . ILE B 1 291 ? 21.889 -21.124 -21.618 1 84.39 291 ILE B CA 1
ATOM 4698 C C . ILE B 1 291 ? 22.452 -21.572 -22.965 1 84.39 291 ILE B C 1
ATOM 4700 O O . ILE B 1 291 ? 21.824 -21.368 -24.007 1 84.39 291 ILE B O 1
ATOM 4704 N N . GLN B 1 292 ? 23.606 -22.066 -22.829 1 85.22 292 GLN B N 1
ATOM 4705 C CA . GLN B 1 292 ? 24.31 -22.472 -24.041 1 85.22 292 GLN B CA 1
ATOM 4706 C C . GLN B 1 292 ? 24.832 -23.901 -23.921 1 85.22 292 GLN B C 1
ATOM 4708 O O . GLN B 1 292 ? 24.875 -24.462 -22.825 1 85.22 292 GLN B O 1
ATOM 4713 N N . GLY B 1 293 ? 25.102 -24.526 -25.143 1 86.3 293 GLY B N 1
ATOM 4714 C CA . GLY B 1 293 ? 25.664 -25.867 -25.161 1 86.3 293 GLY B CA 1
ATOM 4715 C C . GLY B 1 293 ? 24.669 -26.925 -25.599 1 86.3 293 GLY B C 1
ATOM 4716 O O . GLY B 1 293 ? 23.463 -26.775 -25.39 1 86.3 293 GLY B O 1
ATOM 4717 N N . ARG B 1 294 ? 25.171 -27.939 -26.083 1 89.59 294 ARG B N 1
ATOM 4718 C CA . ARG B 1 294 ? 24.346 -29.015 -26.622 1 89.59 294 ARG B CA 1
ATOM 4719 C C . ARG B 1 294 ? 23.57 -29.718 -25.514 1 89.59 294 ARG B C 1
ATOM 4721 O O . ARG B 1 294 ? 22.387 -30.025 -25.676 1 89.59 294 ARG B O 1
ATOM 4728 N N . ARG B 1 295 ? 24.154 -29.985 -24.435 1 89.89 295 ARG B N 1
ATOM 4729 C CA . ARG B 1 295 ? 23.502 -30.663 -23.319 1 89.89 295 ARG B CA 1
ATOM 4730 C C . ARG B 1 295 ? 22.319 -29.853 -22.802 1 89.89 295 ARG B C 1
ATOM 4732 O O . ARG B 1 295 ? 21.231 -30.394 -22.597 1 89.89 295 ARG B O 1
ATOM 4739 N N . ASN B 1 296 ? 22.599 -28.541 -22.616 1 90.82 296 ASN B N 1
ATOM 4740 C CA . ASN B 1 296 ? 21.542 -27.661 -22.129 1 90.82 296 ASN B CA 1
ATOM 4741 C C . ASN B 1 296 ? 20.39 -27.563 -23.125 1 90.82 296 ASN B C 1
ATOM 4743 O O . ASN B 1 296 ? 19.225 -27.501 -22.728 1 90.82 296 ASN B O 1
ATOM 4747 N N . HIS B 1 297 ? 20.693 -27.613 -24.373 1 91.89 297 HIS B N 1
ATOM 4748 C CA . HIS B 1 297 ? 19.642 -27.523 -25.38 1 91.89 297 HIS B CA 1
ATOM 4749 C C . HIS B 1 297 ? 18.802 -28.795 -25.416 1 91.89 297 HIS B C 1
ATOM 4751 O O . HIS B 1 297 ? 17.593 -28.739 -25.653 1 91.89 297 HIS B O 1
ATOM 4757 N N . VAL B 1 298 ? 19.436 -29.924 -25.2 1 93.33 298 VAL B N 1
ATOM 4758 C CA . VAL B 1 298 ? 18.708 -31.188 -25.165 1 93.33 298 VAL B CA 1
ATOM 4759 C C . VAL B 1 298 ? 17.792 -31.224 -23.944 1 93.33 298 VAL B C 1
ATOM 4761 O O . VAL B 1 298 ? 16.635 -31.637 -24.04 1 93.33 298 VAL B O 1
ATOM 4764 N N . LEU B 1 299 ? 18.316 -30.802 -22.869 1 92.72 299 LEU B N 1
ATOM 4765 C CA . LEU B 1 299 ? 17.528 -30.768 -21.641 1 92.72 299 LEU B CA 1
ATOM 4766 C C . LEU B 1 299 ? 16.355 -29.802 -21.775 1 92.72 299 LEU B C 1
ATOM 4768 O O . LEU B 1 299 ? 15.261 -30.075 -21.275 1 92.72 299 LEU B O 1
ATOM 4772 N N . LEU B 1 300 ? 16.664 -28.727 -22.399 1 92.8 300 LEU B N 1
ATOM 4773 C CA . LEU B 1 300 ? 15.607 -27.749 -22.631 1 92.8 300 LEU B CA 1
ATOM 4774 C C . LEU B 1 300 ? 14.517 -28.329 -23.526 1 92.8 300 LEU B C 1
ATOM 4776 O O . LEU B 1 300 ? 13.327 -28.117 -23.279 1 92.8 300 LEU B O 1
ATOM 4780 N N . ALA B 1 301 ? 14.922 -28.993 -24.559 1 94.65 301 ALA B N 1
ATOM 4781 C CA . ALA B 1 301 ? 13.956 -29.633 -25.448 1 94.65 301 ALA B CA 1
ATOM 4782 C C . ALA B 1 301 ? 13.112 -30.657 -24.694 1 94.65 301 ALA B C 1
ATOM 4784 O O . ALA B 1 301 ? 11.905 -30.766 -24.924 1 94.65 301 ALA B O 1
ATOM 4785 N N . LEU B 1 302 ? 13.723 -31.425 -23.904 1 95.58 302 LEU B N 1
ATOM 4786 C CA . LEU B 1 302 ? 13.005 -32.398 -23.089 1 95.58 302 LEU B CA 1
ATOM 4787 C C . LEU B 1 302 ? 12.014 -31.704 -22.161 1 95.58 302 LEU B C 1
ATOM 4789 O O . LEU B 1 302 ? 10.881 -32.164 -21.998 1 95.58 302 LEU B O 1
ATOM 4793 N N . TYR B 1 303 ? 12.494 -30.635 -21.516 1 94.07 303 TYR B N 1
ATOM 4794 C CA . TYR B 1 303 ? 11.631 -29.829 -20.66 1 94.07 303 TYR B CA 1
ATOM 4795 C C . TYR B 1 303 ? 10.398 -29.356 -21.419 1 94.07 303 TYR B C 1
ATOM 4797 O O . TYR B 1 303 ? 9.274 -29.477 -20.926 1 94.07 303 TYR B O 1
ATOM 4805 N N . PHE B 1 304 ? 10.522 -28.898 -22.622 1 95.73 304 PHE B N 1
ATOM 4806 C CA . PHE B 1 304 ? 9.428 -28.396 -23.445 1 95.73 304 PHE B CA 1
ATOM 4807 C C . PHE B 1 304 ? 8.469 -29.52 -23.816 1 95.73 304 PHE B C 1
ATOM 4809 O O . PHE B 1 304 ? 7.25 -29.342 -23.775 1 95.73 304 PHE B O 1
ATOM 4816 N N . LYS B 1 305 ? 9.016 -30.623 -24.187 1 96.63 305 LYS B N 1
ATOM 4817 C CA . LYS B 1 305 ? 8.185 -31.764 -24.563 1 96.63 305 LYS B CA 1
ATOM 4818 C C . LYS B 1 305 ? 7.337 -32.237 -23.386 1 96.63 305 LYS B C 1
ATOM 4820 O O . LYS B 1 305 ? 6.153 -32.54 -23.55 1 96.63 305 LYS B O 1
ATOM 4825 N N . LEU B 1 306 ? 7.936 -32.349 -22.231 1 97 306 LEU B N 1
ATOM 4826 C CA . LEU B 1 306 ? 7.21 -32.764 -21.035 1 97 306 LEU B CA 1
ATOM 4827 C C . LEU B 1 306 ? 6.129 -31.749 -20.676 1 97 306 LEU B C 1
ATOM 4829 O O . LEU B 1 306 ? 5.025 -32.126 -20.278 1 97 306 LEU B O 1
ATOM 4833 N N . ALA B 1 307 ? 6.498 -30.465 -20.777 1 95.35 307 ALA B N 1
ATOM 4834 C CA . ALA B 1 307 ? 5.545 -29.398 -20.483 1 95.35 307 ALA B CA 1
ATOM 4835 C C . ALA B 1 307 ? 4.334 -29.473 -21.408 1 95.35 307 ALA B C 1
ATOM 4837 O O . ALA B 1 307 ? 3.191 -29.397 -20.951 1 95.35 307 ALA B O 1
ATOM 4838 N N . ILE B 1 308 ? 4.569 -29.612 -22.707 1 95.43 308 ILE B N 1
ATOM 4839 C CA . ILE B 1 308 ? 3.504 -29.686 -23.701 1 95.43 308 ILE B CA 1
ATOM 4840 C C . ILE B 1 308 ? 2.655 -30.931 -23.456 1 95.43 308 ILE B C 1
ATOM 4842 O O . ILE B 1 308 ? 1.424 -30.868 -23.493 1 95.43 308 ILE B O 1
ATOM 4846 N N . ALA B 1 309 ? 3.292 -32.036 -23.24 1 97.08 309 ALA B N 1
ATOM 4847 C CA . ALA B 1 309 ? 2.58 -33.281 -22.961 1 97.08 309 ALA B CA 1
ATOM 4848 C C . ALA B 1 309 ? 1.7 -33.142 -21.721 1 97.08 309 ALA B C 1
ATOM 4850 O O . ALA B 1 309 ? 0.575 -33.647 -21.692 1 97.08 309 ALA B O 1
ATOM 4851 N N . SER B 1 310 ? 2.25 -32.535 -20.687 1 96.53 310 SER B N 1
ATOM 4852 C CA . SER B 1 310 ? 1.478 -32.293 -19.472 1 96.53 310 SER B CA 1
ATOM 4853 C C . SER B 1 310 ? 0.223 -31.48 -19.768 1 96.53 310 SER B C 1
ATOM 4855 O O . SER B 1 310 ? -0.88 -31.866 -19.376 1 96.53 310 SER B O 1
ATOM 4857 N N . CYS B 1 311 ? 0.316 -30.38 -20.502 1 92.62 311 CYS B N 1
ATOM 4858 C CA . CYS B 1 311 ? -0.802 -29.501 -20.825 1 92.62 311 CYS B CA 1
ATOM 4859 C C . CYS B 1 311 ? -1.852 -30.234 -21.65 1 92.62 311 CYS B C 1
ATOM 4861 O O . CYS B 1 311 ? -3.052 -30.084 -21.41 1 92.62 311 CYS B O 1
ATOM 4863 N N . ILE B 1 312 ? -1.402 -31.017 -22.612 1 93.95 312 ILE B N 1
ATOM 4864 C CA . ILE B 1 312 ? -2.321 -31.769 -23.459 1 93.95 312 ILE B CA 1
ATOM 4865 C C . ILE B 1 312 ? -3.116 -32.757 -22.607 1 93.95 312 ILE B C 1
ATOM 4867 O O . ILE B 1 312 ? -4.338 -32.857 -22.738 1 93.95 312 ILE B O 1
ATOM 4871 N N . CYS B 1 313 ? -2.438 -33.514 -21.714 1 95.09 313 CYS B N 1
ATOM 4872 C CA . CYS B 1 313 ? -3.104 -34.474 -20.841 1 95.09 313 CYS B CA 1
ATOM 4873 C C . CYS B 1 313 ? -4.144 -33.786 -19.966 1 95.09 313 CYS B C 1
ATOM 4875 O O . CYS B 1 313 ? -5.252 -34.297 -19.791 1 95.09 313 CYS B O 1
ATOM 4877 N N . ILE B 1 314 ? -3.83 -32.64 -19.477 1 91.61 314 ILE B N 1
ATOM 4878 C CA . ILE B 1 314 ? -4.713 -31.9 -18.583 1 91.61 314 ILE B CA 1
ATOM 4879 C C . ILE B 1 314 ? -5.926 -31.392 -19.36 1 91.61 314 ILE B C 1
ATOM 4881 O O . ILE B 1 314 ? -7.064 -31.522 -18.901 1 91.61 314 ILE B O 1
ATOM 4885 N N . VAL B 1 315 ? -5.725 -30.862 -20.565 1 87.09 315 VAL B N 1
ATOM 4886 C CA . VAL B 1 315 ? -6.802 -30.307 -21.379 1 87.09 315 VAL B CA 1
ATOM 4887 C C . VAL B 1 315 ? -7.755 -31.422 -21.803 1 87.09 315 VAL B C 1
ATOM 4889 O O . VAL B 1 315 ? -8.976 -31.262 -21.737 1 87.09 315 VAL B O 1
ATOM 4892 N N . VAL B 1 316 ? -7.193 -32.568 -22.236 1 90.56 316 VAL B N 1
ATOM 4893 C CA . VAL B 1 316 ? -7.997 -33.674 -22.744 1 90.56 316 VAL B CA 1
ATOM 4894 C C . VAL B 1 316 ? -8.737 -34.348 -21.591 1 90.56 316 VAL B C 1
ATOM 4896 O O . VAL B 1 316 ? -9.789 -34.959 -21.793 1 90.56 316 VAL B O 1
ATOM 4899 N N . SER B 1 317 ? -8.234 -34.24 -20.398 1 91.36 317 SER B N 1
ATOM 4900 C CA . SER B 1 317 ? -8.863 -34.869 -19.241 1 91.36 317 SER B CA 1
ATOM 4901 C C . SER B 1 317 ? -10.174 -34.178 -18.881 1 91.36 317 SER B C 1
ATOM 4903 O O . SER B 1 317 ? -11.016 -34.753 -18.188 1 91.36 317 SER B O 1
ATOM 4905 N N . ARG B 1 318 ? -10.442 -32.99 -19.238 1 86.92 318 ARG B N 1
ATOM 4906 C CA . ARG B 1 318 ? -11.568 -32.177 -18.789 1 86.92 318 ARG B CA 1
ATOM 4907 C C . ARG B 1 318 ? -12.783 -32.378 -19.689 1 86.92 318 ARG B C 1
ATOM 4909 O O . ARG B 1 318 ? -12.639 -32.668 -20.879 1 86.92 318 ARG B O 1
ATOM 4916 N N . LYS B 1 319 ? -13.991 -32.233 -18.984 1 77.27 319 LYS B N 1
ATOM 4917 C CA . LYS B 1 319 ? -15.252 -32.335 -19.713 1 77.27 319 LYS B CA 1
ATOM 4918 C C . LYS B 1 319 ? -15.468 -31.12 -20.611 1 77.27 319 LYS B C 1
ATOM 4920 O O . LYS B 1 319 ? -15.044 -30.012 -20.277 1 77.27 319 LYS B O 1
ATOM 4925 N N . ALA B 1 320 ? -15.981 -31.401 -21.784 1 60.18 320 ALA B N 1
ATOM 4926 C CA . ALA B 1 320 ? -16.25 -30.34 -22.751 1 60.18 320 ALA B CA 1
ATOM 4927 C C . ALA B 1 320 ? -17.184 -29.286 -22.165 1 60.18 320 ALA B C 1
ATOM 4929 O O . ALA B 1 320 ? -17.145 -28.12 -22.567 1 60.18 320 ALA B O 1
ATOM 4930 N N . SER B 1 321 ? -18.178 -29.741 -21.316 1 53.82 321 SER B N 1
ATOM 4931 C CA . SER B 1 321 ? -19.161 -28.763 -20.86 1 53.82 321 SER B CA 1
ATOM 4932 C C . SER B 1 321 ? -18.572 -27.841 -19.798 1 53.82 321 SER B C 1
ATOM 4934 O O . SER B 1 321 ? -19.132 -26.781 -19.509 1 53.82 321 SER B O 1
ATOM 4936 N N . GLY B 1 322 ? -17.328 -27.762 -19.614 1 51.02 322 GLY B N 1
ATOM 4937 C CA . GLY B 1 322 ? -16.57 -26.808 -18.82 1 51.02 322 GLY B CA 1
ATOM 4938 C C . GLY B 1 322 ? -17.049 -26.714 -17.384 1 51.02 322 GLY B C 1
ATOM 4939 O O . GLY B 1 322 ? -16.439 -26.024 -16.564 1 51.02 322 GLY B O 1
ATOM 4940 N N . THR B 1 323 ? -18.483 -26.646 -17.012 1 50.09 323 THR B N 1
ATOM 4941 C CA . THR B 1 323 ? -19.01 -26.23 -15.717 1 50.09 323 THR B CA 1
ATOM 4942 C C . THR B 1 323 ? -18.885 -27.357 -14.695 1 50.09 323 THR B C 1
ATOM 4944 O O . THR B 1 323 ? -19.284 -28.492 -14.963 1 50.09 323 THR B O 1
ATOM 4947 N N . CYS B 1 324 ? -17.871 -27.287 -13.868 1 55.38 324 CYS B N 1
ATOM 4948 C CA . CYS B 1 324 ? -17.854 -28.127 -12.676 1 55.38 324 CYS B CA 1
ATOM 4949 C C . CYS B 1 324 ? -19.137 -27.959 -11.871 1 55.38 324 CYS B C 1
ATOM 4951 O O . CYS B 1 324 ? -19.215 -28.393 -10.72 1 55.38 324 CYS B O 1
ATOM 4953 N N . ASP B 1 325 ? -20.189 -27.243 -12.342 1 46.68 325 ASP B N 1
ATOM 4954 C CA . ASP B 1 325 ? -21.367 -27.203 -11.48 1 46.68 325 ASP B CA 1
ATOM 4955 C C . ASP B 1 325 ? -21.983 -28.592 -11.327 1 46.68 325 ASP B C 1
ATOM 4957 O O . ASP B 1 325 ? -22.038 -29.361 -12.289 1 46.68 325 ASP B O 1
#

Sequence (650 aa):
MVAFAGFISAAFAVLFFGSNYTVVAKYDAGDGMLFQLVLCLGIWVTGLVVLVMRGSPAFYPVAMCGGVLWGTGNCMSAYIIRRTGLGLGLVTWGSTALIIGWLTGFFGLFGLPSEQRCLDQPWLNVVGFGLAIAALGTSTLIRKTPAQKLPGGKEEPKELEASSWERTKGILASLSAGTCYGFNFLPSTWIQHHVTDSSKEGLDYVFNQFCGITFASIVYFMVYCLWKGNKPQVNPEIFLPGFVSGVMWGIAQSFYFIANVELGYSAAFPIMSIGPGVIGSMWSVFVFKDIQGRRNHVLLALYFKLAIASCICIVVSRKASGTCDMVAFAGFISAAFAVLFFGSNYTVVAKYDAGDGMLFQLVLCLGIWVTGLVVLVMRGSPAFYPVAMCGGVLWGTGNCMSAYIIRRTGLGLGLVTWGSTALIIGWLTGFFGLFGLPSEQRCLDQPWLNVVGFGLAIAALGTSTLIRKTPAQKLPGGKEEPKELEASSWERTKGILASLSAGTCYGFNFLPSTWIQHHVTDSSKEGLDYVFNQFCGITFASIVYFMVYCLWKGNKPQVNPEIFLPGFVSGVMWGIAQSFYFIANVELGYSAAFPIMSIGPGVIGSMWSVFVFKDIQGRRNHVLLALYFKLAIASCICIVVSRKASGTCD

Secondary structure (DSSP, 8-state):
-HHHHHHHHHHHHHHHHHHTTTTTTTS--TTSHHHHHHHHHHHHHHHHHHHHHTT-PPP-HHHHHHHHHHHHHHHTHHHHHHHH-HHHHHHHHHHHHHHHHHHHHHHT-TTPPPGGGGBS-HHHHHHHHHHHHHHHHHHTT---------TTS----------HHHHHHHHHHHHHHHHHHHHTTHHHHHHHHHSTT----GGGGHHHHHHHHHHHHHHHHHHHHHHTTS-----GGGHHHHHHHHHHHHHHHHHHHHHHHHH-HHHHHHHHHHHHHHHHHHHHHHTS----SHHHHHHHHHHHHHHHHHHHHHHHHB-TT----/-HHHHHHHHHHHHHHHHHHTTTTTTTS--TTSHHHHHHHHHHHHHHHHHHHHHTT-PPP-HHHHHHHHHHHHHHHTHHHHHHHH-HHHHHHHHHHHHHHHHHHHHHHT-TTPPPGGGGBS-HHHHHHHHHHHHHHHHHHTT---------TTS----------HHHHHHHHHHHHHHHHHHHHTTHHHHHHHHHSTT----GGGGHHHHHHHHHHHHHHHHHHHHHHTTS-----GGGHHHHHHHHHHHHHHHHHHHHHHHHH-HHHHHHHHHHHHHHHHHHHIIIII----SHHHHHHHHHHHHHHHHHHHHHHHHB-TT----

Radius of gyration: 28.5 Å; Cα contacts (8 Å, |Δi|>4): 1095; chains: 2; bounding box: 69×78×53 Å

Solvent-accessible surface area (backbone atoms only — not comparable to full-atom values): 30866 Å² total; per-residue (Å²): 106,56,42,54,56,13,51,54,26,40,52,50,15,20,51,26,53,22,46,23,58,66,63,37,66,88,55,71,53,80,79,36,57,56,39,48,38,34,18,30,51,19,21,33,54,39,18,51,53,46,32,61,74,65,68,38,56,78,62,48,75,63,22,15,51,11,12,30,28,35,31,56,22,57,71,43,43,49,59,16,28,73,37,47,32,61,45,57,27,50,38,43,17,40,47,37,16,28,51,48,23,24,50,34,21,42,67,17,49,96,85,42,74,46,42,50,82,37,28,74,34,56,69,39,34,51,50,14,51,53,31,30,53,49,20,42,57,43,54,47,73,49,58,73,48,76,73,81,72,62,90,80,65,76,74,69,78,67,81,65,82,56,51,73,64,47,32,51,53,15,49,53,50,17,43,51,22,4,47,21,53,25,46,23,56,47,40,47,54,47,39,44,73,69,40,85,89,45,65,77,55,38,61,59,42,42,36,34,18,26,50,16,23,31,50,40,30,51,51,53,42,49,53,47,22,61,74,51,70,40,54,48,82,76,55,55,62,36,49,60,32,21,22,53,22,12,32,33,37,30,53,12,50,44,25,41,32,40,10,36,64,36,54,28,35,56,44,35,31,46,50,60,58,43,39,17,53,54,46,33,49,49,45,31,45,75,69,69,56,30,53,59,61,70,69,40,51,51,41,48,50,51,27,50,52,30,41,50,51,14,52,51,28,36,59,69,12,42,39,82,80,35,61,71,117,105,55,43,55,56,12,51,53,24,39,51,50,15,21,51,26,53,22,45,23,57,66,63,36,65,89,54,70,52,80,80,36,56,58,38,47,38,34,17,29,50,19,20,33,54,40,18,52,54,47,32,62,77,65,67,38,55,77,61,49,75,63,23,13,51,11,13,32,29,36,30,55,22,56,70,42,44,50,59,16,29,74,37,48,32,60,46,57,28,51,38,44,17,42,48,38,16,29,52,47,22,25,49,34,22,43,66,17,48,95,84,40,74,47,42,50,81,38,29,73,34,55,68,40,34,52,50,13,50,51,30,31,53,50,21,43,57,42,53,46,72,49,59,74,46,76,72,81,72,60,90,79,64,78,73,68,79,67,79,63,81,55,52,74,65,47,31,52,53,15,49,53,49,17,42,51,22,5,47,22,52,27,46,24,58,47,40,46,54,48,41,42,74,69,40,86,89,45,66,78,54,38,61,59,42,40,35,33,17,26,50,17,23,31,49,40,31,51,53,52,43,51,52,48,22,62,73,49,72,40,53,48,80,77,55,54,59,36,49,61,32,22,21,54,21,11,32,32,36,30,53,12,51,43,25,41,32,41,12,34,64,34,54,28,33,54,45,35,30,45,49,59,58,44,39,17,54,53,46,33,49,49,44,32,45,75,70,67,57,32,51,57,60,70,68,40,50,52,42,48,50,50,27,50,51,30,42,51,50,15,52,52,29,36,60,68,10,41,39,82,80,37,63,72,118

pLDDT: mean 89.8, std 14.04, range [33.65, 98.84]

Nearest PDB structures (foldseek):
  7paf-assembly1_D  TM=7.725E-01  e=1.716E-06  Streptococcus pneumoniae TIGR4
  5ogk-assembly1_A  TM=6.730E-01  e=1.712E-04  Saccharomyces cerevisiae S288C
  6qsk-assembly1_A  TM=7.200E-01  e=5.774E-04  Saccharomyces cerevisiae S288C
  6i1z-assembly1_B  TM=6.587E-01  e=5.069E-04  Zea mays
  6xbo-assembly1_A  TM=5.937E-01  e=2.127E-04  Mus musculus

InterPro domains:
  IPR010651 Sugar transport protein [PTHR16119] (4-318)
  IPR012435 TMEM144 [PF07857] (6-318)

Organism: NCBI:txid2562239

Foldseek 3Di:
DLQVLLVVLLLLLLQLLLCLCVLVVVDDCDLVLVLLLLLLVLLLVLLVVLCVVVPNDDADLLLQLLLLLLLLLVNCQSLLCLQANDLLLLLLLLLLLLVLLQCCAQVVPPPGDHCVLQWPAVVLLVVLSVLLNVLSVLLSVFDFAPDPPPPDDDDPPPSPPRDPVSNVVSSVSSSSSSNSNNCSCVSVSVCCPPPPPDDLQLSSSLNSNSVSNNVNSVVVSVVVCVVVVNDDDDDPVSNPSSSSSSNSNSSSVSSLSSSCSQQNSSQSSSSNSLSSSLSNVVCCCPPVVRRDDDVSVVSNVSSVVSSVSSNVSSVNRGDPVSDSD/DLQVLLVVLLLLLLQLLLCLCVLVVVDDCDLVLVLLLLLLVLLLVLLVVLCVVVPNDDADLLLQLLLLLLLLLVNCQSLLCLQANDLLLLLLLLLLLLVLLQCCAQVVPPPGDHCVLQWPAVVLLVVLSVLLNVLSVLLSVFDFAPDPPPPDDDDPPPSPPRDPVSNVVSSVSSSSSSNSNNCSCVSVSVCCPPPPPDDLQLSSSLSSNSVSNNVNSVVVSVVVCVVVVNDDDDDPVSNPSSSSSSNSNSSSVSSLSSSCSQQNSSQSSSSNSLSSSLSNVVCCCPPVVRRDDDVSVVSNVSSVVSSVSSNVSSVNRGDPVSDPD